Protein AF-A0A8X8BZ37-F1 (afdb_monomer)

Organism: Polypterus senegalus (NCBI:txid55291)

Mean predicted aligned error: 16.59 Å

Solvent-accessible surface area (backbone atoms only — not comparable to full-atom values): 22346 Å² total; per-residue (Å²): 110,69,78,59,50,63,54,42,65,44,78,75,51,38,68,39,75,87,48,44,70,62,51,51,54,47,51,55,49,35,33,61,36,94,51,86,58,66,69,62,48,51,37,52,39,50,42,28,66,78,37,64,92,70,60,52,67,71,61,52,51,50,48,44,53,54,27,59,47,49,64,92,52,66,51,35,60,56,56,54,71,46,53,62,76,91,70,60,77,75,80,68,58,75,80,78,45,50,72,68,55,74,56,32,53,60,47,71,58,31,53,39,51,49,53,52,52,51,46,62,76,73,34,46,62,46,50,45,67,59,54,28,52,75,60,65,67,47,53,77,70,57,46,50,54,55,29,60,75,69,66,36,43,76,74,48,98,62,30,30,32,46,45,68,68,67,82,69,63,60,90,62,86,75,75,72,79,72,73,70,73,51,43,32,23,51,42,11,31,52,57,29,39,66,78,37,62,75,50,34,44,57,27,46,50,76,97,74,65,89,57,97,86,54,78,62,69,48,61,34,35,35,36,52,98,90,43,79,42,78,38,75,34,65,74,88,70,66,62,56,97,89,36,69,63,58,68,68,54,96,52,91,90,51,52,68,65,33,51,50,50,50,34,51,18,58,76,63,75,31,66,79,62,47,52,70,71,54,36,59,58,44,41,25,27,54,65,64,56,88,80,85,87,75,52,86,93,66,58,58,99,57,44,70,63,51,52,48,55,39,54,76,72,67,50,77,41,72,51,65,41,82,90,55,55,82,66,37,70,42,99,50,36,46,45,11,65,36,37,23,12,47,77,49,70,50,76,46,83,52,99,90,44,79,45,82,45,76,43,72,40,50,55,82,71,81,59,55,57,70,48,86,68,15,97,93,51,98

Sequence (378 aa):
MRANVGKLLRGIDRYNPENLATLERYVETQARENAYDLEANLAVLKLYQFNPAYFQTTVTAQILLKALTNLPHTDFTLCKCMIDQTHVSYKQNLEENRELIEGITGFEDSVRKFICHVVGITYQNIEKMLLAEMLGDLTDSQLRAWMSKYGWTESEPGQIFIYNQEENIKPKNIVEKIDFETNCWFLSAVTSLTLHKHLMDKVVPPEQGFDAGYNGKFTFRFWQYGDWQEVEVDDLLPTVDGKLLYLHSGERNEFWSALLEKAYAKLKGGYHNLHVGYPHEAMTDMTGGVTEIFHQENIPADFVRFLRQQLDRGSLVNCASSQGGFEQLSRSGILFQHAYAVTGMEQVQTPEGKVDLVRVRNPWGNTEWNGAWSDEHG

Structure (mmCIF, N/CA/C/O backbone):
data_AF-A0A8X8BZ37-F1
#
_entry.id   AF-A0A8X8BZ37-F1
#
loop_
_atom_site.group_PDB
_atom_site.id
_atom_site.type_symbol
_atom_site.label_atom_id
_atom_site.label_alt_id
_atom_site.label_comp_id
_atom_site.label_asym_id
_atom_site.label_entity_id
_atom_site.label_seq_id
_atom_site.pdbx_PDB_ins_code
_atom_site.Cartn_x
_atom_site.Cartn_y
_atom_site.Cartn_z
_atom_site.occupancy
_atom_site.B_iso_or_equiv
_atom_site.auth_seq_id
_atom_site.auth_comp_id
_atom_site.auth_asym_id
_atom_site.auth_atom_id
_atom_site.pdbx_PDB_model_num
ATOM 1 N N . MET A 1 1 ? 22.018 1.343 26.302 1.00 61.22 1 MET A N 1
ATOM 2 C CA . MET A 1 1 ? 21.247 0.232 25.694 1.00 61.22 1 MET A CA 1
ATOM 3 C C . MET A 1 1 ? 20.556 0.669 24.398 1.00 61.22 1 MET A C 1
ATOM 5 O O . MET A 1 1 ? 20.867 0.099 23.364 1.00 61.22 1 MET A O 1
ATOM 9 N N . ARG A 1 2 ? 19.752 1.744 24.408 1.00 62.22 2 ARG A N 1
ATOM 10 C CA . ARG A 1 2 ? 19.015 2.279 23.238 1.00 62.22 2 ARG A CA 1
ATOM 11 C C . ARG A 1 2 ? 19.844 2.486 21.951 1.00 62.22 2 ARG A C 1
ATOM 13 O O . ARG A 1 2 ? 19.430 2.060 20.883 1.00 62.22 2 ARG A O 1
ATOM 20 N N . ALA A 1 3 ? 21.053 3.049 22.051 1.00 61.53 3 ALA A N 1
ATOM 21 C CA . ALA A 1 3 ? 21.938 3.256 20.892 1.00 61.53 3 ALA A CA 1
ATOM 22 C C . ALA A 1 3 ? 22.495 1.954 20.276 1.00 61.53 3 ALA A C 1
ATOM 24 O O . ALA A 1 3 ? 22.801 1.922 19.087 1.00 61.53 3 ALA A O 1
ATOM 25 N N . ASN A 1 4 ? 22.616 0.882 21.069 1.00 72.56 4 ASN A N 1
ATOM 26 C CA . ASN A 1 4 ? 23.038 -0.429 20.571 1.00 72.56 4 ASN A CA 1
ATOM 27 C C . ASN A 1 4 ? 21.860 -1.164 19.923 1.00 72.56 4 ASN A C 1
ATOM 29 O O . ASN A 1 4 ? 22.030 -1.726 18.849 1.00 72.56 4 ASN A O 1
ATOM 33 N N . VAL A 1 5 ? 20.661 -1.075 20.510 1.00 78.00 5 VAL A N 1
ATOM 34 C CA . VAL A 1 5 ? 19.426 -1.633 19.928 1.00 78.00 5 VAL A CA 1
ATOM 35 C C . VAL A 1 5 ? 19.137 -1.014 18.558 1.00 78.00 5 VAL A C 1
ATOM 37 O O . VAL A 1 5 ? 18.889 -1.741 17.606 1.00 78.00 5 VAL A O 1
ATOM 40 N N . GLY A 1 6 ? 19.310 0.302 18.403 1.00 75.19 6 GLY A N 1
ATOM 41 C CA . GLY A 1 6 ? 19.138 0.967 17.106 1.00 75.19 6 GLY A CA 1
ATOM 42 C C . GLY A 1 6 ? 20.083 0.487 15.991 1.00 75.19 6 GLY A C 1
ATOM 43 O O . GLY A 1 6 ? 19.791 0.725 14.822 1.00 75.19 6 GLY A O 1
ATOM 44 N N . LYS A 1 7 ? 21.200 -0.185 16.316 1.00 76.56 7 LYS A N 1
ATOM 45 C CA . LYS A 1 7 ? 22.051 -0.869 15.324 1.00 76.56 7 LYS A CA 1
ATOM 46 C C . LYS A 1 7 ? 21.525 -2.264 14.999 1.00 76.56 7 LYS A C 1
ATOM 48 O O . LYS A 1 7 ? 21.498 -2.624 13.832 1.00 76.56 7 LYS A O 1
ATOM 53 N N . LEU A 1 8 ? 21.068 -2.998 16.016 1.00 76.50 8 LEU A N 1
ATOM 54 C CA . LEU A 1 8 ? 20.482 -4.334 15.859 1.00 76.50 8 LEU A CA 1
ATOM 55 C C . LEU A 1 8 ? 19.192 -4.303 15.036 1.00 76.50 8 LEU A C 1
ATOM 57 O O . LEU A 1 8 ? 18.892 -5.259 14.344 1.00 76.50 8 LEU A O 1
ATOM 61 N N . LEU A 1 9 ? 18.445 -3.198 15.066 1.00 77.56 9 LEU A N 1
ATOM 62 C CA . LEU A 1 9 ? 17.208 -3.042 14.299 1.00 77.56 9 LEU A CA 1
ATOM 63 C C . LEU A 1 9 ? 17.425 -2.665 12.822 1.00 77.56 9 LEU A C 1
ATOM 65 O O . LEU A 1 9 ? 16.440 -2.433 12.120 1.00 77.56 9 LEU A O 1
ATOM 69 N N . ARG A 1 10 ? 18.667 -2.588 12.321 1.00 75.31 10 ARG A N 1
ATOM 70 C CA . ARG A 1 10 ? 18.961 -2.224 10.923 1.00 75.31 10 ARG A CA 1
ATOM 71 C C . ARG A 1 10 ? 19.297 -3.448 10.075 1.00 75.31 10 ARG A C 1
ATOM 73 O O . ARG A 1 10 ? 20.125 -4.265 10.456 1.00 75.31 10 ARG A O 1
ATOM 80 N N . GLY A 1 11 ? 18.715 -3.510 8.877 1.00 70.31 11 GLY A N 1
ATOM 81 C CA . GLY A 1 11 ? 19.046 -4.527 7.879 1.00 70.31 11 GLY A CA 1
ATOM 82 C C . GLY A 1 11 ? 18.745 -5.955 8.345 1.00 70.31 11 GLY A C 1
ATOM 83 O O . GLY A 1 11 ? 17.740 -6.202 9.009 1.00 70.31 11 GLY A O 1
ATOM 84 N N . ILE A 1 12 ? 19.623 -6.889 7.977 1.00 69.44 12 ILE A N 1
ATOM 85 C CA . ILE A 1 12 ? 19.450 -8.336 8.196 1.00 69.44 12 ILE A CA 1
ATOM 86 C C . ILE A 1 12 ? 19.578 -8.709 9.686 1.00 69.44 12 ILE A C 1
ATOM 88 O O . ILE A 1 12 ? 18.934 -9.652 10.145 1.00 69.44 12 ILE A O 1
ATOM 92 N N . ASP A 1 13 ? 20.327 -7.926 10.470 1.00 74.44 13 ASP A N 1
ATOM 93 C CA . ASP A 1 13 ? 20.576 -8.193 11.895 1.00 74.44 13 ASP A CA 1
ATOM 94 C C . ASP A 1 13 ? 19.315 -8.091 12.769 1.00 74.44 13 ASP A C 1
ATOM 96 O O . ASP A 1 13 ? 19.270 -8.672 13.860 1.00 74.44 13 ASP A O 1
ATOM 100 N N . ARG A 1 14 ? 18.268 -7.419 12.265 1.00 78.31 14 ARG A N 1
ATOM 101 C CA . ARG A 1 14 ? 16.964 -7.260 12.931 1.00 78.31 14 ARG A CA 1
ATOM 102 C C . ARG A 1 14 ? 16.316 -8.596 13.281 1.00 78.31 14 ARG A C 1
ATOM 104 O O . ARG A 1 14 ? 15.620 -8.686 14.289 1.00 78.31 14 ARG A O 1
ATOM 111 N N . TYR A 1 15 ? 16.540 -9.614 12.455 1.00 81.00 15 TYR A N 1
ATOM 112 C CA . TYR A 1 15 ? 15.933 -10.935 12.603 1.00 81.00 15 TYR A CA 1
ATOM 113 C C . TYR A 1 15 ? 16.962 -12.029 12.909 1.00 81.00 15 TYR A C 1
ATOM 115 O O . TYR A 1 15 ? 16.670 -13.209 12.734 1.00 81.00 15 TYR A O 1
ATOM 123 N N . ASN A 1 16 ? 18.152 -11.656 13.393 1.00 81.69 16 ASN A N 1
ATOM 124 C CA . ASN A 1 16 ? 19.146 -12.617 13.864 1.00 81.69 16 ASN A CA 1
ATOM 125 C C . ASN A 1 16 ? 18.735 -13.178 15.250 1.00 81.69 16 ASN A C 1
ATOM 127 O O . ASN A 1 16 ? 18.640 -12.399 16.205 1.00 81.69 16 ASN A O 1
ATOM 131 N N . PRO A 1 17 ? 18.530 -14.505 15.402 1.00 83.38 17 PRO A N 1
ATOM 132 C CA . PRO A 1 17 ? 18.163 -15.126 16.679 1.00 83.38 17 PRO A CA 1
ATOM 133 C C . PRO A 1 17 ? 19.162 -14.875 17.818 1.00 83.38 17 PRO A C 1
ATOM 135 O O . PRO A 1 17 ? 18.760 -14.834 18.978 1.00 83.38 17 PRO A O 1
ATOM 138 N N . GLU A 1 18 ? 20.444 -14.643 17.517 1.00 85.62 18 GLU A N 1
ATOM 139 C CA . GLU A 1 18 ? 21.467 -14.337 18.532 1.00 85.62 18 GLU A CA 1
ATOM 140 C C . GLU A 1 18 ? 21.194 -13.013 19.266 1.00 85.62 18 GLU A C 1
ATOM 142 O O . GLU A 1 18 ? 21.597 -12.829 20.417 1.00 85.62 18 GLU A O 1
ATOM 147 N N . ASN A 1 19 ? 20.457 -12.098 18.629 1.00 85.69 19 ASN A N 1
ATOM 148 C CA . ASN A 1 19 ? 20.110 -10.799 19.198 1.00 85.69 19 ASN A CA 1
ATOM 149 C C . ASN A 1 19 ? 18.886 -10.855 20.124 1.00 85.69 19 ASN A C 1
ATOM 151 O O . ASN A 1 19 ? 18.640 -9.890 20.856 1.00 85.69 19 ASN A O 1
ATOM 155 N N . LEU A 1 20 ? 18.142 -11.968 20.133 1.00 88.06 20 LEU A N 1
ATOM 156 C CA . LEU A 1 20 ? 16.866 -12.101 20.837 1.00 88.06 20 LEU A CA 1
ATOM 157 C C . LEU A 1 20 ? 16.991 -11.785 22.332 1.00 88.06 20 LEU A C 1
ATOM 159 O O . LEU A 1 20 ? 16.291 -10.906 22.820 1.00 88.06 20 LEU A O 1
ATOM 163 N N . ALA A 1 21 ? 17.965 -12.378 23.027 1.00 88.50 21 ALA A N 1
ATOM 164 C CA . ALA A 1 21 ? 18.178 -12.137 24.459 1.00 88.50 21 ALA A CA 1
ATOM 165 C C . ALA A 1 21 ? 18.467 -10.657 24.789 1.00 88.50 21 ALA A C 1
ATOM 167 O O . ALA A 1 21 ? 18.101 -10.146 25.850 1.00 88.50 21 ALA A O 1
ATOM 168 N N . THR A 1 22 ? 19.120 -9.935 23.872 1.00 88.38 22 THR A N 1
ATOM 169 C CA . THR A 1 22 ? 19.392 -8.501 24.050 1.00 88.38 22 THR A CA 1
ATOM 170 C C . THR A 1 22 ? 18.123 -7.671 23.864 1.00 88.38 22 THR A C 1
ATOM 172 O O . THR A 1 22 ? 17.910 -6.707 24.604 1.00 88.38 22 THR A O 1
ATOM 175 N N . LEU A 1 23 ? 17.282 -8.038 22.894 1.00 89.56 23 LEU A N 1
ATOM 176 C CA . LEU A 1 23 ? 16.010 -7.370 22.628 1.00 89.56 23 LEU A CA 1
ATOM 177 C C . LEU A 1 23 ? 14.975 -7.650 23.729 1.00 89.56 23 LEU A C 1
ATOM 179 O O . LEU A 1 23 ? 14.310 -6.720 24.173 1.00 89.56 23 LEU A O 1
ATOM 183 N N . GLU A 1 24 ? 14.905 -8.874 24.253 1.00 90.31 24 GLU A N 1
ATOM 184 C CA . GLU A 1 24 ? 14.057 -9.236 25.401 1.00 90.31 24 GLU A CA 1
ATOM 185 C C . GLU A 1 24 ? 14.397 -8.393 26.635 1.00 90.31 24 GLU A C 1
ATOM 187 O O . GLU A 1 24 ? 13.529 -7.749 27.224 1.00 90.31 24 GLU A O 1
ATOM 192 N N . ARG A 1 25 ? 15.688 -8.277 26.971 1.00 89.31 25 ARG A N 1
ATOM 193 C CA . ARG A 1 25 ? 16.144 -7.406 28.065 1.00 89.31 25 ARG A CA 1
ATOM 194 C C . ARG A 1 25 ? 15.801 -5.933 27.820 1.00 89.31 25 ARG A C 1
ATOM 196 O O . ARG A 1 25 ? 15.595 -5.166 28.767 1.00 89.31 25 ARG A O 1
ATOM 203 N N . TYR A 1 26 ? 15.757 -5.509 26.558 1.00 90.94 26 TYR A N 1
ATOM 204 C CA . TYR A 1 26 ? 15.330 -4.160 26.214 1.00 90.94 26 TYR A CA 1
ATOM 205 C C . TYR A 1 26 ? 13.826 -3.968 26.439 1.00 90.94 26 TYR A C 1
ATOM 207 O O . TYR A 1 26 ? 13.448 -2.943 26.999 1.00 90.94 26 TYR A O 1
ATOM 215 N N . VAL A 1 27 ? 12.981 -4.948 26.104 1.00 88.88 27 VAL A N 1
ATOM 216 C CA . VAL A 1 27 ? 11.547 -4.951 26.456 1.00 88.88 27 VAL A CA 1
ATOM 217 C C . VAL A 1 27 ? 11.351 -4.870 27.970 1.00 88.88 27 VAL A C 1
ATOM 219 O O . VAL A 1 27 ? 10.594 -4.024 28.438 1.00 88.88 27 VAL A O 1
ATOM 222 N N . GLU A 1 28 ? 12.090 -5.651 28.760 1.00 87.56 28 GLU A N 1
ATOM 223 C CA . GLU A 1 28 ? 12.018 -5.564 30.227 1.00 87.56 28 GLU A CA 1
ATOM 224 C C . GLU A 1 28 ? 12.410 -4.172 30.745 1.00 87.56 28 GLU A C 1
ATOM 226 O O . GLU A 1 28 ? 11.810 -3.644 31.684 1.00 87.56 28 GLU A O 1
ATOM 231 N N . THR A 1 29 ? 13.411 -3.547 30.119 1.00 87.62 29 THR A N 1
ATOM 232 C CA . THR A 1 29 ? 13.813 -2.171 30.439 1.00 87.62 29 THR A CA 1
ATOM 233 C C . THR A 1 29 ? 12.692 -1.189 30.091 1.00 87.62 29 THR A C 1
ATOM 235 O O . THR A 1 29 ? 12.366 -0.333 30.907 1.00 87.62 29 THR A O 1
ATOM 238 N N . GLN A 1 30 ? 12.044 -1.347 28.931 1.00 88.50 30 GLN A N 1
ATOM 239 C CA . GLN A 1 30 ? 10.860 -0.569 28.550 1.00 88.50 30 GLN A CA 1
ATOM 240 C C . GLN A 1 30 ? 9.667 -0.794 29.492 1.00 88.50 30 GLN A C 1
ATOM 242 O O . GLN A 1 30 ? 8.845 0.104 29.643 1.00 88.50 30 GLN A O 1
ATOM 247 N N . ALA A 1 31 ? 9.531 -1.968 30.112 1.00 84.06 31 ALA A N 1
ATOM 248 C CA . ALA A 1 31 ? 8.476 -2.236 31.089 1.00 84.06 31 ALA A CA 1
ATOM 249 C C . ALA A 1 31 ? 8.728 -1.504 32.420 1.00 84.06 31 ALA A C 1
ATOM 251 O O . ALA A 1 31 ? 7.807 -0.924 32.997 1.00 84.06 31 ALA A O 1
ATOM 252 N N . ARG A 1 32 ? 9.988 -1.482 32.876 1.00 83.31 32 ARG A N 1
ATOM 253 C CA . ARG A 1 32 ? 10.399 -0.812 34.123 1.00 83.31 32 ARG A CA 1
ATOM 254 C C . ARG A 1 32 ? 10.483 0.706 33.987 1.00 83.31 32 ARG A C 1
ATOM 256 O O . ARG A 1 32 ? 10.218 1.423 34.951 1.00 83.31 32 ARG A O 1
ATOM 263 N N . GLU A 1 33 ? 10.860 1.196 32.813 1.00 82.56 33 GLU A N 1
ATOM 264 C CA . GLU A 1 33 ? 10.955 2.621 32.502 1.00 82.56 33 GLU A CA 1
ATOM 265 C C . GLU A 1 33 ? 9.684 3.124 31.800 1.00 82.56 33 GLU A C 1
ATOM 267 O O . GLU A 1 33 ? 8.964 2.382 31.137 1.00 82.56 33 GLU A O 1
ATOM 272 N N . ASN A 1 34 ? 9.413 4.428 31.858 1.00 74.12 34 ASN A N 1
ATOM 273 C CA . ASN A 1 34 ? 8.336 5.029 31.064 1.00 74.12 34 ASN A CA 1
ATOM 274 C C . ASN A 1 34 ? 8.780 5.273 29.603 1.00 74.12 34 ASN A C 1
ATOM 276 O O . ASN A 1 34 ? 8.701 6.388 29.091 1.00 74.12 34 ASN A O 1
ATOM 280 N N . ALA A 1 35 ? 9.322 4.238 28.957 1.00 81.44 35 ALA A N 1
ATOM 281 C CA . ALA A 1 35 ? 9.805 4.255 27.579 1.00 81.44 35 ALA A CA 1
ATOM 282 C C . ALA A 1 35 ? 8.993 3.284 26.712 1.00 81.44 35 ALA A C 1
ATOM 284 O O . ALA A 1 35 ? 8.444 2.306 27.217 1.00 81.44 35 ALA A O 1
ATOM 285 N N . TYR A 1 36 ? 8.917 3.560 25.413 1.00 84.44 36 TYR A N 1
ATOM 286 C CA . TYR A 1 36 ? 8.248 2.701 24.443 1.00 84.44 36 TYR A CA 1
ATOM 287 C C . TYR A 1 36 ? 8.933 2.790 23.079 1.00 84.44 36 TYR A C 1
ATOM 289 O O . TYR A 1 36 ? 9.238 3.889 22.609 1.00 84.44 36 TYR A O 1
ATOM 297 N N . ASP A 1 37 ? 9.175 1.635 22.470 1.00 87.31 37 ASP A N 1
ATOM 298 C CA . ASP A 1 37 ? 9.802 1.459 21.167 1.00 87.31 37 ASP A CA 1
ATOM 299 C C . ASP A 1 37 ? 9.081 0.332 20.409 1.00 87.31 37 ASP A C 1
ATOM 301 O O . ASP A 1 37 ? 9.311 -0.859 20.641 1.00 87.31 37 ASP A O 1
ATOM 305 N N . LEU A 1 38 ? 8.159 0.721 19.523 1.00 86.06 38 LEU A N 1
ATOM 306 C CA . LEU A 1 38 ? 7.342 -0.216 18.753 1.00 86.06 38 LEU A CA 1
ATOM 307 C C . LEU A 1 38 ? 8.195 -1.103 17.839 1.00 86.06 38 LEU A C 1
ATOM 309 O O . LEU A 1 38 ? 7.926 -2.297 17.735 1.00 86.06 38 LEU A O 1
ATOM 313 N N . GLU A 1 39 ? 9.226 -0.551 17.195 1.00 85.69 39 GLU A N 1
ATOM 314 C CA . GLU A 1 39 ? 10.057 -1.314 16.258 1.00 85.69 39 GLU A CA 1
ATOM 315 C C . GLU A 1 39 ? 10.802 -2.446 16.968 1.00 85.69 39 GLU A C 1
ATOM 317 O O . GLU A 1 39 ? 10.834 -3.574 16.469 1.00 85.69 39 GLU A O 1
ATOM 322 N N . ALA A 1 40 ? 11.348 -2.173 18.158 1.00 86.75 40 ALA A N 1
ATOM 323 C CA . ALA A 1 40 ? 11.987 -3.199 18.975 1.00 86.75 40 ALA A CA 1
ATOM 324 C C . ALA A 1 40 ? 10.998 -4.293 19.401 1.00 86.75 40 ALA A C 1
ATOM 326 O O . ALA A 1 40 ? 11.316 -5.482 19.333 1.00 86.75 40 ALA A O 1
ATOM 327 N N . ASN A 1 41 ? 9.786 -3.897 19.795 1.00 90.44 41 ASN A N 1
ATOM 328 C CA . ASN A 1 41 ? 8.734 -4.817 20.219 1.00 90.44 41 ASN A CA 1
ATOM 329 C C . ASN A 1 41 ? 8.277 -5.729 19.066 1.00 90.44 41 ASN A C 1
ATOM 331 O O . ASN A 1 41 ? 8.181 -6.945 19.235 1.00 90.44 41 ASN A O 1
ATOM 335 N N . LEU A 1 42 ? 8.065 -5.170 17.871 1.00 86.94 42 LEU A N 1
ATOM 336 C CA . LEU A 1 42 ? 7.706 -5.939 16.676 1.00 86.94 42 LEU A CA 1
ATOM 337 C C . LEU A 1 42 ? 8.834 -6.882 16.235 1.00 86.94 42 LEU A C 1
ATOM 339 O O . LEU A 1 42 ? 8.549 -7.994 15.791 1.00 86.94 42 LEU A O 1
ATOM 343 N N . ALA A 1 43 ? 10.102 -6.482 16.384 1.00 86.50 43 ALA A N 1
ATOM 344 C CA . ALA A 1 43 ? 11.245 -7.341 16.074 1.00 86.50 43 ALA A CA 1
ATOM 345 C C . ALA A 1 43 ? 11.293 -8.590 16.973 1.00 86.50 43 ALA A C 1
ATOM 347 O O . ALA A 1 43 ? 11.482 -9.692 16.459 1.00 86.50 43 ALA A O 1
ATOM 348 N N . VAL A 1 44 ? 11.049 -8.444 18.284 1.00 88.56 44 VAL A N 1
ATOM 349 C CA . VAL A 1 44 ? 10.964 -9.579 19.227 1.00 88.56 44 VAL A CA 1
ATOM 350 C C . VAL A 1 44 ? 9.831 -10.528 18.841 1.00 88.56 44 VAL A C 1
ATOM 352 O O . VAL A 1 44 ? 10.056 -11.728 18.697 1.00 88.56 44 VAL A O 1
ATOM 355 N N . LEU A 1 45 ? 8.627 -9.999 18.598 1.00 87.44 45 LEU A N 1
ATOM 356 C CA . LEU A 1 45 ? 7.484 -10.828 18.203 1.00 87.44 45 LEU A CA 1
ATOM 357 C C . LEU A 1 45 ? 7.739 -11.550 16.872 1.00 87.44 45 LEU A C 1
ATOM 359 O O . LEU A 1 45 ? 7.406 -12.725 16.730 1.00 87.44 45 LEU A O 1
ATOM 363 N N . LYS A 1 46 ? 8.396 -10.889 15.908 1.00 85.31 46 LYS A N 1
ATOM 364 C CA . LYS A 1 46 ? 8.777 -11.518 14.636 1.00 85.31 46 LYS A CA 1
ATOM 365 C C . LYS A 1 46 ? 9.821 -12.622 14.820 1.00 85.31 46 LYS A C 1
ATOM 367 O O . LYS A 1 46 ? 9.722 -13.661 14.173 1.00 85.31 46 LYS A O 1
ATOM 372 N N . LEU A 1 47 ? 10.794 -12.431 15.710 1.00 86.06 47 LEU A N 1
ATOM 373 C CA . LEU A 1 47 ? 11.783 -13.457 16.049 1.00 86.06 47 LEU A CA 1
ATOM 374 C C . LEU A 1 47 ? 11.136 -14.692 16.686 1.00 86.06 47 LEU A C 1
ATOM 376 O O . LEU A 1 47 ? 11.532 -15.807 16.343 1.00 86.06 47 LEU A O 1
ATOM 380 N N . TYR A 1 48 ? 10.122 -14.511 17.538 1.00 86.75 48 TYR A N 1
ATOM 381 C CA . TYR A 1 48 ? 9.329 -15.621 18.071 1.00 86.75 48 TYR A CA 1
ATOM 382 C C . TYR A 1 48 ? 8.522 -16.345 16.990 1.00 86.75 48 TYR A C 1
ATOM 384 O O . TYR A 1 48 ? 8.467 -17.570 17.016 1.00 86.75 48 TYR A O 1
ATOM 392 N N . GLN A 1 49 ? 7.962 -15.629 16.005 1.00 82.38 49 GLN A N 1
ATOM 393 C CA . GLN A 1 49 ? 7.312 -16.273 14.854 1.00 82.38 49 GLN A CA 1
ATOM 394 C C . GLN A 1 49 ? 8.286 -17.147 14.057 1.00 82.38 49 GLN A C 1
ATOM 396 O O . GLN A 1 49 ? 7.939 -18.255 13.659 1.00 82.38 49 GLN A O 1
ATOM 401 N N . PHE A 1 50 ? 9.505 -16.656 13.811 1.00 82.00 50 PHE A N 1
ATOM 402 C CA . PHE A 1 50 ? 10.521 -17.424 13.088 1.00 82.00 50 PHE A CA 1
ATOM 403 C C . PHE A 1 50 ? 11.087 -18.584 13.909 1.00 82.00 50 PHE A C 1
ATOM 405 O O . PHE A 1 50 ? 11.494 -19.591 13.334 1.00 82.00 50 PHE A O 1
ATOM 412 N N . ASN A 1 51 ? 11.111 -18.460 15.240 1.00 83.50 51 ASN A N 1
ATOM 413 C CA . ASN A 1 51 ? 11.709 -19.448 16.131 1.00 83.50 51 ASN A CA 1
ATOM 414 C C . ASN A 1 51 ? 10.791 -19.747 17.337 1.00 83.50 51 ASN A C 1
ATOM 416 O O . ASN A 1 51 ? 11.088 -19.313 18.455 1.00 83.50 51 ASN A O 1
ATOM 420 N N . PRO A 1 52 ? 9.711 -20.535 17.153 1.00 80.94 52 PRO A N 1
ATOM 421 C CA . PRO A 1 52 ? 8.709 -20.774 18.201 1.00 80.94 52 PRO A CA 1
ATOM 422 C C . PRO A 1 52 ? 9.267 -21.385 19.495 1.00 80.94 52 PRO A C 1
ATOM 424 O O . PRO A 1 52 ? 8.726 -21.165 20.574 1.00 80.94 52 PRO A O 1
ATOM 427 N N . ALA A 1 53 ? 10.386 -22.116 19.416 1.00 82.31 53 ALA A N 1
ATOM 428 C CA . ALA A 1 53 ? 11.054 -22.709 20.577 1.00 82.31 53 ALA A CA 1
ATOM 429 C C . ALA A 1 53 ? 11.588 -21.678 21.592 1.00 82.31 53 ALA A C 1
ATOM 431 O O . ALA A 1 53 ? 11.828 -22.035 22.742 1.00 82.31 53 ALA A O 1
ATOM 432 N N . TYR A 1 54 ? 11.775 -20.421 21.178 1.00 84.31 54 TYR A N 1
ATOM 433 C CA . TYR A 1 54 ? 12.240 -19.336 22.046 1.00 84.31 54 TYR A CA 1
ATOM 434 C C . TYR A 1 54 ? 11.103 -18.441 22.549 1.00 84.31 54 TYR A C 1
ATOM 436 O O . TYR A 1 54 ? 11.382 -17.423 23.173 1.00 84.31 54 TYR A O 1
ATOM 444 N N . PHE A 1 55 ? 9.838 -18.777 22.275 1.00 82.31 55 PHE A N 1
ATOM 445 C CA . PHE A 1 55 ? 8.698 -17.955 22.673 1.00 82.31 55 PHE A CA 1
ATOM 446 C C . PHE A 1 55 ? 8.664 -17.746 24.192 1.00 82.31 55 PHE A C 1
ATOM 448 O O . PHE A 1 55 ? 8.521 -18.706 24.952 1.00 82.31 55 PHE A O 1
ATOM 455 N N . GLN A 1 56 ? 8.740 -16.483 24.627 1.00 82.19 56 GLN A N 1
ATOM 456 C CA . GLN A 1 56 ? 8.581 -16.119 26.032 1.00 82.19 56 GLN A CA 1
ATOM 457 C C . GLN A 1 56 ? 7.271 -15.391 26.268 1.00 82.19 56 GLN A C 1
ATOM 459 O O . GLN A 1 56 ? 6.995 -14.294 25.768 1.00 82.19 56 GLN A O 1
ATOM 464 N N . THR A 1 57 ? 6.483 -15.996 27.136 1.00 78.25 57 THR A N 1
ATOM 465 C CA . THR A 1 57 ? 5.147 -15.532 27.452 1.00 78.25 57 THR A CA 1
ATOM 466 C C . THR A 1 57 ? 5.145 -14.220 28.235 1.00 78.25 57 THR A C 1
ATOM 468 O O . THR A 1 57 ? 4.395 -13.302 27.911 1.00 78.25 57 THR A O 1
ATOM 471 N N . THR A 1 58 ? 6.039 -14.090 29.218 1.00 80.25 58 THR A N 1
ATOM 472 C CA . THR A 1 58 ? 6.173 -12.886 30.052 1.00 80.25 58 THR A CA 1
ATOM 473 C C . THR A 1 58 ? 6.566 -11.660 29.228 1.00 80.25 58 THR A C 1
ATOM 475 O O . THR A 1 58 ? 5.963 -10.599 29.373 1.00 80.25 58 THR A O 1
ATOM 478 N N . VAL A 1 59 ? 7.535 -11.810 28.318 1.00 84.44 59 VAL A N 1
ATOM 479 C CA . VAL A 1 59 ? 7.997 -10.727 27.431 1.00 84.44 59 VAL A CA 1
ATOM 480 C C . VAL A 1 59 ? 6.880 -10.314 26.470 1.00 84.44 59 VAL A C 1
ATOM 482 O O . VAL A 1 59 ? 6.613 -9.128 26.292 1.00 84.44 59 VAL A O 1
ATOM 485 N N . THR A 1 60 ? 6.161 -11.286 25.904 1.00 82.75 60 THR A N 1
ATOM 486 C CA . THR A 1 60 ? 5.018 -11.030 25.016 1.00 82.75 60 THR A CA 1
ATOM 487 C C . THR A 1 60 ? 3.903 -10.263 25.734 1.00 82.75 60 THR A C 1
ATOM 489 O O . THR A 1 60 ? 3.381 -9.282 25.200 1.00 82.75 60 THR A O 1
ATOM 492 N N . ALA A 1 61 ? 3.571 -10.649 26.970 1.00 77.50 61 ALA A N 1
ATOM 493 C CA . ALA A 1 61 ? 2.597 -9.932 27.789 1.00 77.50 61 ALA A CA 1
ATOM 494 C C . ALA A 1 61 ? 3.043 -8.487 28.077 1.00 77.50 61 ALA A C 1
ATOM 496 O O . ALA A 1 61 ? 2.239 -7.566 27.943 1.00 77.50 61 ALA A O 1
ATOM 497 N N . GLN A 1 62 ? 4.325 -8.266 28.392 1.00 83.06 62 GLN A N 1
ATOM 498 C CA . GLN A 1 62 ? 4.883 -6.922 28.583 1.00 83.06 62 GLN A CA 1
ATOM 499 C C . GLN A 1 62 ? 4.765 -6.063 27.320 1.00 83.06 62 GLN A C 1
ATOM 501 O O . GLN A 1 62 ? 4.359 -4.906 27.416 1.00 83.06 62 GLN A O 1
ATOM 506 N N . ILE A 1 63 ? 5.054 -6.618 26.138 1.00 85.69 63 ILE A N 1
ATOM 507 C CA . ILE A 1 63 ? 4.892 -5.913 24.856 1.00 85.69 63 ILE A CA 1
ATOM 508 C C . ILE A 1 63 ? 3.437 -5.492 24.652 1.00 85.69 63 ILE A C 1
ATOM 510 O O . ILE A 1 63 ? 3.168 -4.329 24.350 1.00 85.69 63 ILE A O 1
ATOM 514 N N . LEU A 1 64 ? 2.496 -6.421 24.836 1.00 80.44 64 LEU A N 1
ATOM 515 C CA . LEU A 1 64 ? 1.070 -6.150 24.667 1.00 80.44 64 LEU A CA 1
ATOM 516 C C . LEU A 1 64 ? 0.574 -5.086 25.647 1.00 80.44 64 LEU A C 1
ATOM 518 O O . LEU A 1 64 ? -0.100 -4.141 25.245 1.00 80.44 64 LEU A O 1
ATOM 522 N N . LEU A 1 65 ? 0.936 -5.202 26.922 1.00 78.00 65 LEU A N 1
ATOM 523 C CA . LEU A 1 65 ? 0.551 -4.231 27.939 1.00 78.00 65 LEU A CA 1
ATOM 524 C C . LEU A 1 65 ? 1.163 -2.854 27.652 1.00 78.00 65 LEU A C 1
ATOM 526 O O . LEU A 1 65 ? 0.462 -1.850 27.731 1.00 78.00 65 LEU A O 1
ATOM 530 N N . LYS A 1 66 ? 2.430 -2.778 27.230 1.00 82.81 66 LYS A N 1
ATOM 531 C CA . LYS A 1 66 ? 3.055 -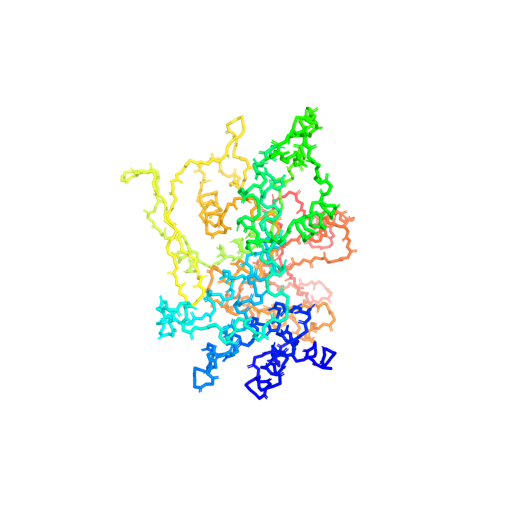1.512 26.820 1.00 82.81 66 LYS A CA 1
ATOM 532 C C . LYS A 1 66 ? 2.403 -0.918 25.569 1.00 82.81 66 LYS A C 1
ATOM 534 O O . LYS A 1 66 ? 2.220 0.296 25.518 1.00 82.81 66 LYS A O 1
ATOM 539 N N . ALA A 1 67 ? 1.981 -1.739 24.612 1.00 80.38 67 ALA A N 1
ATOM 540 C CA . ALA A 1 67 ? 1.209 -1.274 23.463 1.00 80.38 67 ALA A CA 1
ATOM 541 C C . ALA A 1 67 ? -0.167 -0.714 23.884 1.00 80.38 67 ALA A C 1
ATOM 543 O O . ALA A 1 67 ? -0.573 0.330 23.380 1.00 80.38 67 ALA A O 1
ATOM 544 N N . LEU A 1 68 ? -0.843 -1.322 24.874 1.00 74.12 68 LEU A N 1
ATOM 545 C CA . LEU A 1 68 ? -2.067 -0.756 25.472 1.00 74.12 68 LEU A CA 1
ATOM 546 C C . LEU A 1 68 ? -1.817 0.594 26.151 1.00 74.12 68 LEU A C 1
ATOM 548 O O . LEU A 1 68 ? -2.677 1.471 26.106 1.00 74.12 68 LEU A O 1
ATOM 552 N N . THR A 1 69 ? -0.642 0.796 26.758 1.00 73.69 69 THR A N 1
ATOM 553 C CA . THR A 1 69 ? -0.317 2.082 27.400 1.00 73.69 69 THR A CA 1
ATOM 554 C C . THR A 1 69 ? -0.110 3.241 26.422 1.00 73.69 69 THR A C 1
ATOM 556 O O . THR A 1 69 ? -0.002 4.378 26.882 1.00 73.69 69 THR A O 1
ATOM 559 N N . ASN A 1 70 ? -0.070 2.975 25.110 1.00 71.88 70 ASN A N 1
ATOM 560 C CA . ASN A 1 70 ? 0.246 3.953 24.068 1.00 71.88 70 ASN A CA 1
ATOM 561 C C . ASN A 1 70 ? -0.935 4.304 23.142 1.00 71.88 70 ASN A C 1
ATOM 563 O O . ASN A 1 70 ? -0.756 4.705 21.991 1.00 71.88 70 ASN A O 1
ATOM 567 N N . LEU A 1 71 ? -2.162 4.196 23.656 1.00 61.44 71 LEU A N 1
ATOM 568 C CA . LEU A 1 71 ? -3.368 4.667 22.969 1.00 61.44 71 LEU A CA 1
ATOM 569 C C . LEU A 1 71 ? -3.295 6.184 22.681 1.00 61.44 71 LEU A C 1
ATOM 571 O O . LEU A 1 71 ? -2.775 6.935 23.511 1.00 61.44 71 LEU A O 1
ATOM 575 N N . PRO A 1 72 ? -3.820 6.661 21.533 1.00 51.94 72 PRO A N 1
ATOM 576 C CA . PRO A 1 72 ? -4.791 5.999 20.649 1.00 51.94 72 PRO A CA 1
ATOM 577 C C . PRO A 1 72 ? -4.197 5.147 19.507 1.00 51.94 72 PRO A C 1
ATOM 579 O O . PRO A 1 72 ? -4.939 4.737 18.618 1.00 51.94 72 PRO A O 1
ATOM 582 N N . HIS A 1 73 ? -2.889 4.874 19.491 1.00 64.06 73 HIS A N 1
ATOM 583 C CA . HIS A 1 73 ? -2.262 4.120 18.400 1.00 64.06 73 HIS A CA 1
ATOM 584 C C . HIS A 1 73 ? -2.742 2.655 18.333 1.00 64.06 73 HIS A C 1
ATOM 586 O O . HIS A 1 73 ? -2.995 2.013 19.353 1.00 64.06 73 HIS A O 1
ATOM 592 N N . THR A 1 74 ? -2.842 2.099 17.118 1.00 67.06 74 THR A N 1
ATOM 593 C CA . THR A 1 74 ? -3.296 0.717 16.841 1.00 67.06 74 THR A CA 1
ATOM 594 C C . THR A 1 74 ? -2.247 -0.355 17.158 1.00 67.06 74 THR A C 1
ATOM 596 O O . THR A 1 74 ? -2.399 -1.518 16.779 1.00 67.06 74 THR A O 1
ATOM 599 N N . ASP A 1 75 ? -1.180 0.017 17.859 1.00 78.19 75 ASP A N 1
ATOM 600 C CA . ASP A 1 75 ? -0.020 -0.815 18.166 1.00 78.19 75 ASP A CA 1
ATOM 601 C C . ASP A 1 75 ? -0.390 -2.119 18.871 1.00 78.19 75 ASP A C 1
ATOM 603 O O . ASP A 1 75 ? 0.190 -3.164 18.586 1.00 78.19 75 ASP A O 1
ATOM 607 N N . PHE A 1 76 ? -1.391 -2.094 19.757 1.00 75.75 76 PHE A N 1
ATOM 608 C CA . PHE A 1 76 ? -1.866 -3.307 20.422 1.00 75.75 76 PHE A CA 1
ATOM 609 C C . PHE A 1 76 ? -2.385 -4.337 19.417 1.00 75.75 76 PHE A C 1
ATOM 611 O O . PHE A 1 76 ? -2.066 -5.522 19.512 1.00 75.75 76 PHE A O 1
ATOM 618 N N . THR A 1 77 ? -3.158 -3.881 18.431 1.00 70.38 77 THR A N 1
ATOM 619 C CA . THR A 1 77 ? -3.680 -4.733 17.361 1.00 70.38 77 THR A CA 1
ATOM 620 C C . THR A 1 77 ? -2.539 -5.280 16.511 1.00 70.38 77 THR A C 1
ATOM 622 O O . THR A 1 77 ? -2.527 -6.477 16.231 1.00 70.38 77 THR A O 1
ATOM 625 N N . LEU A 1 78 ? -1.553 -4.443 16.167 1.00 75.94 78 LEU A N 1
ATOM 626 C CA . LEU A 1 78 ? -0.368 -4.861 15.412 1.00 75.94 78 LEU A CA 1
ATOM 627 C C . LEU A 1 78 ? 0.428 -5.938 16.162 1.00 75.94 78 LEU A C 1
ATOM 629 O O . LEU A 1 78 ? 0.655 -7.016 15.620 1.00 75.94 78 LEU A O 1
ATOM 633 N N . CYS A 1 79 ? 0.777 -5.698 17.428 1.00 78.25 79 CYS A N 1
ATOM 634 C CA . CYS A 1 79 ? 1.489 -6.663 18.268 1.00 78.25 79 CYS A CA 1
ATOM 635 C C . CYS A 1 79 ? 0.700 -7.967 18.433 1.00 78.25 79 CYS A C 1
ATOM 637 O O . CYS A 1 79 ? 1.265 -9.054 18.350 1.00 78.25 79 CYS A O 1
ATOM 639 N N . LYS A 1 80 ? -0.621 -7.884 18.612 1.00 73.88 80 LYS A N 1
ATOM 640 C CA . LYS A 1 80 ? -1.485 -9.061 18.733 1.00 73.88 80 LYS A CA 1
ATOM 641 C C . LYS A 1 80 ? -1.504 -9.913 17.462 1.00 73.88 80 LYS A C 1
ATOM 643 O O . LYS A 1 80 ? -1.494 -11.133 17.573 1.00 73.88 80 LYS A O 1
ATOM 648 N N . CYS A 1 81 ? -1.505 -9.302 16.275 1.00 74.38 81 CYS A N 1
ATOM 649 C CA . CYS A 1 81 ? -1.455 -10.038 15.002 1.00 74.38 81 CYS A CA 1
ATOM 650 C C . CYS A 1 81 ? -0.135 -10.798 14.806 1.00 74.38 81 CYS A C 1
ATOM 652 O O . CYS A 1 81 ? -0.069 -11.730 14.010 1.00 74.38 81 CYS A O 1
ATOM 654 N N . MET A 1 82 ? 0.911 -10.418 15.540 1.00 72.19 82 MET A N 1
ATOM 655 C CA . MET A 1 82 ? 2.221 -11.056 15.466 1.00 72.19 82 MET A CA 1
ATOM 656 C C . MET A 1 82 ? 2.356 -12.287 16.378 1.00 72.19 82 MET A C 1
ATOM 658 O O . MET A 1 82 ? 3.375 -12.972 16.319 1.00 72.19 82 MET A O 1
ATOM 662 N N . ILE A 1 83 ? 1.348 -12.604 17.193 1.00 76.12 83 ILE A N 1
ATOM 663 C CA . ILE A 1 83 ? 1.343 -13.776 18.078 1.00 76.12 83 ILE A CA 1
ATOM 664 C C . ILE A 1 83 ? 0.601 -14.918 17.375 1.00 76.12 83 ILE A C 1
ATOM 666 O O . ILE A 1 83 ? -0.549 -14.754 16.970 1.00 76.12 83 ILE A O 1
ATOM 670 N N . ASP A 1 84 ? 1.256 -16.071 17.224 1.00 64.12 84 ASP A N 1
ATOM 671 C CA . ASP A 1 84 ? 0.666 -17.260 16.596 1.00 64.12 84 ASP A CA 1
ATOM 672 C C . ASP A 1 84 ? -0.557 -17.774 17.391 1.00 64.12 84 ASP A C 1
ATOM 674 O O . ASP A 1 84 ? -0.556 -17.795 18.625 1.00 64.12 84 ASP A O 1
ATOM 678 N N . GLN A 1 85 ? -1.607 -18.203 16.678 1.00 56.41 85 GLN A N 1
ATOM 679 C CA . GLN A 1 85 ? -2.896 -18.645 17.229 1.00 56.41 85 GLN A CA 1
ATOM 680 C C . GLN A 1 85 ? -2.762 -19.849 18.174 1.00 56.41 85 GLN A C 1
ATOM 682 O O . GLN A 1 85 ? -3.591 -20.031 19.067 1.00 56.41 85 GLN A O 1
ATOM 687 N N . THR A 1 86 ? -1.694 -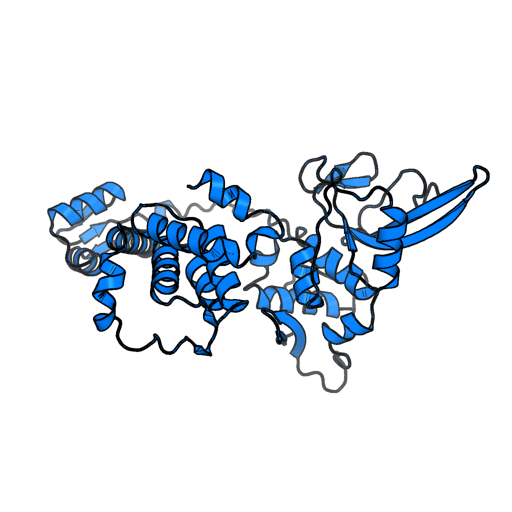20.635 18.026 1.00 54.75 86 THR A N 1
ATOM 688 C CA . THR A 1 86 ? -1.353 -21.783 18.882 1.00 54.75 86 THR A CA 1
ATOM 689 C C . THR A 1 86 ? -1.051 -21.389 20.335 1.00 54.75 86 THR A C 1
ATOM 691 O O . THR A 1 86 ? -1.263 -22.190 21.245 1.00 54.75 86 THR A O 1
ATOM 694 N N . HIS A 1 87 ? -0.646 -20.137 20.577 1.00 57.28 87 HIS A N 1
ATOM 695 C CA . HIS A 1 87 ? -0.312 -19.596 21.900 1.00 57.28 87 HIS A CA 1
ATOM 696 C C . HIS A 1 87 ? -1.424 -18.705 22.500 1.00 57.28 87 HIS A C 1
ATOM 698 O O . HIS A 1 87 ? -1.261 -18.128 23.576 1.00 57.28 87 HIS A O 1
ATOM 704 N N . VAL A 1 88 ? -2.590 -18.609 21.843 1.00 50.44 88 VAL A N 1
ATOM 705 C CA . VAL A 1 88 ? -3.719 -17.722 22.210 1.00 50.44 88 VAL A CA 1
ATOM 706 C C . VAL A 1 88 ? -4.639 -18.325 23.294 1.00 50.44 88 VAL A C 1
ATOM 708 O O . VAL A 1 88 ? -5.720 -17.806 23.573 1.00 50.44 88 VAL A O 1
ATOM 711 N N . SER A 1 89 ? -4.204 -19.370 24.006 1.00 48.47 89 SER A N 1
ATOM 712 C CA . SER A 1 89 ? -4.924 -19.882 25.189 1.00 48.47 89 SER A CA 1
ATOM 713 C C . SER A 1 89 ? -4.929 -18.906 26.383 1.00 48.47 89 SER A C 1
ATOM 715 O O . SER A 1 89 ? -5.636 -19.132 27.358 1.00 48.47 89 SER A O 1
ATOM 717 N N . TYR A 1 90 ? -4.257 -17.756 26.261 1.00 47.41 90 TYR A N 1
ATOM 718 C CA . TYR A 1 90 ? -4.185 -16.650 27.229 1.00 47.41 90 TYR A CA 1
ATOM 719 C C . TYR A 1 90 ? -5.505 -15.934 27.573 1.00 47.41 90 TYR A C 1
ATOM 721 O O . TYR A 1 90 ? -5.508 -14.952 28.314 1.00 47.41 90 TYR A O 1
ATOM 729 N N . LYS A 1 91 ? -6.641 -16.379 27.029 1.00 43.38 91 LYS A N 1
ATOM 730 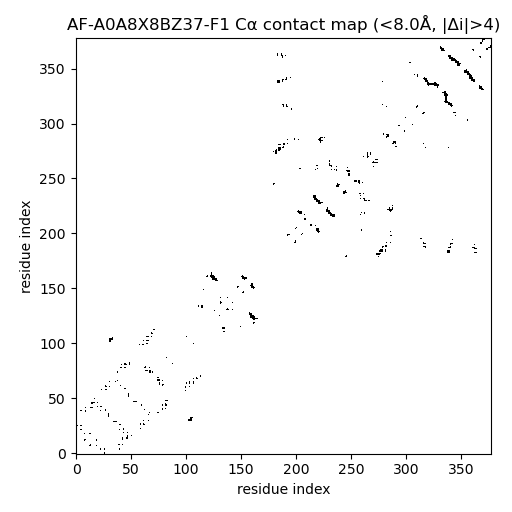C CA . LYS A 1 91 ? -7.944 -15.718 27.205 1.00 43.38 91 LYS A CA 1
ATOM 731 C C . LYS A 1 91 ? -8.701 -16.086 28.484 1.00 43.38 91 LYS A C 1
ATOM 733 O O . LYS A 1 91 ? -9.826 -15.619 28.647 1.00 43.38 91 LYS A O 1
ATOM 738 N N . GLN A 1 92 ? -8.130 -16.876 29.388 1.00 41.47 92 GLN A N 1
ATOM 739 C CA . GLN A 1 92 ? -8.765 -17.173 30.672 1.00 41.47 92 GLN A CA 1
ATOM 740 C C . GLN A 1 92 ? -7.944 -16.573 31.821 1.00 41.47 92 GLN A C 1
ATOM 742 O O . GLN A 1 92 ? -6.774 -16.885 31.985 1.00 41.47 92 GLN A O 1
ATOM 747 N N . ASN A 1 93 ? -8.610 -15.696 32.579 1.00 43.19 93 ASN A N 1
ATOM 748 C CA . ASN A 1 93 ? -8.223 -15.107 33.866 1.00 43.19 93 ASN A CA 1
ATOM 749 C C . ASN A 1 93 ? -7.220 -13.932 33.844 1.00 43.19 93 ASN A C 1
ATOM 751 O O . ASN A 1 93 ? -6.046 -14.051 34.181 1.00 43.19 93 ASN A O 1
ATOM 755 N N . LEU A 1 94 ? -7.735 -12.726 33.566 1.00 41.75 94 LEU A N 1
ATOM 756 C CA . LEU A 1 94 ? -7.073 -11.446 33.887 1.00 41.75 94 LEU A CA 1
ATOM 757 C C . LEU A 1 94 ? -6.744 -11.309 35.390 1.00 41.75 94 LEU A C 1
ATOM 759 O O . LEU A 1 94 ? -5.763 -10.659 35.738 1.00 41.75 94 LEU A O 1
ATOM 763 N N . GLU A 1 95 ? -7.515 -11.958 36.268 1.00 43.28 95 GLU A N 1
ATOM 764 C CA . GLU A 1 95 ? -7.281 -11.961 37.720 1.00 43.28 95 GLU A CA 1
ATOM 765 C C . GLU A 1 95 ? -6.039 -12.773 38.134 1.00 43.28 95 GLU A C 1
ATOM 767 O O . GLU A 1 95 ? -5.369 -12.406 39.097 1.00 43.28 95 GLU A O 1
ATOM 772 N N . GLU A 1 96 ? -5.666 -13.812 37.375 1.00 49.56 96 GLU A N 1
ATOM 773 C CA . GLU A 1 96 ? -4.460 -14.627 37.625 1.00 49.56 96 GLU A CA 1
ATOM 774 C C . GLU A 1 96 ? -3.166 -13.943 37.142 1.00 49.56 96 GLU A C 1
ATOM 776 O O . GLU A 1 96 ? -2.070 -14.360 37.501 1.00 49.56 96 GLU A O 1
ATOM 781 N N . ASN A 1 97 ? -3.273 -12.858 36.365 1.00 56.25 97 ASN A N 1
ATOM 782 C CA . ASN A 1 97 ? -2.143 -12.170 35.728 1.00 56.25 97 ASN A CA 1
ATOM 783 C C . ASN A 1 97 ? -1.790 -10.819 36.381 1.00 56.25 97 ASN A C 1
ATOM 785 O O . ASN A 1 97 ? -1.047 -10.022 35.803 1.00 56.25 97 ASN A O 1
ATOM 789 N N . ARG A 1 98 ? -2.301 -10.539 37.588 1.00 58.75 98 ARG A N 1
ATOM 790 C CA . ARG A 1 98 ? -2.081 -9.267 38.303 1.00 58.75 98 ARG A CA 1
ATOM 791 C C . ARG A 1 98 ? -0.594 -8.941 38.514 1.00 58.75 98 ARG A C 1
ATOM 793 O O . ARG A 1 98 ? -0.206 -7.784 38.381 1.00 58.75 98 ARG A O 1
ATOM 800 N N . GLU A 1 99 ? 0.246 -9.957 38.722 1.00 63.88 99 GLU A N 1
ATOM 801 C CA . GLU A 1 99 ? 1.706 -9.809 38.858 1.00 63.88 99 GLU A CA 1
ATOM 802 C C . GLU A 1 99 ? 2.379 -9.230 37.596 1.00 63.88 99 GLU A C 1
ATOM 804 O O . GLU A 1 99 ? 3.366 -8.501 37.691 1.00 63.88 99 GLU A O 1
ATOM 809 N N . LEU A 1 100 ? 1.833 -9.500 36.401 1.00 62.94 100 LEU A N 1
ATOM 810 C CA . LEU A 1 100 ? 2.356 -8.965 35.136 1.00 62.94 100 LEU A CA 1
ATOM 811 C C . LEU A 1 100 ? 2.021 -7.479 34.955 1.00 62.94 100 LEU A C 1
ATOM 813 O O . LEU A 1 100 ? 2.795 -6.748 34.337 1.00 62.94 100 LEU A O 1
ATOM 817 N N . ILE A 1 101 ? 0.883 -7.034 35.498 1.00 64.38 101 ILE A N 1
ATOM 818 C CA . ILE A 1 101 ? 0.437 -5.635 35.457 1.00 64.38 101 ILE A CA 1
ATOM 819 C C . ILE A 1 101 ? 1.233 -4.797 36.466 1.00 64.38 101 ILE A C 1
ATOM 821 O O . ILE A 1 101 ? 1.684 -3.702 36.131 1.00 64.38 101 ILE A O 1
ATOM 825 N N . GLU A 1 102 ? 1.471 -5.326 37.671 1.00 64.19 102 GLU A N 1
ATOM 826 C CA . GLU A 1 102 ? 2.266 -4.653 38.712 1.00 64.19 102 GLU A CA 1
ATOM 827 C C . GLU A 1 102 ? 3.717 -4.383 38.276 1.00 64.19 102 GLU A C 1
ATOM 829 O O . GLU A 1 102 ? 4.335 -3.418 38.726 1.00 64.19 102 GLU A O 1
ATOM 834 N N . GLY A 1 103 ? 4.254 -5.185 37.350 1.00 66.31 103 GLY A N 1
ATOM 835 C CA . GLY A 1 103 ? 5.593 -5.007 36.787 1.00 66.31 103 GLY A CA 1
ATOM 836 C C . GLY A 1 103 ? 5.749 -3.847 35.791 1.00 66.31 103 GLY A C 1
ATOM 837 O O . GLY A 1 103 ? 6.874 -3.596 35.350 1.00 66.31 103 GLY A O 1
ATOM 838 N N . ILE A 1 104 ? 4.666 -3.154 35.414 1.00 72.19 104 ILE A N 1
ATOM 839 C CA . ILE A 1 104 ? 4.690 -2.092 34.397 1.00 72.19 104 ILE A CA 1
ATOM 840 C C . ILE A 1 104 ? 4.507 -0.725 35.042 1.00 72.19 104 ILE A C 1
ATOM 842 O O . ILE A 1 104 ? 3.410 -0.314 35.431 1.00 72.19 104 ILE A O 1
ATOM 846 N N . THR A 1 105 ? 5.598 0.033 35.080 1.00 74.38 105 THR A N 1
ATOM 847 C CA . THR A 1 105 ? 5.593 1.385 35.632 1.00 74.38 105 THR A CA 1
ATOM 848 C C . THR A 1 105 ? 4.690 2.298 34.798 1.00 74.38 105 THR A C 1
ATOM 850 O O . THR A 1 105 ? 4.926 2.507 33.608 1.00 74.38 105 THR A O 1
ATOM 853 N N . GLY A 1 106 ? 3.673 2.891 35.433 1.00 74.50 106 GLY A N 1
ATOM 854 C CA . GLY A 1 106 ? 2.793 3.886 34.806 1.00 74.50 106 GLY A CA 1
ATOM 855 C C . GLY A 1 106 ? 1.606 3.322 34.017 1.00 74.50 106 GLY A C 1
ATOM 856 O O . GLY A 1 106 ? 0.925 4.099 33.350 1.00 74.50 106 GLY A O 1
ATOM 857 N N . PHE A 1 107 ? 1.323 2.015 34.106 1.00 75.94 107 PHE A N 1
ATOM 858 C CA . PHE A 1 107 ? 0.176 1.386 33.434 1.00 75.94 107 PHE A CA 1
ATOM 859 C C . PHE A 1 107 ? -1.159 2.056 33.798 1.00 75.94 107 PHE A C 1
ATOM 861 O O . PHE A 1 107 ? -1.870 2.554 32.927 1.00 75.94 107 PHE A O 1
ATOM 868 N N . GLU A 1 108 ? -1.440 2.150 35.097 1.00 77.06 108 GLU A N 1
ATOM 869 C CA . GLU A 1 108 ? -2.633 2.792 35.660 1.00 77.06 108 GLU A CA 1
ATOM 870 C C . GLU A 1 108 ? -2.801 4.249 35.192 1.00 77.06 108 GLU A C 1
ATOM 872 O O . GLU A 1 108 ? -3.892 4.690 34.834 1.00 77.06 108 GLU A O 1
ATOM 877 N N . ASP A 1 109 ? -1.702 5.002 35.123 1.00 79.75 109 ASP A N 1
ATOM 878 C CA . ASP A 1 109 ? -1.717 6.383 34.639 1.00 79.75 109 ASP A CA 1
ATOM 879 C C . ASP A 1 109 ? -2.004 6.477 33.139 1.00 79.75 109 ASP A C 1
ATOM 881 O O . ASP A 1 109 ? -2.639 7.437 32.698 1.00 79.75 109 ASP A O 1
ATOM 885 N N . SER A 1 110 ? -1.553 5.513 32.337 1.00 76.44 110 SER A N 1
ATOM 886 C CA . SER A 1 110 ? -1.895 5.446 30.914 1.00 76.44 110 SER A CA 1
ATOM 887 C C . SER A 1 110 ? -3.358 5.070 30.688 1.00 76.44 110 SER A C 1
ATOM 889 O O . SER A 1 110 ? -4.008 5.693 29.848 1.00 76.44 110 SER A O 1
ATOM 891 N N . VAL A 1 111 ? -3.908 4.145 31.482 1.00 77.81 111 VAL A N 1
ATOM 892 C CA . VAL A 1 111 ? -5.346 3.827 31.469 1.00 77.81 111 VAL A CA 1
ATOM 893 C C . VAL A 1 111 ? -6.166 5.076 31.804 1.00 77.81 111 VAL A C 1
ATOM 895 O O . VAL A 1 111 ? -7.062 5.447 31.046 1.00 77.81 111 VAL A O 1
ATOM 898 N N . ARG A 1 112 ? -5.795 5.809 32.863 1.00 84.81 112 ARG A N 1
ATOM 899 C CA . ARG A 1 112 ? -6.456 7.075 33.230 1.00 84.81 112 ARG A CA 1
ATOM 900 C C . ARG A 1 112 ? -6.347 8.139 32.145 1.00 84.81 112 ARG A C 1
ATOM 902 O O . ARG A 1 112 ? -7.341 8.787 31.844 1.00 84.81 112 ARG A O 1
ATOM 909 N N . LYS A 1 113 ? -5.182 8.304 31.505 1.00 80.94 113 LYS A N 1
ATOM 910 C CA . LYS A 1 113 ? -5.030 9.233 30.366 1.00 80.94 113 LYS A CA 1
ATOM 911 C C . LYS A 1 113 ? -5.974 8.888 29.219 1.00 80.94 113 LYS A C 1
ATOM 913 O O . LYS A 1 113 ? -6.529 9.808 28.620 1.00 80.94 113 LYS A O 1
ATOM 918 N N . PHE A 1 114 ? -6.148 7.601 28.919 1.00 76.00 114 PHE A N 1
ATOM 919 C CA . PHE A 1 114 ? -7.070 7.147 27.882 1.00 76.00 114 PHE A CA 1
ATOM 920 C C . PHE A 1 114 ? -8.523 7.444 28.254 1.00 76.00 114 PHE A C 1
ATOM 922 O O . PHE A 1 114 ? -9.238 8.049 27.461 1.00 76.00 114 PHE A O 1
ATOM 929 N N . ILE A 1 115 ? -8.937 7.109 29.479 1.00 83.31 115 ILE A N 1
ATOM 930 C CA . ILE A 1 115 ? -10.269 7.460 29.991 1.00 83.31 115 ILE A CA 1
ATOM 931 C C . ILE A 1 115 ? -10.488 8.970 29.894 1.00 83.31 115 ILE A C 1
ATOM 933 O O . ILE A 1 115 ? -11.507 9.403 29.366 1.00 83.31 115 ILE A O 1
ATOM 937 N N . CYS A 1 116 ? -9.512 9.781 30.316 1.00 83.69 116 CYS A N 1
ATOM 938 C CA . CYS A 1 116 ? -9.611 11.232 30.218 1.00 83.69 116 CYS A CA 1
ATOM 939 C C . CYS A 1 116 ? -9.721 11.728 28.770 1.00 83.69 116 CYS A C 1
ATOM 941 O O . CYS A 1 116 ? -10.464 12.670 28.504 1.00 83.69 116 CYS A O 1
ATOM 943 N N . HIS A 1 117 ? -9.012 11.100 27.829 1.00 79.69 117 HIS A N 1
ATOM 944 C CA . HIS A 1 117 ? -9.123 11.416 26.407 1.00 79.69 117 HIS A CA 1
ATOM 945 C C . HIS A 1 117 ? -10.526 11.117 25.870 1.00 79.69 117 HIS A C 1
ATOM 947 O O . HIS A 1 117 ? -11.134 11.997 25.265 1.00 79.69 117 HIS A O 1
ATOM 953 N N . VAL A 1 118 ? -11.052 9.915 26.136 1.00 78.25 118 VAL A N 1
ATOM 954 C CA . VAL A 1 118 ? -12.405 9.517 25.721 1.00 78.25 118 VAL A CA 1
ATOM 955 C C . VAL A 1 118 ? -13.437 10.457 26.332 1.00 78.25 118 VAL A C 1
ATOM 957 O O . VAL A 1 118 ? -14.239 11.028 25.604 1.00 78.25 118 VAL A O 1
ATOM 960 N N . VAL A 1 119 ? -13.361 10.709 27.642 1.00 86.06 119 VAL A N 1
ATOM 961 C CA . VAL A 1 119 ? -14.278 11.629 28.326 1.00 86.06 119 VAL A CA 1
ATOM 962 C C . VAL A 1 119 ? -14.241 13.025 27.699 1.00 86.06 119 VAL A C 1
ATOM 964 O O . VAL A 1 119 ? -15.295 13.617 27.478 1.00 86.06 119 VAL A O 1
ATOM 967 N N . GLY A 1 120 ? -13.046 13.516 27.354 1.00 83.00 120 GLY A N 1
ATOM 968 C CA . GLY A 1 120 ? -12.841 14.816 26.715 1.00 83.00 120 GLY A CA 1
ATOM 969 C C . GLY A 1 120 ? -13.497 14.971 25.340 1.00 83.00 120 GLY A C 1
ATOM 970 O O . GLY A 1 120 ? -13.832 16.091 24.962 1.00 83.00 120 GLY A O 1
ATOM 971 N N . ILE A 1 121 ? -13.695 13.875 24.600 1.00 77.69 121 ILE A N 1
ATOM 972 C CA . ILE A 1 121 ? -14.353 13.897 23.284 1.00 77.69 121 ILE A CA 1
ATOM 973 C C . ILE A 1 121 ? -15.827 13.479 23.340 1.00 77.69 121 ILE A C 1
ATOM 975 O O . ILE A 1 121 ? -16.576 13.808 22.425 1.00 77.69 121 ILE A O 1
ATOM 979 N N . THR A 1 122 ? -16.263 12.772 24.389 1.00 79.50 122 THR A N 1
ATOM 980 C CA . THR A 1 122 ? -17.638 12.259 24.489 1.00 79.50 122 THR A CA 1
ATOM 981 C C . THR A 1 122 ? -18.561 13.132 25.332 1.00 79.50 122 THR A C 1
ATOM 983 O O . THR A 1 122 ? -19.742 13.227 25.011 1.00 79.50 122 THR A O 1
ATOM 986 N N . TYR A 1 123 ? -18.065 13.768 26.398 1.00 83.88 123 TYR A N 1
ATOM 987 C CA . TYR A 1 123 ? -18.907 14.487 27.358 1.00 83.88 123 TYR A CA 1
ATOM 988 C C . TYR A 1 123 ? -18.704 15.999 27.283 1.00 83.88 123 TYR A C 1
ATOM 990 O O . TYR A 1 123 ? -17.581 16.493 27.258 1.00 83.88 123 TYR A O 1
ATOM 998 N N . GLN A 1 124 ? -19.810 16.743 27.326 1.00 85.81 124 GLN A N 1
ATOM 999 C CA . GLN A 1 124 ? -19.801 18.165 27.683 1.00 85.81 124 GLN A CA 1
ATOM 1000 C C . GLN A 1 124 ? -19.848 18.336 29.208 1.00 85.81 124 GLN A C 1
ATOM 1002 O O . GLN A 1 124 ? -19.120 19.151 29.772 1.00 85.81 124 GLN A O 1
ATOM 1007 N N . ASN A 1 125 ? -20.665 17.513 29.876 1.00 89.25 125 ASN A N 1
ATOM 1008 C CA . ASN A 1 125 ? -20.748 17.404 31.327 1.00 89.25 125 ASN A CA 1
ATOM 1009 C C . ASN A 1 125 ? -20.775 15.925 31.739 1.00 89.25 125 ASN A C 1
ATOM 1011 O O . ASN A 1 125 ? -21.410 15.117 31.061 1.00 89.25 125 ASN A O 1
ATOM 1015 N N . ILE A 1 126 ? -20.138 15.584 32.858 1.00 90.69 126 ILE A N 1
ATOM 1016 C CA . ILE A 1 126 ? -20.142 14.238 33.448 1.00 90.69 126 ILE A CA 1
ATOM 1017 C C . ILE A 1 126 ? -20.389 14.319 34.957 1.00 90.69 126 ILE A C 1
ATOM 1019 O O . ILE A 1 126 ? -19.965 15.267 35.616 1.00 90.69 126 ILE A O 1
ATOM 1023 N N . GLU A 1 127 ? -21.088 13.338 35.519 1.00 92.25 127 GLU A N 1
ATOM 1024 C CA . GLU A 1 127 ? -21.289 13.252 36.966 1.00 92.25 127 GLU A CA 1
ATOM 1025 C C . GLU A 1 127 ? -19.960 12.960 37.683 1.00 92.25 127 GLU A C 1
ATOM 1027 O O . GLU A 1 127 ? -19.175 12.110 37.256 1.00 92.25 127 GLU A O 1
ATOM 1032 N N . LYS A 1 128 ? -19.700 13.656 38.796 1.00 89.25 128 LYS A N 1
ATOM 1033 C CA . LYS A 1 128 ? -18.450 13.540 39.560 1.00 89.25 128 LYS A CA 1
ATOM 1034 C C . LYS A 1 128 ? -18.215 12.120 40.076 1.00 89.25 128 LYS A C 1
ATOM 1036 O O . LYS A 1 128 ? -17.081 11.648 40.027 1.00 89.25 128 LYS A O 1
ATOM 1041 N N . MET A 1 129 ? -19.267 11.453 40.560 1.00 87.31 129 MET A N 1
ATOM 1042 C CA . MET A 1 129 ? -19.177 10.074 41.056 1.00 87.31 129 MET A CA 1
ATOM 1043 C C . MET A 1 129 ? -18.798 9.109 39.934 1.00 87.31 129 MET A C 1
ATOM 1045 O O . MET A 1 129 ? -17.856 8.340 40.092 1.00 87.31 129 MET A O 1
ATOM 1049 N N . LEU A 1 130 ? -19.451 9.233 38.775 1.00 89.12 130 LEU A N 1
ATOM 1050 C CA . LEU A 1 130 ? -19.151 8.418 37.603 1.00 89.12 130 LEU A CA 1
ATOM 1051 C C . LEU A 1 130 ? -17.712 8.633 37.112 1.00 89.12 130 LEU A C 1
ATOM 1053 O O . LEU A 1 130 ? -17.015 7.670 36.815 1.00 89.12 130 LEU A O 1
ATOM 1057 N N . LEU A 1 131 ? -17.227 9.879 37.061 1.00 88.50 131 LEU A N 1
ATOM 1058 C CA . LEU A 1 131 ? -15.847 10.144 36.645 1.00 88.50 131 LEU A CA 1
ATOM 1059 C C . LEU A 1 131 ? -14.820 9.551 37.626 1.00 88.50 131 LEU A C 1
ATOM 1061 O O . LEU A 1 131 ? -13.782 9.047 37.195 1.00 88.50 131 LEU A O 1
ATOM 1065 N N . ALA A 1 132 ? -15.097 9.616 38.931 1.00 88.38 132 ALA A N 1
ATOM 1066 C CA . ALA A 1 132 ? -14.237 9.029 39.955 1.00 88.38 132 ALA A CA 1
ATOM 1067 C C . ALA A 1 132 ? -14.176 7.499 39.836 1.00 88.38 132 ALA A C 1
ATOM 1069 O O . ALA A 1 132 ? -13.079 6.941 39.871 1.00 88.38 132 ALA A O 1
ATOM 1070 N N . GLU A 1 133 ? -15.329 6.855 39.629 1.00 87.38 133 GLU A N 1
ATOM 1071 C CA . GLU A 1 133 ? -15.454 5.411 39.400 1.00 87.38 133 GLU A CA 1
ATOM 1072 C C . GLU A 1 133 ? -14.691 4.994 38.134 1.00 87.38 133 GLU A C 1
ATOM 1074 O O . GLU A 1 133 ? -13.830 4.116 38.180 1.00 87.38 133 GLU A O 1
ATOM 1079 N N . MET A 1 134 ? -14.906 5.698 37.014 1.00 84.25 134 MET A N 1
ATOM 1080 C CA . MET A 1 134 ? -14.225 5.416 35.745 1.00 84.25 134 MET A CA 1
ATOM 1081 C C . MET A 1 134 ? -12.699 5.502 35.860 1.00 84.25 134 MET A C 1
ATOM 1083 O O . MET A 1 134 ? -12.003 4.728 35.211 1.00 84.25 134 MET A O 1
ATOM 1087 N N . LEU A 1 135 ? -12.163 6.419 36.675 1.00 85.81 135 LEU A N 1
ATOM 1088 C CA . LEU A 1 135 ? -10.717 6.593 36.882 1.00 85.81 135 LEU A CA 1
ATOM 1089 C C . LEU A 1 135 ? -10.117 5.653 37.950 1.00 85.81 135 LEU A C 1
ATOM 1091 O O . LEU A 1 135 ? -8.927 5.784 38.276 1.00 85.81 135 LEU A O 1
ATOM 1095 N N . GLY A 1 136 ? -10.908 4.700 38.453 1.00 84.06 136 GLY A N 1
ATOM 1096 C CA . GLY A 1 136 ? -10.495 3.680 39.416 1.00 84.06 136 GLY A CA 1
ATOM 1097 C C . GLY A 1 136 ? -10.610 4.143 40.866 1.00 84.06 136 GLY A C 1
ATOM 1098 O O . GLY A 1 136 ? -9.621 4.091 41.595 1.00 84.06 136 GLY A O 1
ATOM 1099 N N . ASP A 1 137 ? -11.788 4.631 41.255 1.00 84.81 137 ASP A N 1
ATOM 1100 C CA . ASP A 1 137 ? -12.144 5.035 42.624 1.00 84.81 137 ASP A CA 1
ATOM 1101 C C . ASP A 1 137 ? -11.159 6.031 43.258 1.00 84.81 137 ASP A C 1
ATOM 1103 O O . ASP A 1 137 ? -10.699 5.889 44.396 1.00 84.81 137 ASP A O 1
ATOM 1107 N N . LEU A 1 138 ? -10.804 7.067 42.494 1.00 84.50 138 LEU A N 1
ATOM 1108 C CA . LEU A 1 138 ? -9.865 8.090 42.950 1.00 84.50 138 LEU A CA 1
ATOM 1109 C C . LEU A 1 138 ? -10.401 8.880 44.150 1.00 84.50 138 LEU A C 1
ATOM 1111 O O . LEU A 1 138 ? -11.569 9.262 44.209 1.00 84.50 138 LEU A O 1
ATOM 1115 N N . THR A 1 139 ? -9.498 9.239 45.066 1.00 88.31 139 THR A N 1
ATOM 1116 C CA . THR A 1 139 ? -9.821 10.202 46.126 1.00 88.31 139 THR A CA 1
ATOM 1117 C C . THR A 1 139 ? -10.106 11.587 45.541 1.00 88.31 139 THR A C 1
ATOM 1119 O O . THR A 1 139 ? -9.582 11.966 44.490 1.00 88.31 139 THR A O 1
ATOM 1122 N N . ASP A 1 140 ? -10.879 12.394 46.267 1.00 84.81 140 ASP A N 1
ATOM 1123 C CA . ASP A 1 140 ? -11.286 13.738 45.836 1.00 84.81 140 ASP A CA 1
ATOM 1124 C C . ASP A 1 140 ? -10.090 14.652 45.479 1.00 84.81 140 ASP A C 1
ATOM 1126 O O . ASP A 1 140 ? -10.187 15.501 44.593 1.00 84.81 140 ASP A O 1
ATOM 1130 N N . SER A 1 141 ? -8.935 14.471 46.133 1.00 87.88 141 SER A N 1
ATOM 1131 C CA . SER A 1 141 ? -7.702 15.213 45.835 1.00 87.88 141 SER A CA 1
ATOM 1132 C C . SER A 1 141 ? -7.028 14.751 44.538 1.00 87.88 141 SER A C 1
ATOM 1134 O O . SER A 1 141 ? -6.567 15.588 43.759 1.00 87.88 141 SER A O 1
ATOM 1136 N N . GLN A 1 142 ? -7.000 13.442 44.274 1.00 86.81 142 GLN A N 1
ATOM 1137 C CA . GLN A 1 142 ? -6.454 12.868 43.042 1.00 86.81 142 GLN A CA 1
ATOM 1138 C C . GLN A 1 142 ? -7.318 13.231 41.835 1.00 86.81 142 GLN A C 1
ATOM 1140 O O . GLN A 1 142 ? -6.783 13.631 40.801 1.00 86.81 142 GLN A O 1
ATOM 1145 N N . LEU A 1 143 ? -8.645 13.166 41.978 1.00 87.25 143 LEU A N 1
ATOM 1146 C CA . LEU A 1 143 ? -9.580 13.564 40.930 1.00 87.25 143 LEU A CA 1
ATOM 1147 C C . LEU A 1 143 ? -9.372 15.031 40.529 1.00 87.25 143 LEU A C 1
ATOM 1149 O O . LEU A 1 143 ? -9.233 15.332 39.347 1.00 87.25 143 LEU A O 1
ATOM 1153 N N . ARG A 1 144 ? -9.240 15.937 41.509 1.00 87.31 144 ARG A N 1
ATOM 1154 C CA . ARG A 1 144 ? -8.948 17.361 41.259 1.00 87.31 144 ARG A CA 1
ATOM 1155 C C . ARG A 1 144 ? -7.627 17.579 40.518 1.00 87.31 144 ARG A C 1
ATOM 1157 O O . ARG A 1 144 ? -7.545 18.483 39.688 1.00 87.31 144 ARG A O 1
ATOM 1164 N N . ALA A 1 145 ? -6.601 16.769 40.785 1.00 89.06 145 ALA A N 1
ATOM 1165 C CA . ALA A 1 145 ? -5.330 16.851 40.065 1.00 89.06 145 ALA A CA 1
ATOM 1166 C C . ALA A 1 145 ? -5.490 16.484 38.577 1.00 89.06 145 ALA A C 1
ATOM 1168 O O . ALA A 1 145 ? -4.947 17.174 37.712 1.00 89.06 145 ALA A O 1
ATOM 1169 N N . TRP A 1 146 ? -6.279 15.448 38.272 1.00 88.12 146 TRP A N 1
ATOM 1170 C CA . TRP A 1 146 ? -6.610 15.071 36.894 1.00 88.12 146 TRP A CA 1
ATOM 1171 C C . TRP A 1 146 ? -7.505 16.107 36.208 1.00 88.12 146 TRP A C 1
ATOM 1173 O O . TRP A 1 146 ? -7.204 16.503 35.085 1.00 88.12 146 TRP A O 1
ATOM 1183 N N . MET A 1 147 ? -8.526 16.625 36.893 1.00 88.94 147 MET A N 1
ATOM 1184 C CA . MET A 1 147 ? -9.375 17.707 36.376 1.00 88.94 147 MET A CA 1
ATOM 1185 C C . MET A 1 147 ? -8.547 18.940 35.998 1.00 88.94 147 MET A C 1
ATOM 1187 O O . MET A 1 147 ? -8.659 19.441 34.884 1.00 88.94 147 MET A O 1
ATOM 1191 N N . SER A 1 148 ? -7.649 19.377 36.888 1.00 88.19 148 SER A N 1
ATOM 1192 C CA . SER A 1 148 ? -6.759 20.521 36.650 1.00 88.19 148 SER A CA 1
ATOM 1193 C C . SER A 1 148 ? -5.867 20.317 35.421 1.00 88.19 148 SER A C 1
ATOM 1195 O O . SER A 1 148 ? -5.715 21.217 34.598 1.00 88.19 148 SER A O 1
ATOM 1197 N N . LYS A 1 149 ? -5.335 19.103 35.239 1.00 87.00 149 LYS A N 1
ATOM 1198 C CA . LYS A 1 149 ? -4.487 18.753 34.093 1.00 87.00 149 LYS A CA 1
ATOM 1199 C C . LYS A 1 149 ? -5.214 18.842 32.747 1.00 87.00 149 LYS A C 1
ATOM 1201 O O . LYS A 1 149 ? -4.575 19.165 31.749 1.00 87.00 149 LYS A O 1
ATOM 1206 N N . TYR A 1 150 ? -6.511 18.544 32.718 1.00 84.31 150 TYR A N 1
ATOM 1207 C CA . TYR A 1 150 ? -7.332 18.550 31.502 1.00 84.31 150 TYR A CA 1
ATOM 1208 C C . TYR A 1 150 ? -8.218 19.800 31.371 1.00 84.31 150 TYR A C 1
ATOM 1210 O O . TYR A 1 150 ? -8.965 19.919 30.405 1.00 84.31 150 TYR A O 1
ATOM 1218 N N . GLY A 1 151 ? -8.108 20.751 32.304 1.00 85.62 151 GLY A N 1
ATOM 1219 C CA . GLY A 1 151 ? -8.867 22.002 32.282 1.00 85.62 151 GLY A CA 1
ATOM 1220 C C . GLY A 1 151 ? -10.352 21.851 32.626 1.00 85.62 151 GLY A C 1
ATOM 1221 O O . GLY A 1 151 ? -11.140 22.716 32.261 1.00 85.62 151 GLY A O 1
ATOM 1222 N N . TRP A 1 152 ? -10.739 20.771 33.308 1.00 91.00 152 TRP A N 1
ATOM 1223 C CA . TRP A 1 152 ? -12.130 20.497 33.675 1.00 91.00 152 TRP A CA 1
ATOM 1224 C C . TRP A 1 152 ? -12.515 21.212 34.966 1.00 91.00 152 TRP A C 1
ATOM 1226 O O . TRP A 1 152 ? -11.727 21.281 35.915 1.00 91.00 152 TRP A O 1
ATOM 1236 N N . THR A 1 153 ? -13.742 21.717 35.021 1.00 88.38 153 THR A N 1
ATOM 1237 C CA . THR A 1 153 ? -14.249 22.520 36.139 1.00 88.38 153 THR A CA 1
ATOM 1238 C C . THR A 1 153 ? -15.550 21.946 36.677 1.00 88.38 153 THR A C 1
ATOM 1240 O O . THR A 1 153 ? -16.260 21.228 35.990 1.00 88.38 153 THR A O 1
ATOM 1243 N N . GLU A 1 154 ? -15.869 22.218 37.938 1.00 87.56 154 GLU A N 1
ATOM 1244 C CA . GLU A 1 154 ? -17.165 21.844 38.511 1.00 87.56 154 GLU A CA 1
ATOM 1245 C C . GLU A 1 154 ? -18.184 22.928 38.125 1.00 87.56 154 GLU A C 1
ATOM 1247 O O . GLU A 1 154 ? -17.997 24.093 38.483 1.00 87.56 154 GLU A O 1
ATOM 1252 N N . SER A 1 155 ? -19.199 22.574 37.329 1.00 78.81 155 SER A N 1
ATOM 1253 C CA . SER A 1 155 ? -20.240 23.513 36.878 1.00 78.81 155 SER A CA 1
ATOM 1254 C C . SER A 1 155 ? -21.363 23.640 37.899 1.00 78.81 155 SER A C 1
ATOM 1256 O O . SER A 1 155 ? -21.754 24.749 38.260 1.00 78.81 155 SER A O 1
ATOM 1258 N N . GLU A 1 156 ? -21.841 22.502 38.396 1.00 83.75 156 GLU A N 1
ATOM 1259 C CA . GLU A 1 156 ? -22.901 22.376 39.394 1.00 83.75 156 GLU A CA 1
ATOM 1260 C C . GLU A 1 156 ? -22.473 21.372 40.478 1.00 83.75 156 GLU A C 1
ATOM 1262 O O . GLU A 1 156 ? -21.582 20.555 40.231 1.00 83.75 156 GLU A O 1
ATOM 1267 N N . PRO A 1 157 ? -23.067 21.396 41.689 1.00 80.88 157 PRO A N 1
ATOM 1268 C CA . PRO A 1 157 ? -22.713 20.452 42.746 1.00 80.88 157 PRO A CA 1
ATOM 1269 C C . PRO A 1 157 ? -22.844 18.997 42.273 1.00 80.88 157 PRO A C 1
ATOM 1271 O O . PRO A 1 157 ? -23.948 18.517 42.025 1.00 80.88 157 PRO A O 1
ATOM 1274 N N . GLY A 1 158 ? -21.715 18.289 42.165 1.00 83.25 158 GLY A N 1
ATOM 1275 C CA . GLY A 1 158 ? -21.683 16.902 41.688 1.00 83.25 158 GLY A CA 1
ATOM 1276 C C . GLY A 1 158 ? -21.590 16.730 40.167 1.00 83.25 158 GLY A C 1
ATOM 1277 O O . GLY A 1 158 ? -21.554 15.590 39.706 1.00 83.25 158 GLY A O 1
ATOM 1278 N N . GLN A 1 159 ? -21.478 17.811 39.390 1.00 89.75 159 GLN A N 1
ATOM 1279 C CA . GLN A 1 159 ? -21.337 17.766 37.936 1.00 89.75 159 GLN A CA 1
ATOM 1280 C C . GLN A 1 159 ? -20.067 18.481 37.465 1.00 89.75 159 GLN A C 1
ATOM 1282 O O . GLN A 1 159 ? -19.774 19.619 37.831 1.00 89.75 159 GLN A O 1
ATOM 1287 N N . ILE A 1 160 ? -19.302 17.790 36.627 1.00 89.69 160 ILE A N 1
ATOM 1288 C CA . ILE A 1 160 ? -18.042 18.265 36.071 1.00 89.69 160 ILE A CA 1
ATOM 1289 C C . ILE A 1 160 ? -18.282 18.681 34.628 1.00 89.69 160 ILE A C 1
ATOM 1291 O O . ILE A 1 160 ? -18.670 17.869 33.788 1.00 89.69 160 ILE A O 1
ATOM 1295 N N . PHE A 1 161 ? -18.004 19.944 34.347 1.00 89.19 161 PHE A N 1
ATOM 1296 C CA . PHE A 1 161 ? -17.903 20.485 33.011 1.00 89.19 161 PHE A CA 1
ATOM 1297 C C . PHE A 1 161 ? -16.547 20.126 32.406 1.00 89.19 161 PHE A C 1
ATOM 1299 O O . PHE A 1 161 ? -15.482 20.453 32.939 1.00 89.19 161 PHE A O 1
ATOM 1306 N N . ILE A 1 162 ? -16.607 19.425 31.281 1.00 87.88 162 ILE A N 1
ATOM 1307 C CA . ILE A 1 162 ? -15.444 18.903 30.572 1.00 87.88 162 ILE A CA 1
ATOM 1308 C C . ILE A 1 162 ? -14.989 19.926 29.539 1.00 87.88 162 ILE A C 1
ATOM 1310 O O . ILE A 1 162 ? -13.868 20.428 29.604 1.00 87.88 162 ILE A O 1
ATOM 1314 N N . TYR A 1 163 ? -15.863 20.243 28.585 1.00 79.56 163 TYR A N 1
ATOM 1315 C CA . TYR A 1 163 ? -15.561 21.155 27.490 1.00 79.56 163 TYR A CA 1
ATOM 1316 C C . TYR A 1 163 ? -16.842 21.556 26.745 1.00 79.56 163 TYR A C 1
ATOM 1318 O O . TYR A 1 163 ? -17.739 20.729 26.580 1.00 79.56 163 TYR A O 1
ATOM 1326 N N . ASN A 1 164 ? -16.929 22.795 26.242 1.00 73.25 164 ASN A N 1
ATOM 1327 C CA . ASN A 1 164 ? -18.057 23.219 25.407 1.00 73.25 164 ASN A CA 1
ATOM 1328 C C . ASN A 1 164 ? -17.884 22.697 23.972 1.00 73.25 164 ASN A C 1
ATOM 1330 O O . ASN A 1 164 ? -17.154 23.287 23.175 1.00 73.25 164 ASN A O 1
ATOM 1334 N N . GLN A 1 165 ? -18.577 21.613 23.623 1.00 63.50 165 GLN A N 1
ATOM 1335 C CA . GLN A 1 165 ? -18.533 21.065 22.263 1.00 63.50 165 GLN A CA 1
ATOM 1336 C C . GLN A 1 165 ? -19.011 22.084 21.205 1.00 63.50 165 GLN A C 1
ATOM 1338 O O . GLN A 1 165 ? -18.491 22.082 20.089 1.00 63.50 165 GLN A O 1
ATOM 1343 N N . GLU A 1 166 ? -19.905 23.017 21.560 1.00 61.00 166 GLU A N 1
ATOM 1344 C CA . GLU A 1 166 ? -20.421 24.052 20.651 1.00 61.00 166 GLU A CA 1
ATOM 1345 C C . GLU A 1 166 ? -19.382 25.128 20.297 1.00 61.00 166 GLU A C 1
ATOM 1347 O O . GLU A 1 166 ? -19.401 25.649 19.184 1.00 61.00 166 GLU A O 1
ATOM 1352 N N . GLU A 1 167 ? -18.405 25.412 21.169 1.00 58.59 167 GLU A N 1
ATOM 1353 C CA . GLU A 1 167 ? -17.322 26.369 20.866 1.00 58.59 167 GLU A CA 1
ATOM 1354 C C . GLU A 1 167 ? -16.345 25.855 19.792 1.00 58.59 167 GLU A C 1
ATOM 1356 O O . GLU A 1 167 ? -15.661 26.653 19.136 1.00 58.59 167 GLU A O 1
ATOM 1361 N N . ASN A 1 168 ? -16.314 24.536 19.561 1.00 48.06 168 ASN A N 1
ATOM 1362 C CA . ASN A 1 168 ? -15.572 23.908 18.465 1.00 48.06 168 ASN A CA 1
ATOM 1363 C C . ASN A 1 168 ? -16.387 23.789 17.169 1.00 48.06 168 ASN A C 1
ATOM 1365 O O . ASN A 1 168 ? -15.793 23.617 16.100 1.00 48.06 168 ASN A O 1
ATOM 1369 N N . ILE A 1 169 ? -17.714 23.956 17.220 1.00 51.22 169 ILE A N 1
ATOM 1370 C CA . ILE A 1 169 ? -18.563 24.035 16.025 1.00 51.22 169 ILE A CA 1
ATOM 1371 C C . ILE A 1 169 ? -18.479 25.463 15.478 1.00 51.22 169 ILE A C 1
ATOM 1373 O O . ILE A 1 169 ? -19.422 26.249 15.469 1.00 51.22 169 ILE A O 1
ATOM 1377 N N . LYS A 1 170 ? -17.297 25.821 14.981 1.00 44.41 170 LYS A N 1
ATOM 1378 C CA . LYS A 1 170 ? -17.210 26.885 13.986 1.00 44.41 170 LYS A CA 1
ATOM 1379 C C . LYS A 1 170 ? -17.604 26.246 12.659 1.00 44.41 170 LYS A C 1
ATOM 1381 O O . LYS A 1 170 ? -17.023 25.207 12.334 1.00 44.41 170 LYS A O 1
ATOM 1386 N N . PRO A 1 171 ? -18.502 26.848 11.856 1.00 38.19 171 PRO A N 1
ATOM 1387 C CA . PRO A 1 171 ? -18.569 26.547 10.437 1.00 38.19 171 PRO A CA 1
ATOM 1388 C C . PRO A 1 171 ? -17.246 27.020 9.834 1.00 38.19 171 PRO A C 1
ATOM 1390 O O . PRO A 1 171 ? -17.112 28.111 9.287 1.00 38.19 171 PRO A O 1
ATOM 1393 N N . LYS A 1 172 ? -16.200 26.216 10.012 1.00 34.41 172 LYS A N 1
ATOM 1394 C CA . LYS A 1 172 ? -15.069 26.256 9.118 1.00 34.41 172 LYS A CA 1
ATOM 1395 C C . LYS A 1 172 ? -15.676 25.815 7.798 1.00 34.41 172 LYS A C 1
ATOM 1397 O O . LYS A 1 172 ? -16.268 24.740 7.724 1.00 34.41 172 LYS A O 1
ATOM 1402 N N . ASN A 1 173 ? -15.536 26.636 6.765 1.00 34.31 173 ASN A N 1
ATOM 1403 C CA . ASN A 1 173 ? -15.449 26.078 5.429 1.00 34.31 173 ASN A CA 1
ATOM 1404 C C . ASN A 1 173 ? -14.235 25.150 5.477 1.00 34.31 173 ASN A C 1
ATOM 1406 O O . ASN A 1 173 ? -13.107 25.581 5.243 1.00 34.31 173 ASN A O 1
ATOM 1410 N N . ILE A 1 174 ? -14.457 23.903 5.893 1.00 33.84 174 ILE A N 1
ATOM 1411 C CA . ILE A 1 174 ? -13.516 22.818 5.711 1.00 33.84 174 ILE A CA 1
ATOM 1412 C C . ILE A 1 174 ? -13.596 22.550 4.214 1.00 33.84 174 ILE A C 1
ATOM 1414 O O . ILE A 1 174 ? -14.271 21.643 3.745 1.00 33.84 174 ILE A O 1
ATOM 1418 N N . VAL A 1 175 ? -12.953 23.424 3.441 1.00 33.38 175 VAL A N 1
ATOM 1419 C CA . VAL A 1 175 ? -12.439 23.028 2.143 1.00 33.38 175 VAL A CA 1
ATOM 1420 C C . VAL A 1 175 ? -11.248 22.164 2.500 1.00 33.38 175 VAL A C 1
ATOM 1422 O O . VAL A 1 175 ? -10.107 22.621 2.559 1.00 33.38 175 VAL A O 1
ATOM 1425 N N . GLU A 1 176 ? -11.545 20.926 2.869 1.00 33.41 176 GLU A N 1
ATOM 1426 C CA . GLU A 1 176 ? -10.551 19.885 2.839 1.00 33.41 176 GLU A CA 1
ATOM 1427 C C . GLU A 1 176 ? -10.175 19.804 1.360 1.00 33.41 176 GLU A C 1
ATOM 1429 O O . GLU A 1 176 ? -10.936 19.316 0.526 1.00 33.41 176 GLU A O 1
ATOM 1434 N N . LYS A 1 177 ? -9.034 20.400 0.998 1.00 33.25 177 LYS A N 1
ATOM 1435 C CA . LYS A 1 177 ? -8.319 19.974 -0.200 1.00 33.25 177 LYS A CA 1
ATOM 1436 C C . LYS A 1 177 ? -7.847 18.560 0.112 1.00 33.25 177 LYS A C 1
ATOM 1438 O O . LYS A 1 177 ? -6.705 18.363 0.509 1.00 33.25 177 LYS A O 1
ATOM 1443 N N . ILE A 1 178 ? -8.768 17.604 0.053 1.00 38.56 178 ILE A N 1
ATOM 1444 C CA . ILE A 1 178 ? -8.399 16.206 -0.028 1.00 38.56 178 ILE A CA 1
ATOM 1445 C C . ILE A 1 178 ? -7.785 16.098 -1.412 1.00 38.56 178 ILE A C 1
ATOM 1447 O O . ILE A 1 178 ? -8.484 16.195 -2.420 1.00 38.56 178 ILE A O 1
ATOM 1451 N N . ASP A 1 179 ? -6.461 16.032 -1.451 1.00 45.47 179 ASP A N 1
ATOM 1452 C CA . ASP A 1 179 ? -5.767 15.655 -2.667 1.00 45.47 179 ASP A CA 1
ATOM 1453 C C . ASP A 1 179 ? -6.009 14.155 -2.835 1.00 45.47 179 ASP A C 1
ATOM 1455 O O . ASP A 1 179 ? -5.498 13.329 -2.076 1.00 45.47 179 ASP A O 1
ATOM 1459 N N . PHE A 1 180 ? -6.913 13.806 -3.746 1.00 50.66 180 PHE A N 1
ATOM 1460 C CA . PHE A 1 180 ? -7.322 12.422 -3.994 1.00 50.66 180 PHE A CA 1
ATOM 1461 C C . PHE A 1 180 ? -6.282 11.651 -4.828 1.00 50.66 180 PHE A C 1
ATOM 1463 O O . PHE A 1 180 ? -6.442 10.454 -5.053 1.00 50.66 180 PHE A O 1
ATOM 1470 N N . GLU A 1 181 ? -5.214 12.319 -5.277 1.00 55.91 181 GLU A N 1
ATOM 1471 C CA . GLU A 1 181 ? -4.241 11.777 -6.233 1.00 55.91 181 GLU A CA 1
ATOM 1472 C C . GLU A 1 181 ? -3.077 11.002 -5.580 1.00 55.91 181 GLU A C 1
ATOM 1474 O O . GLU A 1 181 ? -2.304 10.347 -6.279 1.00 55.91 181 GLU A O 1
ATOM 1479 N N . THR A 1 182 ? -2.986 10.944 -4.248 1.00 61.88 182 THR A N 1
ATOM 1480 C CA . THR A 1 182 ? -1.790 10.452 -3.530 1.00 61.88 182 THR A CA 1
ATOM 1481 C C . THR A 1 182 ? -1.580 8.921 -3.528 1.00 61.88 182 THR A C 1
ATOM 1483 O O . THR A 1 182 ? -0.658 8.407 -2.891 1.00 61.88 182 THR A O 1
ATOM 1486 N N . ASN A 1 183 ? -2.368 8.153 -4.290 1.00 74.69 183 ASN A N 1
ATOM 1487 C CA . ASN A 1 183 ? -2.279 6.683 -4.375 1.00 74.69 183 ASN A CA 1
ATOM 1488 C C . ASN A 1 183 ? -1.209 6.178 -5.370 1.00 74.69 183 ASN A C 1
ATOM 1490 O O . ASN A 1 183 ? -1.240 5.018 -5.798 1.00 74.69 183 ASN A O 1
ATOM 1494 N N . CYS A 1 184 ? -0.245 7.021 -5.757 1.00 82.38 184 CYS A N 1
ATOM 1495 C CA . CYS A 1 184 ? 0.784 6.692 -6.751 1.00 82.38 184 CYS A CA 1
ATOM 1496 C C . CYS A 1 184 ? 1.583 5.427 -6.402 1.00 82.38 184 CYS A C 1
ATOM 1498 O O . CYS A 1 184 ? 1.942 4.637 -7.279 1.00 82.38 184 CYS A O 1
ATOM 1500 N N . TRP A 1 185 ? 1.813 5.192 -5.110 1.00 88.31 185 TRP A N 1
ATOM 1501 C CA . TRP A 1 185 ? 2.524 4.026 -4.605 1.00 88.31 185 TRP A CA 1
ATOM 1502 C C . TRP A 1 185 ? 1.791 2.716 -4.921 1.00 88.31 185 TRP A C 1
ATOM 1504 O O . TRP A 1 185 ? 2.411 1.778 -5.418 1.00 88.31 185 TRP A O 1
ATOM 1514 N N . PHE A 1 186 ? 0.473 2.671 -4.715 1.00 89.31 186 PHE A N 1
ATOM 1515 C CA . PHE A 1 186 ? -0.357 1.509 -5.017 1.00 89.31 186 PHE A CA 1
ATOM 1516 C C . PHE A 1 186 ? -0.487 1.317 -6.529 1.00 89.31 186 PHE A C 1
ATOM 1518 O O . PHE A 1 186 ? -0.226 0.235 -7.052 1.00 89.31 186 PHE A O 1
ATOM 1525 N N . LEU A 1 187 ? -0.796 2.396 -7.250 1.00 87.62 187 LEU A N 1
ATOM 1526 C CA . LEU A 1 187 ? -0.927 2.394 -8.704 1.00 87.62 187 LEU A CA 1
ATOM 1527 C C . LEU A 1 187 ? 0.345 1.935 -9.426 1.00 87.62 187 LEU A C 1
ATOM 1529 O O . LEU A 1 187 ? 0.263 1.195 -10.406 1.00 87.62 187 LEU A O 1
ATOM 1533 N N . SER A 1 188 ? 1.521 2.376 -8.976 1.00 90.19 188 SER A N 1
ATOM 1534 C CA . SER A 1 188 ? 2.795 1.963 -9.576 1.00 90.19 188 SER A CA 1
ATOM 1535 C C . SER A 1 188 ? 3.034 0.461 -9.404 1.00 90.19 188 SER A C 1
ATOM 1537 O O . SER A 1 188 ? 3.446 -0.207 -10.353 1.00 90.19 188 SER A O 1
ATOM 1539 N N . ALA A 1 189 ? 2.687 -0.097 -8.243 1.00 92.44 189 ALA A N 1
ATOM 1540 C CA . ALA A 1 189 ? 2.780 -1.527 -7.992 1.00 92.44 189 ALA A CA 1
ATOM 1541 C C . ALA A 1 189 ? 1.760 -2.319 -8.834 1.00 92.44 189 ALA A C 1
ATOM 1543 O O . ALA A 1 189 ? 2.129 -3.322 -9.445 1.00 92.44 189 ALA A O 1
ATOM 1544 N N . VAL A 1 190 ? 0.514 -1.837 -8.958 1.00 90.44 190 VAL A N 1
ATOM 1545 C CA . VAL A 1 190 ? -0.506 -2.431 -9.848 1.00 90.44 190 VAL A CA 1
ATOM 1546 C C . VAL A 1 190 ? -0.046 -2.375 -11.305 1.00 90.44 190 VAL A C 1
ATOM 1548 O O . VAL A 1 190 ? -0.155 -3.358 -12.030 1.00 90.44 190 VAL A O 1
ATOM 1551 N N . THR A 1 191 ? 0.543 -1.260 -11.735 1.00 89.44 191 THR A N 1
ATOM 1552 C CA . THR A 1 191 ? 1.091 -1.108 -13.089 1.00 89.44 191 THR A CA 1
ATOM 1553 C C . THR A 1 191 ? 2.172 -2.154 -13.357 1.00 89.44 191 THR A C 1
ATOM 1555 O O . THR A 1 191 ? 2.126 -2.824 -14.387 1.00 89.44 191 THR A O 1
ATOM 1558 N N . SER A 1 192 ? 3.106 -2.358 -12.425 1.00 90.88 192 SER A N 1
ATOM 1559 C CA . SER A 1 192 ? 4.105 -3.427 -12.534 1.00 90.88 192 SER A CA 1
ATOM 1560 C C . SER A 1 192 ? 3.462 -4.818 -12.543 1.00 90.88 192 SER A C 1
ATOM 1562 O O . SER A 1 192 ? 3.881 -5.672 -13.320 1.00 90.88 192 SER A O 1
ATOM 1564 N N . LEU A 1 193 ? 2.419 -5.048 -11.737 1.00 91.00 193 LEU A N 1
ATOM 1565 C CA . LEU A 1 193 ? 1.686 -6.316 -11.698 1.00 91.00 193 LEU A CA 1
ATOM 1566 C C . LEU A 1 193 ? 1.079 -6.674 -13.064 1.00 91.00 193 LEU A C 1
ATOM 1568 O O . LEU A 1 193 ? 1.149 -7.833 -13.475 1.00 91.00 193 LEU A O 1
ATOM 1572 N N . THR A 1 194 ? 0.538 -5.690 -13.798 1.00 88.69 194 THR A N 1
ATOM 1573 C CA . THR A 1 194 ? -0.090 -5.926 -15.115 1.00 88.69 194 THR A CA 1
ATOM 1574 C C . THR A 1 194 ? 0.863 -6.498 -16.168 1.00 88.69 194 THR A C 1
ATOM 1576 O O . THR A 1 194 ? 0.412 -7.117 -17.131 1.00 88.69 194 THR A O 1
ATOM 1579 N N . LEU A 1 195 ? 2.181 -6.368 -15.973 1.00 86.25 195 LEU A N 1
ATOM 1580 C CA . LEU A 1 195 ? 3.198 -6.957 -16.850 1.00 86.25 195 LEU A CA 1
ATOM 1581 C C . LEU A 1 195 ? 3.255 -8.489 -16.735 1.00 86.25 195 LEU A C 1
ATOM 1583 O O . LEU A 1 195 ? 3.813 -9.163 -17.602 1.00 86.25 195 LEU A O 1
ATOM 1587 N N . HIS A 1 196 ? 2.666 -9.057 -15.679 1.00 90.69 196 HIS A N 1
ATOM 1588 C CA . HIS A 1 196 ? 2.748 -10.473 -15.352 1.00 90.69 196 HIS A CA 1
ATOM 1589 C C . HIS A 1 196 ? 1.357 -11.080 -15.188 1.00 90.69 196 HIS A C 1
ATOM 1591 O O . HIS A 1 196 ? 0.833 -11.190 -14.080 1.00 90.69 196 HIS A O 1
ATOM 1597 N N . LYS A 1 197 ? 0.789 -11.572 -16.297 1.00 87.00 197 LYS A N 1
ATOM 1598 C CA . LYS A 1 197 ? -0.565 -12.153 -16.332 1.00 87.00 197 LYS A CA 1
ATOM 1599 C C . LYS A 1 197 ? -0.828 -13.178 -15.218 1.00 87.00 197 LYS A C 1
ATOM 1601 O O . LYS A 1 197 ? -1.885 -13.158 -14.611 1.00 87.00 197 LYS A O 1
ATOM 1606 N N . HIS A 1 198 ? 0.136 -14.047 -14.917 1.00 90.75 198 HIS A N 1
ATOM 1607 C CA . HIS A 1 198 ? -0.031 -15.078 -13.888 1.00 90.75 198 HIS A CA 1
ATOM 1608 C C . HIS A 1 198 ? -0.181 -14.514 -12.461 1.00 90.75 198 HIS A C 1
ATOM 1610 O O . HIS A 1 198 ? -0.905 -15.093 -11.655 1.00 90.75 198 HIS A O 1
ATOM 1616 N N . LEU A 1 199 ? 0.491 -13.400 -12.141 1.00 91.00 199 LEU A N 1
ATOM 1617 C CA . LEU A 1 199 ? 0.317 -12.702 -10.864 1.00 91.00 199 LEU A CA 1
ATOM 1618 C C . LEU A 1 199 ? -0.981 -11.897 -10.878 1.00 91.00 199 LEU A C 1
ATOM 1620 O O . LEU A 1 199 ? -1.717 -11.901 -9.896 1.00 91.00 199 LEU A O 1
ATOM 1624 N N . MET A 1 200 ? -1.288 -11.269 -12.014 1.00 91.12 200 MET A N 1
ATOM 1625 C CA . MET A 1 200 ? -2.528 -10.529 -12.209 1.00 91.12 200 MET A CA 1
ATOM 1626 C C . MET A 1 200 ? -3.758 -11.418 -11.994 1.00 91.12 200 MET A C 1
ATOM 1628 O O . MET A 1 200 ? -4.598 -11.075 -11.175 1.00 91.12 200 MET A O 1
ATOM 1632 N N . ASP A 1 201 ? -3.822 -12.594 -12.626 1.00 92.62 201 ASP A N 1
ATOM 1633 C CA . ASP A 1 201 ? -4.920 -13.562 -12.465 1.00 92.62 201 ASP A CA 1
ATOM 1634 C C . ASP A 1 201 ? -5.034 -14.084 -11.017 1.00 92.62 201 ASP A C 1
ATOM 1636 O O . ASP A 1 201 ? -6.081 -14.579 -10.595 1.00 92.62 201 ASP A O 1
ATOM 1640 N N . LYS A 1 202 ? -3.940 -14.009 -10.246 1.00 94.25 202 LYS A N 1
ATOM 1641 C CA . LYS A 1 202 ? -3.927 -14.392 -8.834 1.00 94.25 202 LYS A CA 1
ATOM 1642 C C . LYS A 1 202 ? -4.584 -13.326 -7.967 1.00 94.25 202 LYS A C 1
ATOM 1644 O O . LYS A 1 202 ? -5.365 -13.699 -7.102 1.00 94.25 202 LYS A O 1
ATOM 1649 N N . VAL A 1 203 ? -4.278 -12.048 -8.201 1.00 96.19 203 VAL A N 1
ATOM 1650 C CA . VAL A 1 203 ? -4.821 -10.895 -7.454 1.00 96.19 203 VAL A CA 1
ATOM 1651 C C . VAL A 1 203 ? -6.237 -10.540 -7.908 1.00 96.19 203 VAL A C 1
ATOM 1653 O O . VAL A 1 203 ? -7.101 -10.240 -7.085 1.00 96.19 203 VAL A O 1
ATOM 1656 N N . VAL A 1 204 ? -6.480 -10.608 -9.215 1.00 94.44 204 VAL A N 1
ATOM 1657 C CA . VAL A 1 204 ? -7.755 -10.354 -9.887 1.00 94.44 204 VAL A CA 1
ATOM 1658 C C . VAL A 1 204 ? -8.199 -11.659 -10.553 1.00 94.44 204 VAL A C 1
ATOM 1660 O O . VAL A 1 204 ? -7.854 -11.904 -11.711 1.00 94.44 204 VAL A O 1
ATOM 1663 N N . PRO A 1 205 ? -8.932 -12.527 -9.828 1.00 93.31 205 PRO A N 1
ATOM 1664 C CA . PRO A 1 205 ? -9.468 -13.756 -10.391 1.00 93.31 205 PRO A CA 1
ATOM 1665 C C . PRO A 1 205 ? -10.218 -13.494 -11.707 1.00 93.31 205 PRO A C 1
ATOM 1667 O O . PRO A 1 205 ? -11.006 -12.541 -11.771 1.00 93.31 205 PRO A O 1
ATOM 1670 N N . PRO A 1 206 ? -9.989 -14.313 -12.750 1.00 88.50 206 PRO A N 1
ATOM 1671 C CA . PRO A 1 206 ? -10.688 -14.172 -14.021 1.00 88.50 206 PRO A CA 1
ATOM 1672 C C . PRO A 1 206 ? -12.182 -14.507 -13.875 1.00 88.50 206 PRO A C 1
ATOM 1674 O O . PRO A 1 206 ? -12.633 -14.957 -12.825 1.00 88.50 206 PRO A O 1
ATOM 1677 N N . GLU A 1 207 ? -12.939 -14.316 -14.959 1.00 85.50 207 GLU A N 1
ATOM 1678 C CA . GLU A 1 207 ? -14.367 -14.682 -15.056 1.00 85.50 207 GLU A CA 1
ATOM 1679 C C . GLU A 1 207 ? -15.312 -13.837 -14.182 1.00 85.50 207 GLU A C 1
ATOM 1681 O O . GLU A 1 207 ? -16.427 -14.244 -13.869 1.00 85.50 207 GLU A O 1
ATOM 1686 N N . GLN A 1 208 ? -14.891 -12.618 -13.843 1.00 89.81 208 GLN A N 1
ATOM 1687 C CA . GLN A 1 208 ? -15.732 -11.607 -13.207 1.00 89.81 208 GLN A CA 1
ATOM 1688 C C . GLN A 1 208 ? -16.108 -10.541 -14.235 1.00 89.81 208 GLN A C 1
ATOM 1690 O O . GLN A 1 208 ? -15.240 -10.011 -14.929 1.00 89.81 208 GLN A O 1
ATOM 1695 N N . GLY A 1 209 ? -17.393 -10.219 -14.344 1.00 88.25 209 GLY A N 1
ATOM 1696 C CA . GLY A 1 209 ? -17.881 -9.267 -15.335 1.00 88.25 209 GLY A CA 1
ATOM 1697 C C . GLY A 1 209 ? -19.284 -8.765 -15.027 1.00 88.25 209 GLY A C 1
ATOM 1698 O O . GLY A 1 209 ? -19.933 -9.216 -14.085 1.00 88.25 209 GLY A O 1
ATOM 1699 N N . PHE A 1 210 ? -19.743 -7.825 -15.849 1.00 91.75 210 PHE A N 1
ATOM 1700 C CA . PHE A 1 210 ? -21.066 -7.199 -15.735 1.00 91.75 210 PHE A CA 1
ATOM 1701 C C . PHE A 1 210 ? -22.134 -7.890 -16.603 1.00 91.75 210 PHE A C 1
ATOM 1703 O O . PHE A 1 210 ? -23.246 -7.386 -16.746 1.00 91.75 210 PHE A O 1
ATOM 1710 N N . ASP A 1 211 ? -21.792 -9.039 -17.191 1.00 90.06 211 ASP A N 1
ATOM 1711 C CA . ASP A 1 211 ? -22.640 -9.796 -18.111 1.00 90.06 211 ASP A CA 1
ATOM 1712 C C . ASP A 1 211 ? -23.510 -10.843 -17.376 1.00 90.06 211 ASP A C 1
ATOM 1714 O O . ASP A 1 211 ? -23.841 -10.718 -16.194 1.00 90.06 211 ASP A O 1
ATOM 1718 N N . ALA A 1 212 ? -23.926 -11.899 -18.084 1.00 85.56 212 ALA A N 1
ATOM 1719 C CA . ALA A 1 212 ? -24.763 -12.965 -17.542 1.00 85.56 212 ALA A CA 1
ATOM 1720 C C . ALA A 1 212 ? -24.120 -13.627 -16.308 1.00 85.56 212 ALA A C 1
ATOM 1722 O O . ALA A 1 212 ? -23.031 -14.186 -16.387 1.00 85.56 212 ALA A O 1
ATOM 1723 N N . GLY A 1 213 ? -24.834 -13.598 -15.178 1.00 85.06 213 GLY A N 1
ATOM 1724 C CA . GLY A 1 213 ? -24.338 -14.093 -13.889 1.00 85.06 213 GLY A CA 1
ATOM 1725 C C . GLY A 1 213 ? -23.846 -12.998 -12.939 1.00 85.06 213 GLY A C 1
ATOM 1726 O O . GLY A 1 213 ? -23.542 -13.305 -11.787 1.00 85.06 213 GLY A O 1
ATOM 1727 N N . TYR A 1 214 ? -23.831 -11.734 -13.376 1.00 94.19 214 TYR A N 1
ATOM 1728 C CA . TYR A 1 214 ? -23.553 -10.588 -12.515 1.00 94.19 214 TYR A CA 1
ATOM 1729 C C . TYR A 1 214 ? -24.526 -10.514 -11.326 1.00 94.19 214 TYR A C 1
ATOM 1731 O O . TYR A 1 214 ? -25.746 -10.625 -11.471 1.00 94.19 214 TYR A O 1
ATOM 1739 N N . ASN A 1 215 ? -23.963 -10.308 -10.138 1.00 93.31 215 ASN A N 1
ATOM 1740 C CA . ASN A 1 215 ? -24.681 -10.243 -8.865 1.00 93.31 215 ASN A CA 1
ATOM 1741 C C . ASN A 1 215 ? -24.253 -9.042 -8.000 1.00 93.31 215 ASN A C 1
ATOM 1743 O O . ASN A 1 215 ? -24.519 -9.036 -6.799 1.00 93.31 215 ASN A O 1
ATOM 1747 N N . GLY A 1 216 ? -23.576 -8.051 -8.593 1.00 94.81 216 GLY A N 1
ATOM 1748 C CA . GLY A 1 216 ? -23.081 -6.874 -7.874 1.00 94.81 216 GLY A CA 1
ATOM 1749 C C . GLY A 1 216 ? -21.914 -7.151 -6.932 1.00 94.81 216 GLY A C 1
ATOM 1750 O O . GLY A 1 216 ? -21.678 -6.344 -6.043 1.00 94.81 216 GLY A O 1
ATOM 1751 N N . LYS A 1 217 ? -21.206 -8.279 -7.080 1.00 95.44 217 LYS A N 1
ATOM 1752 C CA . LYS A 1 217 ? -20.078 -8.665 -6.225 1.00 95.44 217 LYS A CA 1
ATOM 1753 C C . LYS A 1 217 ? -18.838 -8.996 -7.049 1.00 95.44 217 LYS A C 1
ATOM 1755 O O . LYS A 1 217 ? -18.918 -9.725 -8.032 1.00 95.44 217 LYS A O 1
ATOM 1760 N N . PHE A 1 218 ? -17.693 -8.524 -6.571 1.00 96.62 218 PHE A N 1
ATOM 1761 C CA . PHE A 1 218 ? -16.369 -8.810 -7.107 1.00 96.62 218 PHE A CA 1
ATOM 1762 C C . PHE A 1 218 ? -15.441 -9.286 -5.988 1.00 96.62 218 PHE A C 1
ATOM 1764 O O . PHE A 1 218 ? -15.548 -8.842 -4.845 1.00 96.62 218 PHE A O 1
ATOM 1771 N N . THR A 1 219 ? -14.519 -10.178 -6.319 1.00 97.19 219 THR A N 1
ATOM 1772 C CA . THR A 1 219 ? -13.569 -10.809 -5.408 1.00 97.19 219 THR A CA 1
ATOM 1773 C C . THR A 1 219 ? -12.151 -10.537 -5.885 1.00 97.19 219 THR A C 1
ATOM 1775 O O . THR A 1 219 ? -11.826 -10.703 -7.059 1.00 97.19 219 THR A O 1
ATOM 1778 N N . PHE A 1 220 ? -11.293 -10.161 -4.946 1.00 97.88 220 PHE A N 1
ATOM 1779 C CA . PHE A 1 220 ? -9.866 -9.936 -5.150 1.00 97.88 220 PHE A CA 1
ATOM 1780 C C . PHE A 1 220 ? -9.072 -10.735 -4.127 1.00 97.88 220 PHE A C 1
ATOM 1782 O O . PHE A 1 220 ? -9.618 -11.146 -3.104 1.00 97.88 220 PHE A O 1
ATOM 1789 N N . ARG A 1 221 ? -7.786 -10.964 -4.382 1.00 98.00 221 ARG A N 1
ATOM 1790 C CA . ARG A 1 221 ? -6.911 -11.701 -3.467 1.00 98.00 221 ARG A CA 1
ATOM 1791 C C . ARG A 1 221 ? -5.674 -10.893 -3.137 1.00 98.00 221 ARG A C 1
ATOM 1793 O O . ARG A 1 221 ? -4.977 -10.428 -4.034 1.00 98.00 221 ARG A O 1
ATOM 1800 N N . PHE A 1 222 ? -5.370 -10.808 -1.851 1.00 97.38 222 PHE A N 1
ATOM 1801 C CA . PHE A 1 222 ? -4.166 -10.156 -1.354 1.00 97.38 222 PHE A CA 1
ATOM 1802 C C . PHE A 1 222 ? -3.429 -11.089 -0.407 1.00 97.38 222 PHE A C 1
ATOM 1804 O O . PHE A 1 222 ? -4.031 -11.779 0.413 1.00 97.38 222 PHE A O 1
ATOM 1811 N N . TRP A 1 223 ? -2.112 -11.109 -0.509 1.00 96.38 223 TRP A N 1
ATOM 1812 C CA . TRP A 1 223 ? -1.249 -11.788 0.433 1.00 96.38 223 TRP A CA 1
ATOM 1813 C C . TRP A 1 223 ? -1.188 -11.001 1.733 1.00 96.38 223 TRP A C 1
ATOM 1815 O O . TRP A 1 223 ? -0.712 -9.872 1.743 1.00 96.38 223 TRP A O 1
ATOM 1825 N N . GLN A 1 224 ? -1.640 -11.584 2.836 1.00 92.31 224 GLN A N 1
ATOM 1826 C CA . GLN A 1 224 ? -1.551 -10.987 4.162 1.00 92.31 224 GLN A CA 1
ATOM 1827 C C . GLN A 1 224 ? -0.952 -11.998 5.130 1.00 92.31 224 GLN A C 1
ATOM 1829 O O . GLN A 1 224 ? -1.437 -13.117 5.268 1.00 92.31 224 GLN A O 1
ATOM 1834 N N . TYR A 1 225 ? 0.113 -11.584 5.815 1.00 86.69 225 TYR A N 1
ATOM 1835 C CA . TYR A 1 225 ? 0.718 -12.324 6.928 1.00 86.69 225 TYR A CA 1
ATOM 1836 C C . TYR A 1 225 ? 1.064 -13.797 6.644 1.00 86.69 225 TYR A C 1
ATOM 1838 O O . TYR A 1 225 ? 1.073 -14.610 7.562 1.00 86.69 225 TYR A O 1
ATOM 1846 N N . GLY A 1 226 ? 1.404 -14.138 5.399 1.00 84.81 226 GLY A N 1
ATOM 1847 C CA . GLY A 1 226 ? 1.793 -15.503 5.035 1.00 84.81 226 GLY A CA 1
ATOM 1848 C C . GLY A 1 226 ? 0.705 -16.322 4.340 1.00 84.81 226 GLY A C 1
ATOM 1849 O O . GLY A 1 226 ? 0.962 -17.485 4.039 1.00 84.81 226 GLY A O 1
ATOM 1850 N N . ASP A 1 227 ? -0.472 -15.746 4.080 1.00 91.56 227 ASP A N 1
ATOM 1851 C CA . ASP A 1 227 ? -1.559 -16.436 3.383 1.00 91.56 227 ASP A CA 1
ATOM 1852 C C . ASP A 1 227 ? -2.323 -15.520 2.412 1.00 91.56 227 ASP A C 1
ATOM 1854 O O . ASP A 1 227 ? -2.331 -14.295 2.550 1.00 91.56 227 ASP A O 1
ATOM 1858 N N . TRP A 1 228 ? -2.972 -16.113 1.410 1.00 95.81 228 TRP A N 1
ATOM 1859 C CA . TRP A 1 228 ? -3.822 -15.402 0.456 1.00 95.81 228 TRP A CA 1
ATOM 1860 C C . TRP A 1 228 ? -5.219 -15.200 1.035 1.00 95.81 228 TRP A C 1
ATOM 1862 O O . TRP A 1 228 ? -5.961 -16.153 1.247 1.00 95.81 228 TRP A O 1
ATOM 1872 N N . GLN A 1 229 ? -5.592 -13.942 1.244 1.00 95.56 229 GLN A N 1
ATOM 1873 C CA . GLN A 1 229 ? -6.903 -13.539 1.735 1.00 95.56 229 GLN A CA 1
ATOM 1874 C C . GLN A 1 229 ? -7.784 -13.074 0.577 1.00 95.56 229 GLN A C 1
ATOM 1876 O O . GLN A 1 229 ? -7.374 -12.229 -0.223 1.00 95.56 229 GLN A O 1
ATOM 1881 N N . GLU A 1 230 ? -9.005 -13.601 0.507 1.00 97.31 230 GLU A N 1
ATOM 1882 C CA . GLU A 1 230 ? -10.030 -13.139 -0.428 1.00 97.31 230 GLU A CA 1
ATOM 1883 C C . GLU A 1 230 ? -10.788 -11.940 0.149 1.00 97.31 230 GLU A C 1
ATOM 1885 O O . GLU A 1 230 ? -11.281 -11.964 1.277 1.00 97.31 230 GLU A O 1
ATOM 1890 N N . VAL A 1 231 ? -10.893 -10.880 -0.647 1.00 97.62 231 VAL A N 1
ATOM 1891 C CA . VAL A 1 231 ? -11.611 -9.656 -0.310 1.00 97.62 231 VAL A CA 1
ATOM 1892 C C . VAL A 1 231 ? -12.732 -9.460 -1.313 1.00 97.62 231 VAL A C 1
ATOM 1894 O O . VAL A 1 231 ? -12.498 -9.164 -2.483 1.00 97.62 231 VAL A O 1
ATOM 1897 N N . GLU A 1 232 ? -13.961 -9.611 -0.832 1.00 97.69 232 GLU A N 1
ATOM 1898 C CA . GLU A 1 232 ? -15.163 -9.368 -1.626 1.00 97.69 232 GLU A CA 1
ATOM 1899 C C . GLU A 1 232 ? -15.642 -7.925 -1.454 1.00 97.69 232 GLU A C 1
ATOM 1901 O O . GLU A 1 232 ? -15.700 -7.412 -0.330 1.00 97.69 232 GLU A O 1
ATOM 1906 N N . VAL A 1 233 ? -16.023 -7.274 -2.545 1.00 97.81 233 VAL A N 1
ATOM 1907 C CA . VAL A 1 233 ? -16.602 -5.929 -2.562 1.00 97.81 233 VAL A CA 1
ATOM 1908 C C . VAL A 1 233 ? -17.815 -5.898 -3.476 1.00 97.81 233 VAL A C 1
ATOM 1910 O O . VAL A 1 233 ? -17.866 -6.607 -4.479 1.00 97.81 233 VAL A O 1
ATOM 1913 N N . ASP A 1 234 ? -18.790 -5.063 -3.134 1.00 97.81 234 ASP A N 1
ATOM 1914 C CA . ASP A 1 234 ? -19.796 -4.647 -4.104 1.00 97.81 234 ASP A CA 1
ATOM 1915 C C . ASP A 1 234 ? -19.208 -3.634 -5.105 1.00 97.81 234 ASP A C 1
ATOM 1917 O O . ASP A 1 234 ? -18.069 -3.175 -4.952 1.00 97.81 234 ASP A O 1
ATOM 1921 N N . ASP A 1 235 ? -19.977 -3.237 -6.111 1.00 95.56 235 ASP A N 1
ATOM 1922 C CA . ASP A 1 235 ? -19.560 -2.290 -7.149 1.00 95.56 235 ASP A CA 1
ATOM 1923 C C . ASP A 1 235 ? -20.050 -0.848 -6.955 1.00 95.56 235 ASP A C 1
ATOM 1925 O O . ASP A 1 235 ? -19.929 -0.021 -7.858 1.00 95.56 235 ASP A O 1
ATOM 1929 N N . LEU A 1 236 ? -20.512 -0.491 -5.751 1.00 95.88 236 LEU A N 1
ATOM 1930 C CA . LEU A 1 236 ? -20.784 0.902 -5.400 1.00 95.88 236 LEU A CA 1
ATOM 1931 C C . LEU A 1 236 ? -19.464 1.666 -5.259 1.00 95.88 236 LEU A C 1
ATOM 1933 O O . LEU A 1 236 ? -18.777 1.574 -4.238 1.00 95.88 236 LEU A O 1
ATOM 1937 N N . LEU A 1 237 ? -19.078 2.396 -6.299 1.00 94.00 237 LEU A N 1
ATOM 1938 C CA . LEU A 1 237 ? -17.849 3.183 -6.319 1.00 94.00 237 LEU A CA 1
ATOM 1939 C C . LEU A 1 237 ? -18.121 4.652 -5.944 1.00 94.00 237 LEU A C 1
ATOM 1941 O O . LEU A 1 237 ? -19.159 5.196 -6.325 1.00 94.00 237 LEU A O 1
ATOM 1945 N N . PRO A 1 238 ? -17.208 5.323 -5.217 1.00 91.69 238 PRO A N 1
ATOM 1946 C CA . PRO A 1 238 ? -17.335 6.748 -4.918 1.00 91.69 238 PRO A CA 1
ATOM 1947 C C . PRO A 1 238 ? -17.303 7.603 -6.192 1.00 91.69 238 PRO A C 1
ATOM 1949 O O . PRO A 1 238 ? -16.361 7.515 -6.984 1.00 91.69 238 PRO A O 1
ATOM 1952 N N . THR A 1 239 ? -18.310 8.461 -6.371 1.00 90.19 239 THR A N 1
ATOM 1953 C CA . THR A 1 239 ? -18.420 9.348 -7.538 1.00 90.19 239 THR A CA 1
ATOM 1954 C C . THR A 1 239 ? -18.777 10.779 -7.165 1.00 90.19 239 THR A C 1
ATOM 1956 O O . THR A 1 239 ? -19.587 10.995 -6.264 1.00 90.19 239 THR A O 1
ATOM 1959 N N . VAL A 1 240 ? -18.272 11.740 -7.938 1.00 87.38 240 VAL A N 1
ATOM 1960 C CA . VAL A 1 240 ? -18.704 13.146 -7.934 1.00 87.38 240 VAL A CA 1
ATOM 1961 C C . VAL A 1 240 ? -19.103 13.516 -9.360 1.00 87.38 240 VAL A C 1
ATOM 1963 O O . VAL A 1 240 ? -18.363 13.241 -10.302 1.00 87.38 240 VAL A O 1
ATOM 1966 N N . ASP A 1 241 ? -20.303 14.072 -9.538 1.00 90.12 241 ASP A N 1
ATOM 1967 C CA . ASP A 1 241 ? -20.861 14.437 -10.852 1.00 90.12 241 ASP A CA 1
ATOM 1968 C C . ASP A 1 241 ? -20.820 13.298 -11.893 1.00 90.12 241 ASP A C 1
ATOM 1970 O O . ASP A 1 241 ? -20.567 13.509 -13.081 1.00 90.12 241 ASP A O 1
ATOM 1974 N N . GLY A 1 242 ? -21.043 12.058 -11.440 1.00 84.69 242 GLY A N 1
ATOM 1975 C CA . GLY A 1 242 ? -21.030 10.865 -12.293 1.00 84.69 242 GLY A CA 1
ATOM 1976 C C . GLY A 1 242 ? -19.638 10.426 -12.762 1.00 84.69 242 GLY A C 1
ATOM 1977 O O . GLY A 1 242 ? -19.539 9.569 -13.638 1.00 84.69 242 GLY A O 1
ATOM 1978 N N . LYS A 1 243 ? -18.565 10.993 -12.199 1.00 85.25 243 LYS A N 1
ATOM 1979 C CA . LYS A 1 243 ? -17.179 10.569 -12.426 1.00 85.25 243 LYS A CA 1
ATOM 1980 C C . LYS A 1 243 ? -16.635 9.873 -11.190 1.00 85.25 243 LYS A C 1
ATOM 1982 O O . LYS A 1 243 ? -16.934 10.292 -10.074 1.00 85.25 243 LYS A O 1
ATOM 1987 N N . LEU A 1 244 ? -15.835 8.830 -11.396 1.00 85.44 244 LEU A N 1
ATOM 1988 C CA . LEU A 1 244 ? -15.125 8.155 -10.313 1.00 85.44 244 LEU A CA 1
ATOM 1989 C C . LEU A 1 244 ? -14.203 9.149 -9.604 1.00 85.44 244 LEU A C 1
ATOM 1991 O O . LEU A 1 244 ? -13.481 9.901 -10.255 1.00 85.44 244 LEU A O 1
ATOM 1995 N N . LEU A 1 245 ? -14.281 9.163 -8.275 1.00 85.00 245 LEU A N 1
ATOM 1996 C CA . LEU A 1 245 ? -13.478 10.054 -7.438 1.00 85.00 245 LEU A CA 1
ATOM 1997 C C . LEU A 1 245 ? -12.026 9.574 -7.319 1.00 85.00 245 LEU A C 1
ATOM 1999 O O . LEU A 1 245 ? -11.121 10.392 -7.212 1.00 85.00 245 LEU A O 1
ATOM 2003 N N . TYR A 1 246 ? -11.828 8.256 -7.327 1.00 85.00 246 TYR A N 1
ATOM 2004 C CA . TYR A 1 246 ? -10.525 7.615 -7.180 1.00 85.00 246 TYR A CA 1
ATOM 2005 C C . TYR A 1 246 ? -10.063 6.985 -8.503 1.00 85.00 246 TYR A C 1
ATOM 2007 O O . TYR A 1 246 ? -10.367 7.493 -9.590 1.00 85.00 246 TYR A O 1
ATOM 2015 N N . LEU A 1 247 ? -9.306 5.890 -8.421 1.00 80.56 247 LEU A N 1
ATOM 2016 C CA . LEU A 1 247 ? -8.707 5.230 -9.565 1.00 80.56 247 LEU A CA 1
ATOM 2017 C C . LEU A 1 247 ? -9.765 4.869 -10.607 1.00 80.56 247 LEU A C 1
ATOM 2019 O O . LEU A 1 247 ? -10.795 4.264 -10.312 1.00 80.56 247 LEU A O 1
ATOM 2023 N N . HIS A 1 248 ? -9.478 5.231 -11.851 1.00 80.62 248 HIS A N 1
ATOM 2024 C CA . HIS A 1 248 ? -10.281 4.877 -13.009 1.00 80.62 248 HIS A CA 1
ATOM 2025 C C . HIS A 1 248 ? -9.376 4.570 -14.198 1.00 80.62 248 HIS A C 1
ATOM 2027 O O . HIS A 1 248 ? -8.246 5.054 -14.282 1.00 80.62 248 HIS A O 1
ATOM 2033 N N . SER A 1 249 ? -9.868 3.743 -15.116 1.00 76.62 249 SER A N 1
ATOM 2034 C CA . SER A 1 249 ? -9.195 3.544 -16.395 1.00 76.62 249 SER A CA 1
ATOM 2035 C C . SER A 1 249 ? -9.404 4.753 -17.311 1.00 76.62 249 SER A C 1
ATOM 2037 O O . SER A 1 249 ? -10.403 5.467 -17.207 1.00 76.62 249 SER A O 1
ATOM 2039 N N . GLY A 1 250 ? -8.481 4.948 -18.258 1.00 73.06 250 GLY A N 1
ATOM 2040 C CA . GLY A 1 250 ? -8.728 5.821 -19.408 1.00 73.06 250 GLY A CA 1
ATOM 2041 C C . GLY A 1 250 ? -9.881 5.308 -20.282 1.00 73.06 250 GLY A C 1
ATOM 2042 O O . GLY A 1 250 ? -10.562 6.096 -20.939 1.00 73.06 250 GLY A O 1
ATOM 2043 N N . GLU A 1 251 ? -10.149 4.000 -20.237 1.00 74.94 251 GLU A N 1
ATOM 2044 C CA . GLU A 1 251 ? -11.295 3.373 -20.885 1.00 74.94 251 GLU A CA 1
ATOM 2045 C C . GLU A 1 251 ? -12.556 3.517 -20.023 1.00 74.94 251 GLU A C 1
ATOM 2047 O O . GLU A 1 251 ? -12.653 2.986 -18.918 1.00 74.94 251 GLU A O 1
ATOM 2052 N N . ARG A 1 252 ? -13.575 4.207 -20.552 1.00 74.81 252 ARG A N 1
ATOM 2053 C CA . ARG A 1 252 ? -14.796 4.564 -19.795 1.00 74.81 252 ARG A CA 1
ATOM 2054 C C . ARG A 1 252 ? -15.583 3.380 -19.231 1.00 74.81 252 ARG A C 1
ATOM 2056 O O . ARG A 1 252 ? -16.337 3.568 -18.283 1.00 74.81 252 ARG A O 1
ATOM 2063 N N . ASN A 1 253 ? -15.458 2.206 -19.842 1.00 79.12 253 ASN A N 1
ATOM 2064 C CA . ASN A 1 253 ? -16.235 1.016 -19.494 1.00 79.12 253 ASN A CA 1
ATOM 2065 C C . ASN A 1 253 ? -15.391 -0.041 -18.761 1.00 79.12 253 ASN A C 1
ATOM 2067 O O . ASN A 1 253 ? -15.802 -1.196 -18.669 1.00 79.12 253 ASN A O 1
ATOM 2071 N N . GLU A 1 254 ? -14.209 0.328 -18.264 1.00 82.38 254 GLU A N 1
ATOM 2072 C CA . GLU A 1 254 ? -13.301 -0.573 -17.560 1.00 82.38 254 GLU A CA 1
ATOM 2073 C C . GLU A 1 254 ? -13.214 -0.209 -16.070 1.00 82.38 254 GLU A C 1
ATOM 2075 O O . GLU A 1 254 ? -12.737 0.862 -15.697 1.00 82.38 254 GLU A O 1
ATOM 2080 N N . PHE A 1 255 ? -13.667 -1.126 -15.208 1.00 88.62 255 PHE A N 1
ATOM 2081 C CA . PHE A 1 255 ? -13.829 -0.875 -13.767 1.00 88.62 255 PHE A CA 1
ATOM 2082 C C . PHE A 1 255 ? -12.967 -1.765 -12.865 1.00 88.62 255 PHE A C 1
ATOM 2084 O O . PHE A 1 255 ? -12.964 -1.565 -11.652 1.00 88.62 255 PHE A O 1
ATOM 2091 N N . TRP A 1 256 ? -12.234 -2.746 -13.411 1.00 89.62 256 TRP A N 1
ATOM 2092 C CA . TRP A 1 256 ? -11.495 -3.720 -12.588 1.00 89.62 256 TRP A CA 1
ATOM 2093 C C . TRP A 1 256 ? -10.497 -3.041 -11.652 1.00 89.62 256 TRP A C 1
ATOM 2095 O O . TRP A 1 256 ? -10.331 -3.466 -10.514 1.00 89.62 256 TRP A O 1
ATOM 2105 N N . SER A 1 257 ? -9.855 -1.974 -12.120 1.00 89.31 257 SER A N 1
ATOM 2106 C CA . SER A 1 257 ? -8.826 -1.264 -11.378 1.00 89.31 257 SER A CA 1
ATOM 2107 C C . SER A 1 257 ? -9.437 -0.429 -10.247 1.00 89.31 257 SER A C 1
ATOM 2109 O O . SER A 1 257 ? -8.918 -0.439 -9.132 1.00 89.31 257 SER A O 1
ATOM 2111 N N . ALA A 1 258 ? -10.585 0.210 -10.496 1.00 91.12 258 ALA A N 1
ATOM 2112 C CA . ALA A 1 258 ? -11.361 0.929 -9.484 1.00 91.12 258 ALA A CA 1
ATOM 2113 C C . ALA A 1 258 ? -11.873 -0.019 -8.383 1.00 91.12 258 ALA A C 1
ATOM 2115 O O . ALA A 1 258 ? -11.801 0.277 -7.190 1.00 91.12 258 ALA A O 1
ATOM 2116 N N . LEU A 1 259 ? -12.359 -1.197 -8.783 1.00 94.88 259 LEU A N 1
ATOM 2117 C CA . LEU A 1 259 ? -12.827 -2.240 -7.869 1.00 94.88 259 LEU A CA 1
ATOM 2118 C C . LEU A 1 259 ? -11.671 -2.876 -7.081 1.00 94.88 259 LEU A C 1
ATOM 2120 O O . LEU A 1 259 ? -11.820 -3.140 -5.888 1.00 94.88 259 LEU A O 1
ATOM 2124 N N . LEU A 1 260 ? -10.510 -3.066 -7.713 1.00 94.62 260 LEU A N 1
ATOM 2125 C CA . LEU A 1 260 ? -9.296 -3.543 -7.053 1.00 94.62 260 LEU A CA 1
ATOM 2126 C C . LEU A 1 260 ? -8.840 -2.557 -5.973 1.00 94.62 260 LEU A C 1
ATOM 2128 O O . LEU A 1 260 ? -8.552 -2.967 -4.849 1.00 94.62 260 LEU A O 1
ATOM 2132 N N . GLU A 1 261 ? -8.815 -1.259 -6.287 1.00 93.25 261 GLU A N 1
ATOM 2133 C CA . GLU A 1 261 ? -8.502 -0.216 -5.310 1.00 93.25 261 GLU A CA 1
ATOM 2134 C C . GLU A 1 261 ? -9.515 -0.209 -4.162 1.00 93.25 261 GLU A C 1
ATOM 2136 O O . GLU A 1 261 ? -9.117 -0.146 -3.001 1.00 93.25 261 GLU A O 1
ATOM 2141 N N . LYS A 1 262 ? -10.814 -0.364 -4.449 1.00 95.44 262 LYS A N 1
ATOM 2142 C CA . LYS A 1 262 ? -11.852 -0.493 -3.416 1.00 95.44 262 LYS A CA 1
ATOM 2143 C C . LYS A 1 262 ? -11.608 -1.686 -2.494 1.00 95.44 262 LYS A C 1
ATOM 2145 O O . LYS A 1 262 ? -11.752 -1.569 -1.276 1.00 95.44 262 LYS A O 1
ATOM 2150 N N . ALA A 1 263 ? -11.254 -2.839 -3.053 1.00 96.69 263 ALA A N 1
ATOM 2151 C CA . ALA A 1 263 ? -10.956 -4.035 -2.274 1.00 96.69 263 ALA A CA 1
ATOM 2152 C C . ALA A 1 263 ? -9.710 -3.839 -1.405 1.00 96.69 263 ALA A C 1
ATOM 2154 O O . ALA A 1 263 ? -9.716 -4.190 -0.225 1.00 96.69 263 ALA A O 1
ATOM 2155 N N . TYR A 1 264 ? -8.679 -3.195 -1.945 1.00 94.94 264 TYR A N 1
ATOM 2156 C CA . TYR A 1 264 ? -7.484 -2.862 -1.183 1.00 94.94 264 TYR A CA 1
ATOM 2157 C C . TYR A 1 264 ? -7.769 -1.824 -0.085 1.00 94.94 264 TYR A C 1
ATOM 2159 O O . TYR A 1 264 ? -7.337 -1.989 1.054 1.00 94.94 264 TYR A O 1
ATOM 2167 N N . ALA A 1 265 ? -8.596 -0.815 -0.364 1.00 93.19 265 ALA A N 1
ATOM 2168 C CA . ALA A 1 265 ? -9.084 0.136 0.628 1.00 93.19 265 ALA A CA 1
ATOM 2169 C C . ALA A 1 265 ? -9.836 -0.584 1.754 1.00 93.19 265 ALA A C 1
ATOM 2171 O O . ALA A 1 265 ? -9.544 -0.358 2.925 1.00 93.19 265 ALA A O 1
ATOM 2172 N N . LYS A 1 266 ? -10.754 -1.504 1.425 1.00 95.56 266 LYS A N 1
ATOM 2173 C CA . LYS A 1 266 ? -11.455 -2.339 2.414 1.00 95.56 266 LYS A CA 1
ATOM 2174 C C . LYS A 1 266 ? -10.472 -3.127 3.280 1.00 95.56 266 LYS A C 1
ATOM 2176 O O . LYS A 1 266 ? -10.626 -3.137 4.499 1.00 95.56 266 LYS A O 1
ATOM 2181 N N . LEU A 1 267 ? -9.458 -3.741 2.669 1.00 93.06 267 LEU A N 1
ATOM 2182 C CA . LEU A 1 267 ? -8.416 -4.483 3.379 1.00 93.06 267 LEU A CA 1
ATOM 2183 C C . LEU A 1 267 ? -7.640 -3.591 4.361 1.00 93.06 267 LEU A C 1
ATOM 2185 O O . LEU A 1 267 ? -7.351 -4.010 5.478 1.00 93.06 267 LEU A O 1
ATOM 2189 N N . LYS A 1 268 ? -7.339 -2.351 3.963 1.00 88.50 268 LYS A N 1
ATOM 2190 C CA . LYS A 1 268 ? -6.613 -1.365 4.779 1.00 88.50 268 LYS A CA 1
ATOM 2191 C C . LYS A 1 268 ? -7.512 -0.544 5.714 1.00 88.50 268 LYS A C 1
ATOM 2193 O O . LYS A 1 268 ? -7.011 0.316 6.433 1.00 88.50 268 LYS A O 1
ATOM 2198 N N . GLY A 1 269 ? -8.821 -0.801 5.751 1.00 89.62 269 GLY A N 1
ATOM 2199 C CA . GLY A 1 269 ? -9.773 -0.132 6.649 1.00 89.62 269 GLY A CA 1
ATOM 2200 C C . GLY A 1 269 ? -10.393 1.171 6.122 1.00 89.62 269 GLY A C 1
ATOM 2201 O O . GLY A 1 269 ? -11.047 1.875 6.886 1.00 89.62 269 GLY A O 1
ATOM 2202 N N . GLY A 1 270 ? -10.223 1.492 4.839 1.00 88.12 270 GLY A N 1
ATOM 2203 C CA . GLY A 1 270 ? -10.878 2.603 4.143 1.00 88.12 270 GLY A CA 1
ATOM 2204 C C . GLY A 1 270 ? -9.964 3.319 3.143 1.00 88.12 270 GLY A C 1
ATOM 2205 O O . GLY A 1 270 ? -8.743 3.226 3.232 1.00 88.12 270 GLY A O 1
ATOM 2206 N N . TYR A 1 271 ? -10.553 4.080 2.211 1.00 84.06 271 TYR A N 1
ATOM 2207 C CA . TYR A 1 271 ? -9.803 4.852 1.203 1.00 84.06 271 TYR A CA 1
ATOM 2208 C C . TYR A 1 271 ? -8.852 5.880 1.826 1.00 84.06 271 TYR A C 1
ATOM 2210 O O . TYR A 1 271 ? -7.756 6.088 1.319 1.00 84.06 271 TYR A O 1
ATOM 2218 N N . HIS A 1 272 ? -9.234 6.474 2.962 1.00 83.12 272 HIS A N 1
ATOM 2219 C CA . HIS A 1 272 ? -8.388 7.424 3.688 1.00 83.12 272 HIS A CA 1
ATOM 2220 C C . HIS A 1 272 ? -7.041 6.812 4.116 1.00 83.12 272 HIS A C 1
ATOM 2222 O O . HIS A 1 272 ? -6.029 7.503 4.169 1.00 83.12 272 HIS A O 1
ATOM 2228 N N . ASN A 1 273 ? -6.994 5.498 4.353 1.00 83.56 273 ASN A N 1
ATOM 2229 C CA . ASN A 1 273 ? -5.767 4.810 4.751 1.00 83.56 273 ASN A CA 1
ATOM 2230 C C . ASN A 1 273 ? -4.841 4.500 3.564 1.00 83.56 273 ASN A C 1
ATOM 2232 O O . ASN A 1 273 ? -3.763 3.950 3.773 1.00 83.56 273 ASN A O 1
ATOM 2236 N N . LEU A 1 274 ? -5.238 4.837 2.331 1.00 83.12 274 LEU A N 1
ATOM 2237 C CA . LEU A 1 274 ? -4.396 4.684 1.143 1.00 83.12 274 LEU A CA 1
ATOM 2238 C C . LEU A 1 274 ? -3.583 5.944 0.808 1.00 83.12 274 LEU A C 1
ATOM 2240 O O . LEU A 1 274 ? -2.677 5.860 -0.018 1.00 83.12 274 LEU A O 1
ATOM 2244 N N . HIS A 1 275 ? -3.843 7.077 1.475 1.00 74.56 275 HIS A N 1
ATOM 2245 C CA . HIS A 1 275 ? -3.252 8.372 1.122 1.00 74.56 275 HIS A CA 1
ATOM 2246 C C . HIS A 1 275 ? -1.722 8.392 1.101 1.00 74.56 275 HIS A C 1
ATOM 2248 O O . HIS A 1 275 ? -1.141 9.104 0.290 1.00 74.56 275 HIS A O 1
ATOM 2254 N N . VAL A 1 276 ? -1.061 7.651 1.990 1.00 70.25 276 VAL A N 1
ATOM 2255 C CA . VAL A 1 276 ? 0.399 7.570 2.037 1.00 70.25 276 VAL A CA 1
ATOM 2256 C C . VAL A 1 276 ? 0.777 6.124 2.292 1.00 70.25 276 VAL A C 1
ATOM 2258 O O . VAL A 1 276 ? 0.348 5.530 3.277 1.00 70.25 276 VAL A O 1
ATOM 2261 N N . GLY A 1 277 ? 1.604 5.573 1.417 1.00 80.81 277 GLY A N 1
ATOM 2262 C CA . GLY A 1 277 ? 2.115 4.222 1.560 1.00 80.81 277 GLY A CA 1
ATOM 2263 C C . GLY A 1 277 ? 3.358 4.020 0.718 1.00 80.81 277 GLY A C 1
ATOM 2264 O O . GLY A 1 277 ? 3.814 4.924 0.009 1.00 80.81 277 GLY A O 1
ATOM 2265 N N . TYR A 1 278 ? 3.919 2.820 0.806 1.00 85.94 278 TYR A N 1
ATOM 2266 C CA . TYR A 1 278 ? 5.128 2.485 0.074 1.00 85.94 278 TYR A CA 1
ATOM 2267 C C . TYR A 1 278 ? 4.858 1.432 -1.002 1.00 85.94 278 TYR A C 1
ATOM 2269 O O . TYR A 1 278 ? 4.216 0.420 -0.716 1.00 85.94 278 TYR A O 1
ATOM 2277 N N . PRO A 1 279 ? 5.409 1.580 -2.226 1.00 90.00 279 PRO A N 1
ATOM 2278 C CA . PRO A 1 279 ? 5.166 0.618 -3.303 1.00 90.00 279 PRO A CA 1
ATOM 2279 C C . PRO A 1 279 ? 5.529 -0.821 -2.918 1.00 90.00 279 PRO A C 1
ATOM 2281 O O . PRO A 1 279 ? 4.859 -1.760 -3.332 1.00 90.00 279 PRO A O 1
ATOM 2284 N N . HIS A 1 280 ? 6.560 -1.008 -2.087 1.00 89.94 280 HIS A N 1
ATOM 2285 C CA . HIS A 1 280 ? 6.996 -2.332 -1.642 1.00 89.94 280 HIS A CA 1
ATOM 2286 C C . HIS A 1 280 ? 5.967 -3.053 -0.760 1.00 89.94 280 HIS A C 1
ATOM 2288 O O . HIS A 1 280 ? 5.868 -4.278 -0.818 1.00 89.94 280 HIS A O 1
ATOM 2294 N N . GLU A 1 281 ? 5.147 -2.325 -0.005 1.00 91.06 281 GLU A N 1
ATOM 2295 C CA . GLU A 1 281 ? 4.046 -2.921 0.757 1.00 91.06 281 GLU A CA 1
ATOM 2296 C C . GLU A 1 281 ? 2.980 -3.459 -0.200 1.00 91.06 281 GLU A C 1
ATOM 2298 O O . GLU A 1 281 ? 2.621 -4.631 -0.124 1.00 91.06 281 GLU A O 1
ATOM 2303 N N . ALA A 1 282 ? 2.567 -2.652 -1.184 1.00 92.88 282 ALA A N 1
ATOM 2304 C CA . ALA A 1 282 ? 1.619 -3.074 -2.214 1.00 92.88 282 ALA A CA 1
ATOM 2305 C C . ALA A 1 282 ? 2.160 -4.249 -3.052 1.00 92.88 282 ALA A C 1
ATOM 2307 O O . ALA A 1 282 ? 1.437 -5.206 -3.321 1.00 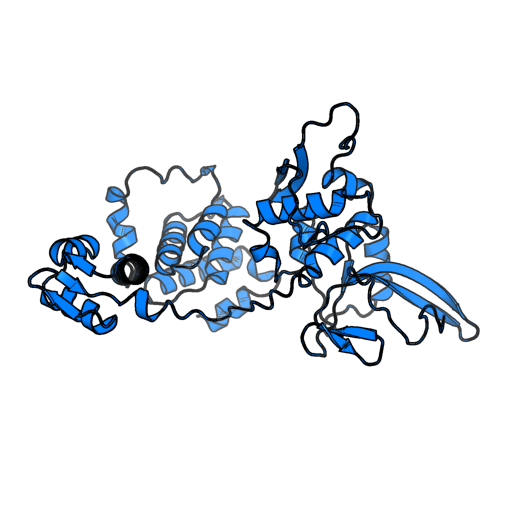92.88 282 ALA A O 1
ATOM 2308 N N . MET A 1 283 ? 3.440 -4.216 -3.438 1.00 94.75 283 MET A N 1
ATOM 2309 C CA . MET A 1 283 ? 4.091 -5.319 -4.155 1.00 94.75 283 MET A CA 1
ATOM 2310 C C . MET A 1 283 ? 4.088 -6.608 -3.327 1.00 94.75 283 MET A C 1
ATOM 2312 O O . MET A 1 283 ? 3.807 -7.675 -3.871 1.00 94.75 283 MET A O 1
ATOM 2316 N N . THR A 1 284 ? 4.354 -6.525 -2.021 1.00 94.88 284 THR A N 1
ATOM 2317 C CA . THR A 1 284 ? 4.277 -7.680 -1.112 1.00 94.88 284 THR A CA 1
ATOM 2318 C C . THR A 1 284 ? 2.849 -8.206 -1.034 1.00 94.88 284 THR A C 1
ATOM 2320 O O . THR A 1 284 ? 2.627 -9.398 -1.234 1.00 94.88 284 THR A O 1
ATOM 2323 N N . ASP A 1 285 ? 1.873 -7.323 -0.842 1.00 94.81 285 ASP A N 1
ATOM 2324 C CA . ASP A 1 285 ? 0.460 -7.685 -0.735 1.00 94.81 285 ASP A CA 1
ATOM 2325 C C . ASP A 1 285 ? -0.102 -8.287 -2.035 1.00 94.81 285 ASP A C 1
ATOM 2327 O O . ASP A 1 285 ? -1.042 -9.074 -2.001 1.00 94.81 285 ASP A O 1
ATOM 2331 N N . MET A 1 286 ? 0.478 -7.971 -3.194 1.00 94.12 286 MET A N 1
ATOM 2332 C CA . MET A 1 286 ? 0.057 -8.514 -4.492 1.00 94.12 286 MET A CA 1
ATOM 2333 C C . MET A 1 286 ? 0.826 -9.765 -4.930 1.00 94.12 286 MET A C 1
ATOM 2335 O O . MET A 1 286 ? 0.446 -10.396 -5.914 1.00 94.12 286 MET A O 1
ATOM 2339 N N . THR A 1 287 ? 1.906 -10.148 -4.241 1.00 94.44 287 THR A N 1
ATOM 2340 C CA . THR A 1 287 ? 2.777 -11.250 -4.700 1.00 94.44 287 THR A CA 1
ATOM 2341 C C . THR A 1 287 ? 3.120 -12.280 -3.629 1.00 94.44 287 THR A C 1
ATOM 2343 O O . THR A 1 287 ? 3.368 -13.441 -3.958 1.00 94.44 287 THR A O 1
ATOM 2346 N N . GLY A 1 288 ? 3.145 -11.882 -2.359 1.00 92.94 288 GLY A N 1
ATOM 2347 C CA . GLY A 1 288 ? 3.768 -12.633 -1.270 1.00 92.94 288 GLY A CA 1
ATOM 2348 C C . GLY A 1 288 ? 5.290 -12.745 -1.362 1.00 92.94 288 GLY A C 1
ATOM 2349 O O . GLY A 1 288 ? 5.887 -13.552 -0.651 1.00 92.94 288 GLY A O 1
ATOM 2350 N N . GLY A 1 289 ? 5.914 -11.966 -2.249 1.00 91.25 289 GLY A N 1
ATOM 2351 C CA . GLY A 1 289 ? 7.356 -11.926 -2.441 1.00 91.25 289 GLY A CA 1
ATOM 2352 C C . GLY A 1 289 ? 8.094 -11.153 -1.348 1.00 91.25 289 GLY A C 1
ATOM 2353 O O . GLY A 1 289 ? 7.499 -10.523 -0.475 1.00 91.25 289 GLY A O 1
ATOM 2354 N N . VAL A 1 290 ? 9.423 -11.196 -1.423 1.00 91.56 290 VAL A N 1
ATOM 2355 C CA . VAL A 1 290 ? 10.316 -10.412 -0.564 1.00 91.56 290 VAL A CA 1
ATOM 2356 C C . VAL A 1 290 ? 10.742 -9.160 -1.317 1.00 91.56 290 VAL A C 1
ATOM 2358 O O . VAL A 1 290 ? 11.120 -9.238 -2.485 1.00 91.56 290 VAL A O 1
ATOM 2361 N N . THR A 1 291 ? 10.699 -8.014 -0.646 1.00 90.88 291 THR A N 1
ATOM 2362 C CA . THR A 1 291 ? 11.068 -6.727 -1.239 1.00 90.88 291 THR A CA 1
ATOM 2363 C C . THR A 1 291 ? 12.411 -6.230 -0.735 1.00 90.88 291 THR A C 1
ATOM 2365 O O . THR A 1 291 ? 12.678 -6.255 0.466 1.00 90.88 291 THR A O 1
ATOM 2368 N N . GLU A 1 292 ? 13.209 -5.688 -1.649 1.00 90.06 292 GLU A N 1
ATOM 2369 C CA . GLU A 1 292 ? 14.465 -5.001 -1.355 1.00 90.06 292 GLU A CA 1
ATOM 2370 C C . GLU A 1 292 ? 14.394 -3.552 -1.850 1.00 90.06 292 GLU A C 1
ATOM 2372 O O . GLU A 1 292 ? 13.784 -3.265 -2.881 1.00 90.06 292 GLU A O 1
ATOM 2377 N N . ILE A 1 293 ? 15.017 -2.631 -1.111 1.00 89.38 293 ILE A N 1
ATOM 2378 C CA . ILE A 1 293 ? 15.034 -1.200 -1.433 1.00 89.38 293 ILE A CA 1
ATOM 2379 C C . ILE A 1 293 ? 16.480 -0.770 -1.653 1.00 89.38 293 ILE A C 1
ATOM 2381 O O . ILE A 1 293 ? 17.325 -0.919 -0.770 1.00 89.38 293 ILE A O 1
ATOM 2385 N N . PHE A 1 294 ? 16.748 -0.188 -2.820 1.00 88.00 294 PHE A N 1
ATOM 2386 C CA . PHE A 1 294 ? 18.053 0.362 -3.166 1.00 88.00 294 PHE A CA 1
ATOM 2387 C C . PHE A 1 294 ? 17.998 1.886 -3.136 1.00 88.00 294 PHE A C 1
ATOM 2389 O O . PHE A 1 294 ? 17.286 2.515 -3.917 1.00 88.00 294 PHE A O 1
ATOM 2396 N N . HIS A 1 295 ? 18.782 2.485 -2.245 1.00 86.31 295 HIS A N 1
ATOM 2397 C CA . HIS A 1 295 ? 19.087 3.913 -2.301 1.00 86.31 295 HIS A CA 1
ATOM 2398 C C . HIS A 1 295 ? 20.242 4.147 -3.273 1.00 86.31 295 HIS A C 1
ATOM 2400 O O . HIS A 1 295 ? 21.080 3.264 -3.440 1.00 86.31 295 HIS A O 1
ATOM 2406 N N . GLN A 1 296 ? 20.309 5.333 -3.887 1.00 79.62 296 GLN A N 1
ATOM 2407 C CA . GLN A 1 296 ? 21.305 5.666 -4.916 1.00 79.62 296 GLN A CA 1
ATOM 2408 C C . GLN A 1 296 ? 22.751 5.344 -4.490 1.00 79.62 296 GLN A C 1
ATOM 2410 O O . GLN A 1 296 ? 23.546 4.874 -5.297 1.00 79.62 296 GLN A O 1
ATOM 2415 N N . GLU A 1 297 ? 23.073 5.544 -3.214 1.00 80.00 297 GLU A N 1
ATOM 2416 C CA . GLU A 1 297 ? 24.375 5.240 -2.602 1.00 80.00 297 GLU A CA 1
ATOM 2417 C C . GLU A 1 297 ? 24.702 3.743 -2.454 1.00 80.00 297 GLU A C 1
ATOM 2419 O O . GLU A 1 297 ? 25.870 3.387 -2.323 1.00 80.00 297 GLU A O 1
ATOM 2424 N N . ASN A 1 298 ? 23.695 2.869 -2.513 1.00 81.19 298 ASN A N 1
ATOM 2425 C CA . ASN A 1 298 ? 23.807 1.422 -2.300 1.00 81.19 298 ASN A CA 1
ATOM 2426 C C . ASN A 1 298 ? 23.512 0.610 -3.572 1.00 81.19 298 ASN A C 1
ATOM 2428 O O . ASN A 1 298 ? 23.313 -0.604 -3.507 1.00 81.19 298 ASN A O 1
ATOM 2432 N N . ILE A 1 299 ? 23.450 1.269 -4.731 1.00 81.88 299 ILE A N 1
ATOM 2433 C CA . ILE A 1 299 ? 23.229 0.601 -6.011 1.00 81.88 299 ILE A CA 1
ATOM 2434 C C . ILE A 1 299 ? 24.470 -0.250 -6.358 1.00 81.88 299 ILE A C 1
ATOM 2436 O O . ILE A 1 299 ? 25.586 0.279 -6.359 1.00 81.88 299 ILE A O 1
ATOM 2440 N N . PRO A 1 300 ? 24.317 -1.554 -6.670 1.00 82.31 300 PRO A N 1
ATOM 2441 C CA . PRO A 1 300 ? 25.435 -2.401 -7.078 1.00 82.31 300 PRO A CA 1
ATOM 2442 C C . PRO A 1 300 ? 26.186 -1.822 -8.282 1.00 82.31 300 PRO A C 1
ATOM 2444 O O . PRO A 1 300 ? 25.570 -1.287 -9.201 1.00 82.31 300 PRO A O 1
ATOM 2447 N N . ALA A 1 301 ? 27.508 -2.015 -8.337 1.00 83.94 301 ALA A N 1
ATOM 2448 C CA . ALA A 1 301 ? 28.337 -1.538 -9.453 1.00 83.94 301 ALA A CA 1
ATOM 2449 C C . ALA A 1 301 ? 27.861 -2.043 -10.831 1.00 83.94 301 ALA A C 1
ATOM 2451 O O . ALA A 1 301 ? 28.113 -1.408 -11.849 1.00 83.94 301 ALA A O 1
ATOM 2452 N N . ASP A 1 302 ? 27.150 -3.169 -10.853 1.00 88.75 302 ASP A N 1
ATOM 2453 C CA . ASP A 1 302 ? 26.595 -3.793 -12.051 1.00 88.75 302 ASP A CA 1
ATOM 2454 C C . ASP A 1 302 ? 25.056 -3.807 -12.039 1.00 88.75 302 ASP A C 1
ATOM 2456 O O . ASP A 1 302 ? 24.391 -4.818 -12.283 1.00 88.75 302 ASP A O 1
ATOM 2460 N N . PHE A 1 303 ? 24.478 -2.658 -11.685 1.00 87.81 303 PHE A N 1
ATOM 2461 C CA . PHE A 1 303 ? 23.035 -2.484 -11.546 1.00 87.81 303 PHE A CA 1
ATOM 2462 C C . PHE A 1 303 ? 22.256 -2.788 -12.821 1.00 87.81 303 PHE A C 1
ATOM 2464 O O . PHE A 1 303 ? 21.172 -3.349 -12.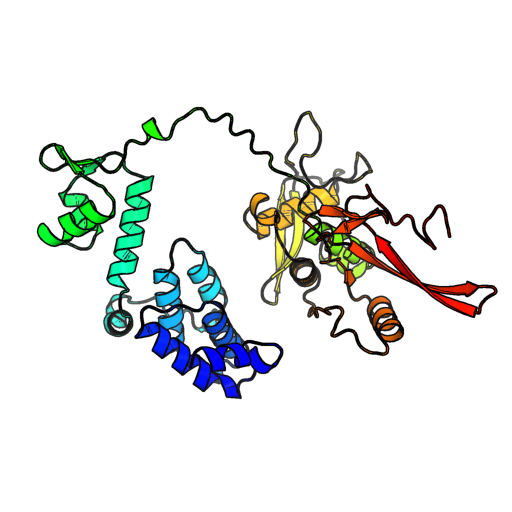747 1.00 87.81 303 PHE A O 1
ATOM 2471 N N . VAL A 1 304 ? 22.812 -2.466 -13.989 1.00 90.12 304 VAL A N 1
ATOM 2472 C CA . VAL A 1 304 ? 22.165 -2.720 -15.283 1.00 90.12 304 VAL A CA 1
ATOM 2473 C C . VAL A 1 304 ? 21.925 -4.216 -15.485 1.00 90.12 304 VAL A C 1
ATOM 2475 O O . VAL A 1 304 ? 20.799 -4.629 -15.767 1.00 90.12 304 VAL A O 1
ATOM 2478 N N . ARG A 1 305 ? 22.956 -5.050 -15.285 1.00 91.62 305 ARG A N 1
ATOM 2479 C CA . ARG A 1 305 ? 22.803 -6.505 -15.393 1.00 91.62 305 ARG A CA 1
ATOM 2480 C C . ARG A 1 305 ? 21.861 -7.040 -14.318 1.00 91.62 305 ARG A C 1
ATOM 2482 O O . ARG A 1 305 ? 21.041 -7.902 -14.622 1.00 91.62 305 ARG A O 1
ATOM 2489 N N . PHE A 1 306 ? 21.970 -6.535 -13.090 1.00 92.00 306 PHE A N 1
ATOM 2490 C CA . PHE A 1 306 ? 21.089 -6.921 -11.988 1.00 92.00 306 PHE A CA 1
ATOM 2491 C C . PHE A 1 306 ? 19.617 -6.618 -12.300 1.00 92.00 306 PHE A C 1
ATOM 2493 O O . PHE A 1 306 ? 18.786 -7.517 -12.224 1.00 92.00 306 PHE A O 1
ATOM 2500 N N . LEU A 1 307 ? 19.301 -5.387 -12.708 1.00 92.69 307 LEU A N 1
ATOM 2501 C CA . LEU A 1 307 ? 17.943 -4.947 -13.021 1.00 92.69 307 LEU A CA 1
ATOM 2502 C C . LEU A 1 307 ? 17.342 -5.775 -14.158 1.00 92.69 307 LEU A C 1
ATOM 2504 O O . LEU A 1 307 ? 16.215 -6.248 -14.030 1.00 92.69 307 LEU A O 1
ATOM 2508 N N . ARG A 1 308 ? 18.112 -6.021 -15.226 1.00 93.56 308 ARG A N 1
ATOM 2509 C CA . ARG A 1 308 ? 17.687 -6.895 -16.327 1.00 93.56 308 ARG A CA 1
ATOM 2510 C C . ARG A 1 308 ? 17.313 -8.290 -15.821 1.00 93.56 308 ARG A C 1
ATOM 2512 O O . ARG A 1 308 ? 16.223 -8.763 -16.108 1.00 93.56 308 ARG A O 1
ATOM 2519 N N . GLN A 1 309 ? 18.152 -8.903 -14.981 1.00 92.56 309 GLN A N 1
ATOM 2520 C CA . GLN A 1 309 ? 17.851 -10.213 -14.391 1.00 92.56 309 GLN A CA 1
ATOM 2521 C C . GLN A 1 309 ? 16.587 -10.214 -13.523 1.00 92.56 309 GLN A C 1
ATOM 2523 O O . GLN A 1 309 ? 15.888 -11.224 -13.490 1.00 92.56 309 GLN A O 1
ATOM 2528 N N . GLN A 1 310 ? 16.300 -9.123 -12.806 1.00 92.38 310 GLN A N 1
ATOM 2529 C CA . GLN A 1 310 ? 15.074 -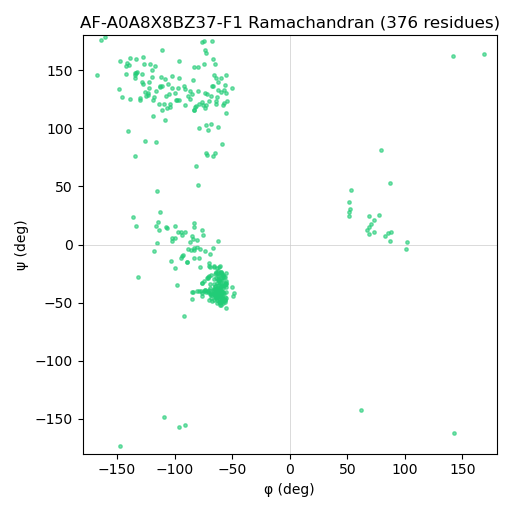9.013 -12.011 1.00 92.38 310 GLN A CA 1
ATOM 2530 C C . GLN A 1 310 ? 13.835 -8.925 -12.906 1.00 92.38 310 GLN A C 1
ATOM 2532 O O . GLN A 1 310 ? 12.879 -9.668 -12.692 1.00 92.38 310 GLN A O 1
ATOM 2537 N N . LEU A 1 311 ? 13.874 -8.086 -13.943 1.00 91.94 311 LEU A N 1
ATOM 2538 C CA . LEU A 1 311 ? 12.772 -7.958 -14.900 1.00 91.94 311 LEU A CA 1
ATOM 2539 C C . LEU A 1 311 ? 12.527 -9.273 -15.660 1.00 91.94 311 LEU A C 1
ATOM 2541 O O . LEU A 1 311 ? 11.384 -9.713 -15.759 1.00 91.94 311 LEU A O 1
ATOM 2545 N N . ASP A 1 312 ? 13.590 -9.957 -16.100 1.00 90.75 312 ASP A N 1
ATOM 2546 C CA . ASP A 1 312 ? 13.506 -11.248 -16.804 1.00 90.75 312 ASP A CA 1
ATOM 2547 C C . ASP A 1 312 ? 12.882 -12.358 -15.939 1.00 90.75 312 ASP A C 1
ATOM 2549 O O . ASP A 1 312 ? 12.233 -13.273 -16.449 1.00 90.75 312 ASP A O 1
ATOM 2553 N N . ARG A 1 313 ? 13.073 -12.293 -14.615 1.00 91.31 313 ARG A N 1
ATOM 2554 C CA . ARG A 1 313 ? 12.486 -13.234 -13.644 1.00 91.31 313 ARG A CA 1
ATOM 2555 C C . ARG A 1 313 ? 11.051 -12.886 -13.253 1.00 91.31 313 ARG A C 1
ATOM 2557 O O . ARG A 1 313 ? 10.428 -13.653 -12.525 1.00 91.31 313 ARG A O 1
ATOM 2564 N N . GLY A 1 314 ? 10.535 -11.756 -13.730 1.00 89.62 314 GLY A N 1
ATOM 2565 C CA . GLY A 1 314 ? 9.207 -11.259 -13.397 1.00 89.62 314 GLY A CA 1
ATOM 2566 C C . GLY A 1 314 ? 9.103 -10.608 -12.020 1.00 89.62 314 GLY A C 1
ATOM 2567 O O . GLY A 1 314 ? 8.023 -10.595 -11.431 1.00 89.62 314 GLY A O 1
ATOM 2568 N N . SER A 1 315 ? 10.213 -10.087 -11.489 1.00 93.56 315 SER A N 1
ATOM 2569 C CA . SER A 1 315 ? 10.186 -9.253 -10.288 1.00 93.56 315 SER A CA 1
ATOM 2570 C C . SER A 1 315 ? 9.472 -7.932 -10.587 1.00 93.56 315 SER A C 1
ATOM 2572 O O . SER A 1 315 ? 9.745 -7.282 -11.598 1.00 93.56 315 SER A O 1
ATOM 2574 N N . LEU A 1 316 ? 8.604 -7.494 -9.674 1.00 94.88 316 LEU A N 1
ATOM 2575 C CA . LEU A 1 316 ? 8.010 -6.159 -9.738 1.00 94.88 316 LEU A CA 1
ATOM 2576 C C . LEU A 1 316 ? 9.065 -5.119 -9.350 1.00 94.88 316 LEU A C 1
ATOM 2578 O O . LEU A 1 316 ? 9.734 -5.263 -8.327 1.00 94.88 316 LEU A O 1
ATOM 2582 N N . VAL A 1 317 ? 9.220 -4.073 -10.163 1.00 94.62 317 VAL A N 1
ATOM 2583 C CA . VAL A 1 317 ? 10.203 -3.014 -9.914 1.00 94.62 317 VAL A CA 1
ATOM 2584 C C . VAL A 1 317 ? 9.542 -1.643 -10.012 1.00 94.62 317 VAL A C 1
ATOM 2586 O O . VAL A 1 317 ? 8.962 -1.280 -11.039 1.00 94.62 317 VAL A O 1
ATOM 2589 N N . ASN A 1 318 ? 9.679 -0.858 -8.944 1.00 94.25 318 ASN A N 1
ATOM 2590 C CA . ASN A 1 318 ? 9.278 0.543 -8.891 1.00 94.25 318 ASN A CA 1
ATOM 2591 C C . ASN A 1 318 ? 10.475 1.439 -8.560 1.00 94.25 318 ASN A C 1
ATOM 2593 O O . ASN A 1 318 ? 11.441 1.006 -7.931 1.00 94.25 318 ASN A O 1
ATOM 2597 N N . CYS A 1 319 ? 10.401 2.702 -8.968 1.00 92.88 319 CYS A N 1
ATOM 2598 C CA . CYS A 1 319 ? 11.409 3.710 -8.659 1.00 92.88 319 CYS A CA 1
ATOM 2599 C C . CYS A 1 319 ? 10.758 5.054 -8.327 1.00 92.88 319 CYS A C 1
ATOM 2601 O O . CYS A 1 319 ? 9.658 5.352 -8.786 1.00 92.88 319 CYS A O 1
ATOM 2603 N N . ALA A 1 320 ? 11.454 5.878 -7.553 1.00 91.12 320 ALA A N 1
ATOM 2604 C CA . ALA A 1 320 ? 11.035 7.232 -7.213 1.00 91.12 320 ALA A CA 1
ATOM 2605 C C . ALA A 1 320 ? 12.268 8.129 -7.060 1.00 91.12 320 ALA A C 1
ATOM 2607 O O . ALA A 1 320 ? 13.370 7.640 -6.799 1.00 91.12 320 ALA A O 1
ATOM 2608 N N . SER A 1 321 ? 12.085 9.443 -7.195 1.00 87.88 321 SER A N 1
ATOM 2609 C CA . SER A 1 321 ? 13.147 10.425 -6.955 1.00 87.88 321 SER A CA 1
ATOM 2610 C C . SER A 1 321 ? 12.902 11.185 -5.658 1.00 87.88 321 SER A C 1
ATOM 2612 O O . SER A 1 321 ? 11.838 11.770 -5.475 1.00 87.88 321 SER A O 1
ATOM 2614 N N . SER A 1 322 ? 13.894 11.224 -4.769 1.00 82.81 322 SER A N 1
ATOM 2615 C CA . SER A 1 322 ? 13.821 11.921 -3.476 1.00 82.81 322 SER A CA 1
ATOM 2616 C C . SER A 1 322 ? 14.440 13.326 -3.491 1.00 82.81 322 SER A C 1
ATOM 2618 O O . SER A 1 322 ? 14.652 13.910 -2.432 1.00 82.81 322 SER A O 1
ATOM 2620 N N . GLN A 1 323 ? 14.781 13.870 -4.666 1.00 82.12 323 GLN A N 1
ATOM 2621 C CA . GLN A 1 323 ? 15.578 15.103 -4.784 1.00 82.12 323 GLN A CA 1
ATOM 2622 C C . GLN A 1 323 ? 14.785 16.419 -4.662 1.00 82.12 323 GLN A C 1
ATOM 2624 O O . GLN A 1 323 ? 15.392 17.489 -4.688 1.00 82.12 323 GLN A O 1
ATOM 2629 N N . GLY A 1 324 ? 13.458 16.377 -4.530 1.00 82.62 324 GLY A N 1
ATOM 2630 C CA . GLY A 1 324 ? 12.626 17.581 -4.465 1.00 82.62 324 GLY A CA 1
ATOM 2631 C C . GLY A 1 324 ? 11.391 17.441 -3.581 1.00 82.62 324 GLY A C 1
ATOM 2632 O O . GLY A 1 324 ? 11.232 16.452 -2.859 1.00 82.62 324 GLY A O 1
ATOM 2633 N N . GLY A 1 325 ? 10.542 18.473 -3.608 1.00 77.62 325 GLY A N 1
ATOM 2634 C CA . GLY A 1 325 ? 9.304 18.525 -2.829 1.00 77.62 325 GLY A CA 1
ATOM 2635 C C . GLY A 1 325 ? 8.276 17.489 -3.281 1.00 77.62 325 GLY A C 1
ATOM 2636 O O . GLY A 1 325 ? 8.354 16.980 -4.396 1.00 77.62 325 GLY A O 1
ATOM 2637 N N . PHE A 1 326 ? 7.319 17.179 -2.409 1.00 79.12 326 PHE A N 1
ATOM 2638 C CA . PHE A 1 326 ? 6.257 16.215 -2.694 1.00 79.12 326 PHE A CA 1
ATOM 2639 C C . PHE A 1 326 ? 5.501 16.582 -3.979 1.00 79.12 326 PHE A C 1
ATOM 2641 O O . PHE A 1 326 ? 5.042 17.717 -4.104 1.00 79.12 326 PHE A O 1
ATOM 2648 N N . GLU A 1 327 ? 5.469 15.647 -4.937 1.00 74.69 327 GLU A N 1
ATOM 2649 C CA . GLU A 1 327 ? 4.811 15.759 -6.251 1.00 74.69 327 GLU A CA 1
ATOM 2650 C C . GLU A 1 327 ? 5.188 17.031 -7.032 1.00 74.69 327 GLU A C 1
ATOM 2652 O O . GLU A 1 327 ? 4.486 17.507 -7.923 1.00 74.69 327 GLU A O 1
ATOM 2657 N N . GLN A 1 328 ? 6.361 17.590 -6.732 1.00 84.25 328 GLN A N 1
ATOM 2658 C CA . GLN A 1 328 ? 6.885 18.736 -7.448 1.00 84.25 328 GLN A CA 1
ATOM 2659 C C . GLN A 1 328 ? 7.431 18.279 -8.803 1.00 84.25 328 GLN A C 1
ATOM 2661 O O . GLN A 1 328 ? 8.340 17.449 -8.870 1.00 84.25 328 GLN A O 1
ATOM 2666 N N . LEU A 1 329 ? 6.914 18.864 -9.885 1.00 88.31 329 LEU A N 1
ATOM 2667 C CA . LEU A 1 329 ? 7.396 18.595 -11.237 1.00 88.31 329 LEU A CA 1
ATOM 2668 C C . LEU A 1 329 ? 8.794 19.191 -11.444 1.00 88.31 329 LEU A C 1
ATOM 2670 O O . LEU A 1 329 ? 9.016 20.395 -11.274 1.00 88.31 329 LEU A O 1
ATOM 2674 N N . SER A 1 330 ? 9.748 18.348 -11.828 1.00 90.44 330 SER A N 1
ATOM 2675 C CA . SER A 1 330 ? 11.080 18.780 -12.228 1.00 90.44 330 SER A CA 1
ATOM 2676 C C . SER A 1 330 ? 11.052 19.451 -13.607 1.00 90.44 330 SER A C 1
ATOM 2678 O O . SER A 1 330 ? 10.132 19.277 -14.404 1.00 90.44 330 SER A O 1
ATOM 2680 N N . ARG A 1 331 ? 12.131 20.167 -13.949 1.00 90.88 331 ARG A N 1
ATOM 2681 C CA . ARG A 1 331 ? 12.309 20.733 -15.301 1.00 90.88 331 ARG A CA 1
ATOM 2682 C C . ARG A 1 331 ? 12.320 19.668 -16.400 1.00 90.88 331 ARG A C 1
ATOM 2684 O O . ARG A 1 331 ? 12.053 19.992 -17.550 1.00 90.88 331 ARG A O 1
ATOM 2691 N N . SER A 1 332 ? 12.650 18.431 -16.035 1.00 89.94 332 SER A N 1
ATOM 2692 C CA . SER A 1 332 ? 12.767 17.304 -16.952 1.00 89.94 332 SER A CA 1
ATOM 2693 C C . SER A 1 332 ? 11.485 16.459 -17.059 1.00 89.94 332 SER A C 1
ATOM 2695 O O . SER A 1 332 ? 11.532 15.338 -17.561 1.00 89.94 332 SER A O 1
ATOM 2697 N N . GLY A 1 333 ? 10.363 16.943 -16.507 1.00 90.25 333 GLY A N 1
ATOM 2698 C CA . GLY A 1 333 ? 9.063 16.264 -16.557 1.00 90.25 333 GLY A CA 1
ATOM 2699 C C . GLY A 1 333 ? 8.843 15.169 -15.502 1.00 90.25 333 GLY A C 1
ATOM 2700 O O . GLY A 1 333 ? 7.822 14.485 -15.525 1.00 90.25 333 GLY A O 1
ATOM 2701 N N . ILE A 1 334 ? 9.761 15.013 -14.539 1.00 91.31 334 ILE A N 1
ATOM 2702 C CA . ILE A 1 334 ? 9.675 13.990 -13.483 1.00 91.31 334 ILE A CA 1
ATOM 2703 C C . ILE A 1 334 ? 9.130 14.601 -12.193 1.00 91.31 334 ILE A C 1
ATOM 2705 O O . ILE A 1 334 ? 9.708 15.539 -11.653 1.00 91.31 334 ILE A O 1
ATOM 2709 N N . LEU A 1 335 ? 8.050 14.034 -11.667 1.00 88.69 335 LEU A N 1
ATOM 2710 C CA . LEU A 1 335 ? 7.540 14.314 -10.324 1.00 88.69 335 LEU A CA 1
ATOM 2711 C C . LEU A 1 335 ? 8.455 13.712 -9.248 1.00 88.69 335 LEU A C 1
ATOM 2713 O O . LEU A 1 335 ? 8.803 12.528 -9.306 1.00 88.69 335 LEU A O 1
ATOM 2717 N N . PHE A 1 336 ? 8.833 14.524 -8.262 1.00 86.44 336 PHE A N 1
ATOM 2718 C CA . PHE A 1 336 ? 9.562 14.079 -7.074 1.00 86.44 336 PHE A CA 1
ATOM 2719 C C . PHE A 1 336 ? 8.629 13.441 -6.039 1.00 86.44 336 PHE A C 1
ATOM 2721 O O . PHE A 1 336 ? 7.448 13.759 -5.973 1.00 86.44 336 PHE A O 1
ATOM 2728 N N . GLN A 1 337 ? 9.174 12.529 -5.229 1.00 83.81 337 GLN A N 1
ATOM 2729 C CA . GLN A 1 337 ? 8.448 11.724 -4.234 1.00 83.81 337 GLN A CA 1
ATOM 2730 C C . GLN A 1 337 ? 7.212 11.009 -4.806 1.00 83.81 337 GLN A C 1
ATOM 2732 O O . GLN A 1 337 ? 6.270 10.706 -4.085 1.00 83.81 337 GLN A O 1
ATOM 2737 N N . HIS A 1 338 ? 7.258 10.711 -6.104 1.00 87.06 338 HIS A N 1
ATOM 2738 C CA . HIS A 1 338 ? 6.220 10.021 -6.855 1.00 87.06 338 HIS A CA 1
ATOM 2739 C C . HIS A 1 338 ? 6.730 8.654 -7.293 1.00 87.06 338 HIS A C 1
ATOM 2741 O O . HIS A 1 338 ? 7.875 8.534 -7.746 1.00 87.06 338 HIS A O 1
ATOM 2747 N N . ALA A 1 339 ? 5.903 7.625 -7.145 1.00 90.06 339 ALA A N 1
ATOM 2748 C CA . ALA A 1 339 ? 6.278 6.266 -7.504 1.00 90.06 339 ALA A CA 1
ATOM 2749 C C . ALA A 1 339 ? 5.997 5.986 -8.984 1.00 90.06 339 ALA A C 1
ATOM 2751 O O . ALA A 1 339 ? 4.902 6.230 -9.482 1.00 90.06 339 ALA A O 1
ATOM 2752 N N . TYR A 1 340 ? 6.979 5.414 -9.675 1.00 91.88 340 TYR A N 1
ATOM 2753 C CA . TYR A 1 340 ? 6.875 5.000 -11.067 1.00 91.88 340 TYR A CA 1
ATOM 2754 C C . TYR A 1 340 ? 7.099 3.497 -11.211 1.00 91.88 340 TYR A C 1
ATOM 2756 O O . TYR A 1 340 ? 7.880 2.894 -10.471 1.00 91.88 340 TYR A O 1
ATOM 2764 N N . ALA A 1 341 ? 6.464 2.896 -12.213 1.00 93.25 341 ALA A N 1
ATOM 2765 C CA . ALA A 1 341 ? 6.693 1.505 -12.581 1.00 93.25 341 ALA A CA 1
ATOM 2766 C C . ALA A 1 341 ? 7.837 1.384 -13.586 1.00 93.25 341 ALA A C 1
ATOM 2768 O O . ALA A 1 341 ? 7.809 2.027 -14.633 1.00 93.25 341 ALA A O 1
ATOM 2769 N N . VAL A 1 342 ? 8.824 0.534 -13.309 1.00 94.62 342 VAL A N 1
ATOM 2770 C CA . VAL A 1 342 ? 9.803 0.123 -14.320 1.00 94.62 342 VAL A CA 1
ATOM 2771 C C . VAL A 1 342 ? 9.159 -0.985 -15.146 1.00 94.62 342 VAL A C 1
ATOM 2773 O O . VAL A 1 342 ? 8.765 -2.017 -14.612 1.00 94.62 342 VAL A O 1
ATOM 2776 N N . THR A 1 343 ? 9.006 -0.749 -16.447 1.00 91.31 343 THR A N 1
ATOM 2777 C CA . THR A 1 343 ? 8.190 -1.590 -17.346 1.00 91.31 343 THR A CA 1
ATOM 2778 C C . THR A 1 343 ? 8.991 -2.296 -18.432 1.00 91.31 343 THR A C 1
ATOM 2780 O O . THR A 1 343 ? 8.413 -2.958 -19.296 1.00 91.31 343 THR A O 1
ATOM 2783 N N . GLY A 1 344 ? 10.307 -2.115 -18.448 1.00 91.06 344 GLY A N 1
ATOM 2784 C CA . GLY A 1 344 ? 11.176 -2.758 -19.419 1.00 91.06 344 GLY A CA 1
ATOM 2785 C C . GLY A 1 344 ? 12.582 -2.189 -19.401 1.00 91.06 344 GLY A C 1
ATOM 2786 O O . GLY A 1 344 ? 12.828 -1.102 -18.872 1.00 91.06 344 GLY A O 1
ATOM 2787 N N . MET A 1 345 ? 13.496 -2.939 -20.001 1.00 93.50 345 MET A N 1
ATOM 2788 C CA . MET A 1 345 ? 14.877 -2.534 -20.190 1.00 93.50 345 MET A CA 1
ATOM 2789 C C . MET A 1 345 ? 15.378 -3.091 -21.516 1.00 93.50 345 MET A C 1
ATOM 2791 O O . MET A 1 345 ? 15.307 -4.295 -21.733 1.00 93.50 345 MET A O 1
ATOM 2795 N N . GLU A 1 346 ? 15.915 -2.233 -22.373 1.00 92.19 346 GLU A N 1
ATOM 2796 C CA . GLU A 1 346 ? 16.351 -2.603 -23.720 1.00 92.19 346 GLU A CA 1
ATOM 2797 C C . GLU A 1 346 ? 17.738 -2.050 -24.010 1.00 92.19 346 GLU A C 1
ATOM 2799 O O . GLU A 1 346 ? 18.111 -0.995 -23.507 1.00 92.19 346 GLU A O 1
ATOM 2804 N N . GLN A 1 347 ? 18.521 -2.761 -24.819 1.00 94.06 347 GLN A N 1
ATOM 2805 C CA . GLN A 1 347 ? 19.804 -2.256 -25.300 1.00 94.06 347 GLN A CA 1
ATOM 2806 C C . GLN A 1 347 ? 19.661 -1.825 -26.754 1.00 94.06 347 GLN A C 1
ATOM 2808 O O . GLN A 1 347 ? 19.390 -2.647 -27.628 1.00 94.06 347 GLN A O 1
ATOM 2813 N N . VAL A 1 348 ? 19.894 -0.544 -27.019 1.00 93.88 348 VAL A N 1
ATOM 2814 C CA . VAL A 1 348 ? 19.822 0.021 -28.365 1.00 93.88 348 VAL A CA 1
ATOM 2815 C C . VAL A 1 348 ? 21.217 0.227 -28.941 1.00 93.88 348 VAL A C 1
ATOM 2817 O O . VAL A 1 348 ? 22.175 0.543 -28.230 1.00 93.88 348 VAL A O 1
ATOM 2820 N N . GLN A 1 349 ? 21.341 0.031 -30.251 1.00 94.88 349 GLN A N 1
ATOM 2821 C CA . GLN A 1 349 ? 22.563 0.331 -30.987 1.00 94.88 349 GLN A CA 1
ATOM 2822 C C . GLN A 1 349 ? 22.489 1.766 -31.512 1.00 94.88 349 GLN A C 1
ATOM 2824 O O . GLN A 1 349 ? 21.614 2.089 -32.309 1.00 94.88 349 GLN A O 1
ATOM 2829 N N . THR A 1 350 ? 23.436 2.604 -31.106 1.00 92.56 350 THR A N 1
ATOM 2830 C CA . THR A 1 350 ? 23.597 3.981 -31.583 1.00 92.56 350 THR A CA 1
ATOM 2831 C C . THR A 1 350 ? 24.877 4.102 -32.424 1.00 92.56 350 THR A C 1
ATOM 2833 O O . THR A 1 350 ? 25.716 3.187 -32.409 1.00 92.56 350 THR A O 1
ATOM 2836 N N . PRO A 1 351 ? 25.069 5.216 -33.158 1.00 91.94 351 PRO A N 1
ATOM 2837 C CA . PRO A 1 351 ? 26.331 5.505 -33.846 1.00 91.94 351 PRO A CA 1
ATOM 2838 C C . PRO A 1 351 ? 27.544 5.593 -32.905 1.00 91.94 351 PRO A C 1
ATOM 2840 O O . PRO A 1 351 ? 28.672 5.372 -33.337 1.00 91.94 351 PRO A O 1
ATOM 2843 N N . GLU A 1 352 ? 27.315 5.900 -31.627 1.00 92.25 352 GLU A N 1
ATOM 2844 C CA . GLU A 1 352 ? 28.352 6.094 -30.604 1.00 92.25 352 GLU A CA 1
ATOM 2845 C C . GLU A 1 352 ? 28.641 4.816 -29.804 1.00 92.25 352 GLU A C 1
ATOM 2847 O O . GLU A 1 352 ? 29.632 4.742 -29.079 1.00 92.25 352 GLU A O 1
ATOM 2852 N N . GLY A 1 353 ? 27.801 3.787 -29.945 1.00 94.19 353 GLY A N 1
ATOM 2853 C CA . GLY A 1 353 ? 27.958 2.517 -29.253 1.00 94.19 353 GLY A CA 1
ATOM 2854 C C . GLY A 1 353 ? 26.627 1.913 -28.829 1.00 94.19 353 GLY A C 1
ATOM 2855 O O . GLY A 1 353 ? 25.567 2.245 -29.346 1.00 94.19 353 GLY A O 1
ATOM 2856 N N . LYS A 1 354 ? 26.683 0.969 -27.896 1.00 93.88 354 LYS A N 1
ATOM 2857 C CA . LYS A 1 354 ? 25.488 0.361 -27.309 1.00 93.88 354 LYS A CA 1
ATOM 2858 C C . LYS A 1 354 ? 25.079 1.145 -26.072 1.00 93.88 354 LYS A C 1
ATOM 2860 O O . LYS A 1 354 ? 25.933 1.430 -25.236 1.00 93.88 354 LYS A O 1
ATOM 2865 N N . VAL A 1 355 ? 23.793 1.454 -25.957 1.00 94.38 355 VAL A N 1
ATOM 2866 C CA . VAL A 1 355 ? 23.223 2.182 -24.820 1.00 94.38 355 VAL A CA 1
ATOM 2867 C C . VAL A 1 355 ? 22.116 1.335 -24.208 1.00 94.38 355 VAL A C 1
ATOM 2869 O O . VAL A 1 355 ? 21.235 0.854 -24.917 1.00 94.38 355 VAL A O 1
ATOM 2872 N N . ASP A 1 356 ? 22.173 1.126 -22.896 1.00 92.94 356 ASP A N 1
ATOM 2873 C CA . ASP A 1 356 ? 21.104 0.471 -22.147 1.00 92.94 356 ASP A CA 1
ATOM 2874 C C . ASP A 1 356 ? 20.057 1.513 -21.726 1.00 92.94 356 ASP A C 1
ATOM 2876 O O . ASP A 1 356 ? 20.380 2.513 -21.085 1.00 92.94 356 ASP A O 1
ATOM 2880 N N . LEU A 1 357 ? 18.801 1.266 -22.085 1.00 94.62 357 LEU A N 1
ATOM 2881 C CA . LEU A 1 357 ? 17.646 2.105 -21.789 1.00 94.62 357 LEU A CA 1
ATOM 2882 C C . LEU A 1 357 ? 16.724 1.400 -20.801 1.00 94.62 357 LEU A C 1
ATOM 2884 O O . LEU A 1 357 ? 16.528 0.187 -20.867 1.00 94.62 357 LEU A O 1
ATOM 2888 N N . VAL A 1 358 ? 16.116 2.179 -19.911 1.00 93.69 358 VAL A N 1
ATOM 2889 C CA . VAL A 1 358 ? 15.074 1.723 -18.989 1.00 93.69 358 VAL A CA 1
ATOM 2890 C C . VAL A 1 358 ? 13.779 2.453 -19.312 1.00 93.69 358 VAL A C 1
ATOM 2892 O O . VAL A 1 358 ? 13.772 3.673 -19.461 1.00 93.69 358 VAL A O 1
ATOM 2895 N N . ARG A 1 359 ? 12.676 1.711 -19.414 1.00 93.44 359 ARG A N 1
ATOM 2896 C CA . ARG A 1 359 ? 11.351 2.290 -19.627 1.00 93.44 359 ARG A CA 1
ATOM 2897 C C . ARG A 1 359 ? 10.624 2.400 -18.300 1.00 93.44 359 ARG A C 1
ATOM 2899 O O . ARG A 1 359 ? 10.425 1.405 -17.601 1.00 93.44 359 ARG A O 1
ATOM 2906 N N . VAL A 1 360 ? 10.182 3.607 -17.982 1.00 93.62 360 VAL A N 1
ATOM 2907 C CA . VAL A 1 360 ? 9.501 3.935 -16.731 1.00 93.62 360 VAL A CA 1
ATOM 2908 C C . VAL A 1 360 ? 8.126 4.514 -17.053 1.00 93.62 360 VAL A C 1
ATOM 2910 O O . VAL A 1 360 ? 7.988 5.268 -18.009 1.00 93.62 360 VAL A O 1
ATOM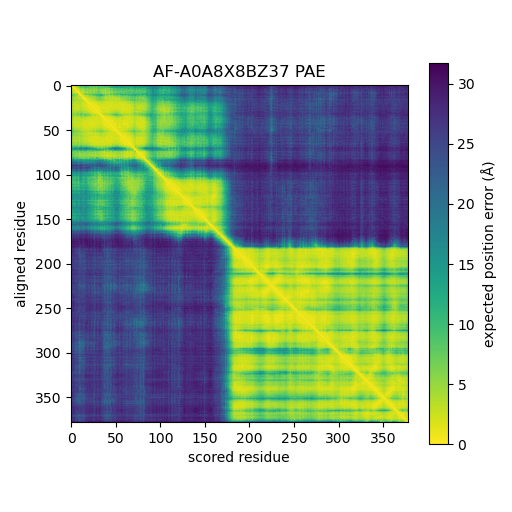 2913 N N . ARG A 1 361 ? 7.101 4.149 -16.280 1.00 88.25 361 ARG A N 1
ATOM 2914 C CA . ARG A 1 361 ? 5.716 4.590 -16.471 1.00 88.25 361 ARG A CA 1
ATOM 2915 C C . ARG A 1 361 ? 5.229 5.373 -15.263 1.00 88.25 361 ARG A C 1
ATOM 2917 O O . ARG A 1 361 ? 5.281 4.873 -14.137 1.00 88.25 361 ARG A O 1
ATOM 2924 N N . ASN A 1 362 ? 4.719 6.576 -15.521 1.00 88.25 362 ASN A N 1
ATOM 2925 C CA . ASN A 1 362 ? 3.956 7.336 -14.543 1.00 88.25 362 ASN A CA 1
ATOM 2926 C C . ASN A 1 362 ? 2.575 6.675 -14.367 1.00 88.25 362 ASN A C 1
ATOM 2928 O O . ASN A 1 362 ? 1.834 6.588 -15.350 1.00 88.25 362 ASN A O 1
ATOM 2932 N N . PRO A 1 363 ? 2.204 6.221 -13.157 1.00 77.62 363 PRO A N 1
ATOM 2933 C CA . PRO A 1 363 ? 0.891 5.630 -12.913 1.00 77.62 363 PRO A CA 1
ATOM 2934 C C . PRO A 1 363 ? -0.290 6.553 -13.234 1.00 77.62 363 PRO A C 1
ATOM 2936 O O . PRO A 1 363 ? -1.345 6.059 -13.616 1.00 77.62 363 PRO A O 1
ATOM 2939 N N . TRP A 1 364 ? -0.128 7.871 -13.097 1.00 78.25 364 TRP A N 1
ATOM 2940 C CA . TRP A 1 364 ? -1.193 8.833 -13.394 1.00 78.25 364 TRP A CA 1
ATOM 2941 C C . TRP A 1 364 ? -1.381 9.085 -14.890 1.00 78.25 364 TRP A C 1
ATOM 2943 O O . TRP A 1 364 ? -2.412 9.606 -15.289 1.00 78.25 364 TRP A O 1
ATOM 2953 N N . GLY A 1 365 ? -0.382 8.762 -15.718 1.00 73.56 365 GLY A N 1
ATOM 2954 C CA . GLY A 1 365 ? -0.442 8.981 -17.167 1.00 73.56 365 GLY A CA 1
ATOM 2955 C C . GLY A 1 365 ? -0.428 10.448 -17.619 1.00 73.56 365 GLY A C 1
ATOM 2956 O O . GLY A 1 365 ? -0.633 10.704 -18.798 1.00 73.56 365 GLY A O 1
ATOM 2957 N N . ASN A 1 366 ? -0.177 11.405 -16.716 1.00 75.00 366 ASN A N 1
ATOM 2958 C CA . ASN A 1 366 ? -0.310 12.841 -17.010 1.00 75.00 366 ASN A CA 1
ATOM 2959 C C . ASN A 1 366 ? 1.024 13.574 -17.240 1.00 75.00 366 ASN A C 1
ATOM 2961 O O . ASN A 1 366 ? 1.017 14.713 -17.704 1.00 75.00 366 ASN A O 1
ATOM 2965 N N . THR A 1 367 ? 2.165 12.969 -16.892 1.00 85.31 367 THR A N 1
ATOM 2966 C CA . THR A 1 367 ? 3.495 13.567 -17.108 1.00 85.31 367 THR A CA 1
ATOM 2967 C C . THR A 1 367 ? 4.519 12.519 -17.517 1.00 85.31 367 THR A C 1
ATOM 2969 O O . THR A 1 367 ? 4.477 11.381 -17.039 1.00 85.31 367 THR A O 1
ATOM 2972 N N . GLU A 1 368 ? 5.471 12.935 -18.351 1.00 90.06 368 GLU A N 1
ATOM 2973 C CA . GLU A 1 368 ? 6.512 12.083 -18.923 1.00 90.06 368 GLU A CA 1
ATOM 2974 C C . GLU A 1 368 ? 7.871 12.790 -18.939 1.00 90.06 368 GLU A C 1
ATOM 2976 O O . GLU A 1 368 ? 7.970 14.015 -18.834 1.00 90.06 368 GLU A O 1
ATOM 2981 N N . TRP A 1 369 ? 8.934 11.992 -19.058 1.00 92.75 369 TRP A N 1
ATOM 2982 C CA . TRP A 1 369 ? 10.292 12.486 -19.257 1.00 92.75 369 TRP A CA 1
ATOM 2983 C C . TRP A 1 369 ? 10.383 13.257 -20.575 1.00 92.75 369 TRP A C 1
ATOM 2985 O O . TRP A 1 369 ? 9.945 12.752 -21.599 1.00 92.75 369 TRP A O 1
ATOM 2995 N N . ASN A 1 370 ? 10.997 14.442 -20.561 1.00 92.75 370 ASN A N 1
ATOM 2996 C CA . ASN A 1 370 ? 11.151 15.294 -21.752 1.00 92.75 370 ASN A CA 1
ATOM 2997 C C . ASN A 1 370 ? 12.622 15.513 -22.162 1.00 92.75 370 ASN A C 1
ATOM 2999 O O . ASN A 1 370 ? 12.941 16.455 -22.881 1.00 92.75 370 ASN A O 1
ATOM 3003 N N . GLY A 1 371 ? 13.544 14.692 -21.655 1.00 92.88 371 GLY A N 1
ATOM 3004 C CA . GLY A 1 371 ? 14.957 14.745 -22.035 1.00 92.88 371 GLY A CA 1
ATOM 3005 C C . GLY A 1 371 ? 15.302 13.741 -23.136 1.00 92.88 371 GLY A C 1
ATOM 3006 O O . GLY A 1 371 ? 14.436 13.288 -23.879 1.00 92.88 371 GLY A O 1
ATOM 3007 N N . ALA A 1 372 ? 16.579 13.360 -23.229 1.00 92.69 372 ALA A N 1
ATOM 3008 C CA . ALA A 1 372 ? 17.049 12.365 -24.199 1.00 92.69 372 ALA A CA 1
ATOM 3009 C C . ALA A 1 372 ? 16.293 11.033 -24.061 1.00 92.69 372 ALA A C 1
ATOM 3011 O O . ALA A 1 372 ? 16.106 10.575 -22.932 1.00 92.69 372 ALA A O 1
ATOM 3012 N N . TRP A 1 373 ? 15.913 10.412 -25.184 1.00 93.06 373 TRP A N 1
ATOM 3013 C CA . TRP A 1 373 ? 15.118 9.170 -25.230 1.00 93.06 373 TRP A CA 1
ATOM 3014 C C . TRP A 1 373 ? 13.662 9.302 -24.758 1.00 93.06 373 TRP A C 1
ATOM 3016 O O . TRP A 1 373 ? 13.018 8.295 -24.475 1.00 93.06 373 TRP A O 1
ATOM 3026 N N . SER A 1 374 ? 13.148 10.530 -24.650 1.00 93.00 374 SER A N 1
ATOM 3027 C CA . SER A 1 374 ? 11.702 10.775 -24.564 1.00 93.00 374 SER A CA 1
ATOM 3028 C C . SER A 1 374 ? 11.026 10.560 -25.916 1.00 93.00 374 SER A C 1
ATOM 3030 O O . SER A 1 374 ? 11.698 10.524 -26.942 1.00 93.00 374 SER A O 1
ATOM 3032 N N . ASP A 1 375 ? 9.699 10.502 -25.935 1.00 87.94 375 ASP A N 1
ATOM 3033 C CA . ASP A 1 375 ? 8.918 10.327 -27.165 1.00 87.94 375 ASP A CA 1
ATOM 3034 C C . ASP A 1 375 ? 9.194 11.420 -28.221 1.00 87.94 375 ASP A C 1
ATOM 3036 O O . ASP A 1 375 ? 9.115 11.160 -29.422 1.00 87.94 375 ASP A O 1
ATOM 3040 N N . GLU A 1 376 ? 9.580 12.630 -27.797 1.00 84.94 376 GLU A N 1
ATOM 3041 C CA . GLU A 1 376 ? 9.943 13.743 -28.691 1.00 84.94 376 GLU A CA 1
ATOM 3042 C C . GLU A 1 376 ? 11.439 13.774 -29.074 1.00 84.94 376 GLU A C 1
ATOM 3044 O O . GLU A 1 376 ? 11.833 14.492 -30.001 1.00 84.94 376 GLU A O 1
ATOM 3049 N N . HIS A 1 377 ? 12.296 13.032 -28.363 1.00 81.88 377 HIS A N 1
ATOM 3050 C CA . HIS A 1 377 ? 13.762 13.109 -28.465 1.00 81.88 377 HIS A CA 1
ATOM 3051 C C . HIS A 1 377 ? 14.459 11.732 -28.493 1.00 81.88 377 HIS A C 1
ATOM 3053 O O . HIS A 1 377 ? 15.620 11.627 -28.076 1.00 81.88 377 HIS A O 1
ATOM 3059 N N . GLY A 1 378 ? 13.746 10.683 -28.909 1.00 59.84 378 GLY A N 1
ATOM 3060 C CA . GLY A 1 378 ? 14.194 9.284 -28.920 1.00 59.84 378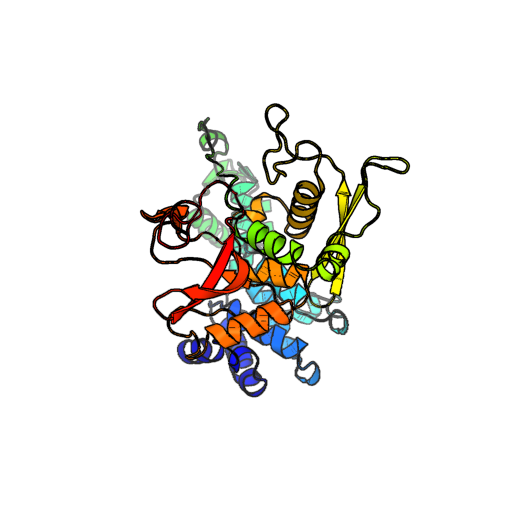 GLY A CA 1
ATOM 3061 C C . GLY A 1 378 ? 14.585 8.728 -30.278 1.00 59.84 378 GLY A C 1
ATOM 3062 O O . GLY A 1 378 ? 14.231 9.337 -31.314 1.00 59.84 378 GLY A O 1
#

Secondary structure (DSSP, 8-state):
-HHHHHHHTSGGGGG-GGGHHHHHHHHHHHHHTT---HHHHHHHHHHHHH-GGG--HHHHHHHHHHHHTTTTSTHHHHHHHTS-GGGGGGGS-GGGGHHHHHTSTTHHHHHHHHHHHHHHHH-SEEEHHHHHHHTTS--HHHHHHHHHHHT-EEEETTEEE---HHHH-----------TT-THHHHHHHHHHHT-HHHHHHHS-SS--SSTT--SEEEEEEEETTEEEEEEEES---EETTEESS---SS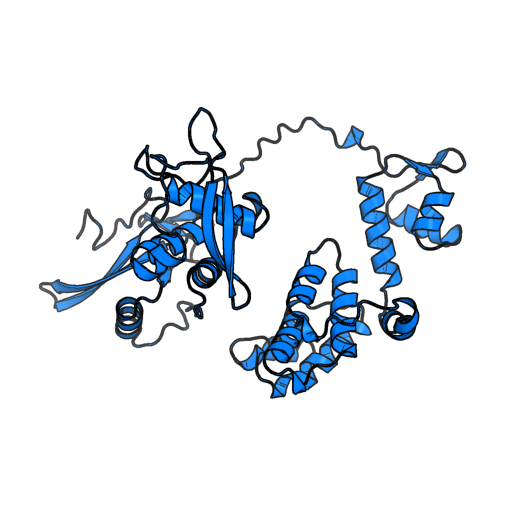TT--HHHHHHHHHHHHHTSGGGGSS--HHHHHHHHH--------GGG--TTHHHHHHHHHHTT---EE---SSSTTPBPTTSPBTT--EEEEEEEEEEETTEEEEEEEEE-TTSS----STTSTTT-

Nearest PDB structures (foldseek):
  6bdt-assembly1_A  TM=9.751E-01  e=3.214E-17  Homo sapiens
  6bkj-assembly4_D  TM=9.734E-01  e=2.480E-17  Homo sapiens
  2p0r-assembly1_B  TM=9.747E-01  e=3.954E-17  Homo sapiens
  6bkj-assembly2_B  TM=9.730E-01  e=5.123E-17  Homo sapiens
  6bjd-assembly1_A  TM=9.785E-01  e=1.521E-16  Homo sapiens

Foldseek 3Di:
DVVVVVVCLDDPSLQDLVCLVVLLVVLLVVQQDVDDDLSSLLSNLQNCVVPVVPDDPLSLLSSLLNLLLDPPDCSNVVSVVSHDPVPPPPPPDPPVCVVSVVSGPCSLVSQLVVLLVCCLVPDQKDFQVVNCVSSPNDDPVVSVVSCVVQVWDAPDVRMIGRHDPVVVPDPDPPPVPPVQAQLLLLLQLVVLQVLPVVLVCQQFPPPDDPDPPDDQKGWGWWDDPHDIDIFMDGPPADDDPPHGSHDDDPDPRDCSVSVSLVSVQVVQVHSVSSNDDHNQVSNCGSHVDDDDDDDPVRQDPPNLVVVQVCVVVSHWDKDFAQPDDQQDQDPQFHGHPGIKTFNDWDWDQDPVGIDIDIDIGRSVNPTDGDDDPPPVHD

InterPro domains:
  IPR001300 Peptidase C2, calpain, catalytic domain [PF00648] (182-376)
  IPR001300 Peptidase C2, calpain, catalytic domain [PS50203] (183-378)
  IPR001300 Peptidase C2, calpain, catalytic domain [SM00230] (118-378)
  IPR001300 Peptidase C2, calpain, catalytic domain [cd00044] (183-376)
  IPR008740 Peptidase C30, coronavirus [PS51442] (343-378)
  IPR009374 Eukaryotic translation initiation factor 3 subunit K [MF_03010] (2-191)
  IPR016024 Armadillo-type fold [SSF48371] (1-89)
  IPR022684 Peptidase C2, calpain family [PR00704] (178-194)
  IPR022684 Peptidase C2, calpain family [PR00704] (214-239)
  IPR022684 Peptidase C2, calpain family [PR00704] (244-267)
  IPR022684 Peptidase C2, calpain family [PR00704] (269-296)
  IPR022684 Peptidase C2, calpain family [PTHR10183] (167-376)
  IPR033464 CSN8/PSMD8/EIF3K [PF10075] (96-173)
  IPR036388 Winged helix-like DNA-binding domain superfamily [G3DSA:1.10.10.10] (96-199)
  IPR036390 Winged helix DNA-binding domain superfamily [SSF46785] (105-182)
  IPR038765 Papain-like cysteine peptidase superfamily [SSF54001] (180-376)

pLDDT: mean 82.4, std 13.42, range [33.25, 98.0]

Radius of gyration: 26.57 Å; Cα contacts (8 Å, |Δi|>4): 442; chains: 1; bounding box: 53×50×80 Å